Protein AF-0000000076116436 (afdb_homodimer)

pLDDT: mean 71.28, std 18.27, range [22.5, 93.31]

Sequence (596 aa):
MCYVFMMETVHTPKPPEKYCSAVLQMCIPNMYLINLLDVEEVDKVIKEFEDPSTAELLNNNKVKVSDCQGREAKMTIWGHPGNDVSGMISRSEKVAGTCEQLLGDEVYHYHGKLVTKEPFTGGAHLWHQDYGYWYINEFLEPNMITAFIALDKCEKRNGCLQIIESSHKCGRLDHKLEGQLTVTDPTRLDKIMDRFSMKYCLLNPGLPRDCLEKTPSMSVLRYISNHIGDSSLQLGIELGLDISEVQHIQHQFKDKLLDQTREILRRWKQNQSQPTVENLVKALFRIGKASCLKGVQFMCYVFMMETVHTPKPPEKYCSAVLQMCIPNMYLINLLDVEEVDKVIKEFEDPSTAELLNNNKVKVSDCQGREAKMTIWGHPGNDVSGMISRSEKVAGTCEQLLGDEVYHYHGKLVTKEPFTGGAHLWHQDYGYWYINEFLEPNMITAFIALDKCEKRNGCLQIIESSHKCGRLDHKLEGQLTVTDPTRLDKIMDRFSMKYCLLNPGLPRDCLEKTPSMSVLRYISNHIGDSSLQLGIELGLDISEVQHIQHQFKDKLLDQTREILRRWKQNQSQPTVENLVKALFRIGKASCLKGVQF

Solvent-accessible surface area (backbone atoms only — not comparable to full-atom values): 31487 Å² total; per-residue (Å²): 68,53,24,44,34,32,39,35,38,49,85,27,68,83,58,78,85,72,75,39,46,30,18,38,38,27,52,47,63,64,62,37,83,24,66,39,48,34,39,67,56,40,47,51,46,48,51,49,54,63,32,66,71,47,36,50,53,45,59,72,55,44,40,80,43,61,45,86,75,86,22,45,22,39,34,28,73,45,58,67,71,51,92,49,64,69,17,47,48,56,65,25,54,33,42,38,40,29,50,10,54,73,70,64,12,26,59,39,74,49,38,40,36,46,36,44,58,50,81,88,50,31,29,62,83,64,66,55,57,74,56,58,57,39,41,75,74,66,46,55,52,71,60,48,27,36,29,58,46,44,69,35,76,27,35,79,88,70,65,33,56,71,46,52,52,51,52,52,52,36,44,65,64,63,60,42,74,55,89,92,34,62,30,45,39,63,72,60,47,51,55,47,57,73,75,29,54,74,42,74,49,71,37,60,42,24,46,61,56,59,51,42,67,26,59,64,49,71,67,50,51,50,49,32,33,73,48,50,60,96,43,42,64,62,45,30,49,60,66,66,47,55,65,70,57,48,50,48,41,46,61,73,34,60,95,34,55,53,59,28,28,43,50,44,52,50,47,40,56,69,68,42,92,71,40,16,34,44,52,52,52,50,28,28,46,73,72,70,38,49,71,29,50,67,82,60,78,126,67,56,25,46,33,34,40,33,31,47,85,18,67,82,52,78,85,74,74,41,46,28,18,38,37,26,53,46,62,65,61,38,83,25,67,38,46,34,41,68,55,40,47,50,45,48,49,50,56,63,31,68,73,46,35,49,53,46,60,72,54,43,40,80,43,60,45,85,76,86,24,46,22,38,36,28,73,44,58,67,72,52,91,47,63,70,16,46,48,56,65,25,54,32,42,37,42,28,49,12,48,72,70,55,7,32,56,42,74,52,40,40,39,45,37,44,55,48,80,88,51,32,30,62,82,64,66,54,56,75,57,60,57,39,41,73,72,67,47,54,53,71,63,48,28,38,27,54,46,43,70,30,75,27,37,80,86,70,66,33,56,71,46,52,52,51,52,51,53,36,45,63,64,62,61,42,76,56,88,92,35,62,30,44,40,65,71,60,47,51,54,46,57,72,73,27,55,75,44,74,49,71,36,59,42,23,45,61,56,58,50,42,66,26,59,64,49,72,66,48,51,50,48,32,33,73,50,50,60,95,43,43,64,62,44,30,49,59,66,66,47,54,65,67,57,48,51,49,41,45,64,74,34,60,95,32,56,54,58,28,27,43,49,45,52,49,47,39,56,70,69,41,92,68,42,17,35,45,51,50,52,49,28,29,46,75,70,69,39,49,70,29,51,68,83,61,76,126

Nearest PDB structures (foldseek):
  2of5-assembly1_C  TM=8.626E-01  e=9.922E-04  Homo sapiens
  2yvi-assembly1_A  TM=8.906E-01  e=1.398E-03  Homo sapiens
  2of5-assembly1_E  TM=8.724E-01  e=1.970E-03  Homo sapiens
  1wxp-assembly1_A  TM=7.737E-01  e=4.459E-04  Homo sapiens
  2of5-assembly1_F  TM=8.141E-01  e=4.384E-03  Homo sapiens

Organism: Mytilus edulis (NCBI:txid6550)

Structure (mmCIF, N/CA/C/O backbone):
data_AF-0000000076116436-model_v1
#
loop_
_entity.id
_entity.type
_entity.pdbx_description
1 polymer 'Death domain-containing protein'
#
loop_
_atom_site.group_PDB
_atom_site.id
_atom_site.type_symbol
_atom_site.label_atom_id
_atom_site.label_alt_id
_atom_site.label_comp_id
_atom_site.label_asym_id
_atom_site.label_entity_id
_atom_site.label_seq_id
_atom_site.pdbx_PDB_ins_code
_atom_site.Cartn_x
_atom_site.Cartn_y
_atom_site.Cartn_z
_atom_site.occupancy
_atom_site.B_iso_or_equiv
_atom_site.auth_seq_id
_atom_site.auth_comp_id
_atom_site.auth_asym_id
_atom_site.auth_atom_id
_atom_site.pdbx_PDB_model_num
ATOM 1 N N . MET A 1 1 ? -7.664 25.469 14.656 1 24.3 1 MET A N 1
ATOM 2 C CA . MET A 1 1 ? -8.031 25.375 13.25 1 24.3 1 MET A CA 1
ATOM 3 C C . MET A 1 1 ? -7.125 24.406 12.508 1 24.3 1 MET A C 1
ATOM 5 O O . MET A 1 1 ? -5.898 24.469 12.633 1 24.3 1 MET A O 1
ATOM 9 N N . CYS A 1 2 ? -7.438 23.141 12.391 1 28.84 2 CYS A N 1
ATOM 10 C CA . CYS A 1 2 ? -6.609 22.094 11.805 1 28.84 2 CYS A CA 1
ATOM 11 C C . CYS A 1 2 ? -6.832 22.016 10.297 1 28.84 2 CYS A C 1
ATOM 13 O O . CYS A 1 2 ? -7.973 22.031 9.836 1 28.84 2 CYS A O 1
ATOM 15 N N . TYR A 1 3 ? -5.812 22.656 9.484 1 27.7 3 TYR A N 1
ATOM 16 C CA . TYR A 1 3 ? -5.926 22.516 8.039 1 27.7 3 TYR A CA 1
ATOM 17 C C . TYR A 1 3 ? -5.441 21.156 7.582 1 27.7 3 TYR A C 1
ATOM 19 O O . TYR A 1 3 ? -4.414 20.656 8.055 1 27.7 3 TYR A O 1
ATOM 27 N N . VAL A 1 4 ? -6.363 20.391 7.23 1 29.94 4 VAL A N 1
ATOM 28 C CA . VAL A 1 4 ? -5.953 19.125 6.617 1 29.94 4 VAL A CA 1
ATOM 29 C C . VAL A 1 4 ? -5.898 19.281 5.102 1 29.94 4 VAL A C 1
ATOM 31 O O . VAL A 1 4 ? -6.879 19.703 4.477 1 29.94 4 VAL A O 1
ATOM 34 N N . PHE A 1 5 ? -4.629 19.641 4.574 1 28.22 5 PHE A N 1
ATOM 35 C CA . PHE A 1 5 ? -4.504 19.594 3.121 1 28.22 5 PHE A CA 1
ATOM 36 C C . PHE A 1 5 ? -4.32 18.156 2.635 1 28.22 5 PHE A C 1
ATOM 38 O O . PHE A 1 5 ? -3.486 17.422 3.16 1 28.22 5 PHE A O 1
ATOM 45 N N . MET A 1 6 ? -5.328 17.656 2.104 1 29.86 6 MET A N 1
ATOM 46 C CA . MET A 1 6 ? -5.219 16.312 1.534 1 29.86 6 MET A CA 1
ATOM 47 C C . MET A 1 6 ? -4.809 16.375 0.066 1 29.86 6 MET A C 1
ATOM 49 O O . MET A 1 6 ? -5.426 17.094 -0.721 1 29.86 6 MET A O 1
ATOM 53 N N . MET A 1 7 ? -3.434 16.266 -0.232 1 26.86 7 MET A N 1
ATOM 54 C CA . MET A 1 7 ? -3.008 16.266 -1.628 1 26.86 7 MET A CA 1
ATOM 55 C C . MET A 1 7 ? -3.109 14.875 -2.236 1 26.86 7 MET A C 1
ATOM 57 O O . MET A 1 7 ? -2.812 13.875 -1.571 1 26.86 7 MET A O 1
ATOM 61 N N . GLU A 1 8 ? -3.922 14.742 -3.264 1 26.98 8 GLU A N 1
ATOM 62 C CA . GLU A 1 8 ? -4.09 13.5 -4.012 1 26.98 8 GLU A CA 1
ATOM 63 C C . GLU A 1 8 ? -3.033 13.375 -5.109 1 26.98 8 GLU A C 1
ATOM 65 O O . GLU A 1 8 ? -2.791 14.32 -5.859 1 26.98 8 GLU A O 1
ATOM 70 N N . THR A 1 9 ? -1.915 12.719 -4.875 1 27.05 9 THR A N 1
ATOM 71 C CA . THR A 1 9 ? -0.926 12.719 -5.949 1 27.05 9 THR A CA 1
ATOM 72 C C . THR A 1 9 ? -1.264 11.656 -6.996 1 27.05 9 THR A C 1
ATOM 74 O O . THR A 1 9 ? -1.729 10.57 -6.656 1 27.05 9 THR A O 1
ATOM 77 N N . VAL A 1 10 ? -1.794 12.18 -8.086 1 23.36 10 VAL A N 1
ATOM 78 C CA . VAL A 1 10 ? -1.727 11.359 -9.297 1 23.36 10 VAL A CA 1
ATOM 79 C C . VAL A 1 10 ? -0.272 11.016 -9.609 1 23.36 10 VAL A C 1
ATOM 81 O O . VAL A 1 10 ? 0.643 11.742 -9.211 1 23.36 10 VAL A O 1
ATOM 84 N N . HIS A 1 11 ? -0.113 9.906 -10.242 1 24.45 11 HIS A N 1
ATOM 85 C CA . HIS A 1 11 ? 1.103 9.156 -10.539 1 24.45 11 HIS A CA 1
ATOM 86 C C . HIS A 1 11 ? 2.131 10.039 -11.25 1 24.45 11 HIS A C 1
ATOM 88 O O . HIS A 1 11 ? 2.096 10.18 -12.477 1 24.45 11 HIS A O 1
ATOM 94 N N . THR A 1 12 ? 2.301 11.352 -10.828 1 22.53 12 THR A N 1
ATOM 95 C CA . THR A 1 12 ? 3.326 11.914 -11.703 1 22.53 12 THR A CA 1
ATOM 96 C C . THR A 1 12 ? 4.68 11.266 -11.43 1 22.53 12 THR A C 1
ATOM 98 O O . THR A 1 12 ? 4.902 10.703 -10.359 1 22.53 12 THR A O 1
ATOM 101 N N . PRO A 1 13 ? 5.629 11.57 -12.367 1 23.62 13 PRO A N 1
ATOM 102 C CA . PRO A 1 13 ? 7.012 11.133 -12.57 1 23.62 13 PRO A CA 1
ATOM 103 C C . PRO A 1 13 ? 7.879 11.32 -11.328 1 23.62 13 PRO A C 1
ATOM 105 O O . PRO A 1 13 ? 7.484 12.031 -10.398 1 23.62 13 PRO A O 1
ATOM 108 N N . LYS A 1 14 ? 9.18 11.219 -11.492 1 25.34 14 LYS A N 1
ATOM 109 C CA . LYS A 1 14 ? 10.398 11.078 -10.695 1 25.34 14 LYS A CA 1
ATOM 110 C C . LYS A 1 14 ? 10.555 12.25 -9.727 1 25.34 14 LYS A C 1
ATOM 112 O O . LYS A 1 14 ? 10.562 13.414 -10.148 1 25.34 14 LYS A O 1
ATOM 117 N N . PRO A 1 15 ? 10.172 12.055 -8.414 1 25.31 15 PRO A N 1
ATOM 118 C CA . PRO A 1 15 ? 10.25 13.195 -7.492 1 25.31 15 PRO A CA 1
ATOM 119 C C . PRO A 1 15 ? 11.656 13.766 -7.383 1 25.31 15 PRO A C 1
ATOM 121 O O . PRO A 1 15 ? 12.633 13.016 -7.391 1 25.31 15 PRO A O 1
ATOM 124 N N . PRO A 1 16 ? 11.852 15.039 -7.734 1 23.61 16 PRO A N 1
ATOM 125 C CA . PRO A 1 16 ? 13.102 15.773 -7.512 1 23.61 16 PRO A CA 1
ATOM 126 C C . PRO A 1 16 ? 13.547 15.758 -6.051 1 23.61 16 PRO A C 1
ATOM 128 O O . PRO A 1 16 ? 12.734 15.492 -5.16 1 23.61 16 PRO A O 1
ATOM 131 N N . GLU A 1 17 ? 14.836 16.156 -5.645 1 22.69 17 GLU A N 1
ATOM 132 C CA . GLU A 1 17 ? 15.852 16.172 -4.598 1 22.69 17 GLU A CA 1
ATOM 133 C C . GLU A 1 17 ? 15.352 16.891 -3.352 1 22.69 17 GLU A C 1
ATOM 135 O O . GLU A 1 17 ? 15.883 16.703 -2.26 1 22.69 17 GLU A O 1
ATOM 140 N N . LYS A 1 18 ? 14.688 18.047 -3.42 1 24.16 18 LYS A N 1
ATOM 141 C CA . LYS A 1 18 ? 14.742 19 -2.316 1 24.16 18 LYS A CA 1
ATOM 142 C C . LYS A 1 18 ? 13.688 18.688 -1.264 1 24.16 18 LYS A C 1
ATOM 144 O O . LYS A 1 18 ? 12.484 18.734 -1.55 1 24.16 18 LYS A O 1
ATOM 149 N N . TYR A 1 19 ? 13.867 17.844 -0.251 1 26.39 19 TYR A N 1
ATOM 150 C CA . TYR A 1 19 ? 12.961 17.172 0.674 1 26.39 19 TYR A CA 1
ATOM 151 C C . TYR A 1 19 ? 12.609 18.078 1.845 1 26.39 19 TYR A C 1
ATOM 153 O O . TYR A 1 19 ? 13.492 18.594 2.529 1 26.39 19 TYR A O 1
ATOM 161 N N . CYS A 1 20 ? 11.734 19.125 1.683 1 22.81 20 CYS A N 1
ATOM 162 C CA . CYS A 1 20 ? 11.297 20 2.76 1 22.81 20 CYS A CA 1
ATOM 163 C C . CYS A 1 20 ? 10.469 19.234 3.787 1 22.81 20 CYS A C 1
ATOM 165 O O . CYS A 1 20 ? 9.867 18.203 3.463 1 22.81 20 CYS A O 1
ATOM 167 N N . SER A 1 21 ? 10.406 19.766 5.188 1 24.97 21 SER A N 1
ATOM 168 C CA . SER A 1 21 ? 9.93 19.203 6.449 1 24.97 21 SER A CA 1
ATOM 169 C C . SER A 1 21 ? 8.406 19.234 6.527 1 24.97 21 SER A C 1
ATOM 171 O O . SER A 1 21 ? 7.812 18.609 7.41 1 24.97 21 SER A O 1
ATOM 173 N N . ALA A 1 22 ? 7.523 19.156 5.691 1 25.7 22 ALA A N 1
ATOM 174 C CA . ALA A 1 22 ? 6.094 19.203 5.969 1 25.7 22 ALA A CA 1
ATOM 175 C C . ALA A 1 22 ? 5.605 17.906 6.598 1 25.7 22 ALA A C 1
ATOM 177 O O . ALA A 1 22 ? 6.184 16.844 6.367 1 25.7 22 ALA A O 1
ATOM 178 N N . VAL A 1 23 ? 4.969 18.188 7.848 1 26.7 23 VAL A N 1
ATOM 179 C CA . VAL A 1 23 ? 4.367 17.031 8.492 1 26.7 23 VAL A CA 1
ATOM 180 C C . VAL A 1 23 ? 3.334 16.391 7.566 1 26.7 23 VAL A C 1
ATOM 182 O O . VAL A 1 23 ? 2.418 17.078 7.09 1 26.7 23 VAL A O 1
ATOM 185 N N . LEU A 1 24 ? 3.693 15.727 6.641 1 28.56 24 LEU A N 1
ATOM 186 C CA . LEU A 1 24 ? 2.76 15.016 5.773 1 28.56 24 LEU A CA 1
ATOM 187 C C . LEU A 1 24 ? 2.127 13.836 6.508 1 28.56 24 LEU A C 1
ATOM 189 O O . LEU A 1 24 ? 2.83 13.016 7.098 1 28.56 24 LEU A O 1
ATOM 193 N N . GLN A 1 25 ? 1.061 14.172 7.152 1 29.72 25 GLN A N 1
ATOM 194 C CA . GLN A 1 25 ? 0.31 13.055 7.707 1 29.72 25 GLN A CA 1
ATOM 195 C C . GLN A 1 25 ? 0.068 11.977 6.652 1 29.72 25 GLN A C 1
ATOM 197 O O . GLN A 1 25 ? -0.73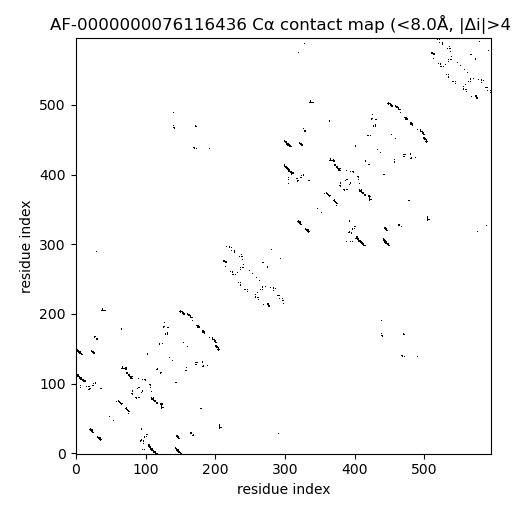4 12.164 5.738 1 29.72 25 GLN A O 1
ATOM 202 N N . MET A 1 26 ? 1.065 11.688 6.012 1 30.81 26 MET A N 1
ATOM 203 C CA . MET A 1 26 ? 0.902 10.766 4.895 1 30.81 26 MET A CA 1
ATOM 204 C C . MET A 1 26 ? 0.418 9.406 5.383 1 30.81 26 MET A C 1
ATOM 206 O O . MET A 1 26 ? 0.751 8.984 6.492 1 30.81 26 MET A O 1
ATOM 210 N N . CYS A 1 27 ? -0.723 9.016 5.031 1 31.36 27 CYS A N 1
ATOM 211 C CA . CYS A 1 27 ? -1.201 7.641 5.051 1 31.36 27 CYS A CA 1
ATOM 212 C C . CYS A 1 27 ? -0.06 6.664 4.793 1 31.36 27 CYS A C 1
ATOM 214 O O . CYS A 1 27 ? -0.294 5.516 4.41 1 31.36 27 CYS A O 1
ATOM 216 N N . ILE A 1 28 ? 1.079 7.211 4.621 1 31.98 28 ILE A N 1
ATOM 217 C CA . ILE A 1 28 ? 2.156 6.238 4.465 1 31.98 28 ILE A CA 1
ATOM 218 C C . ILE A 1 28 ? 2.439 5.566 5.805 1 31.98 28 ILE A C 1
ATOM 220 O O . ILE A 1 28 ? 2.131 6.121 6.863 1 31.98 28 ILE A O 1
ATOM 224 N N . PRO A 1 29 ? 2.883 4.461 5.93 1 35 29 PRO A N 1
ATOM 225 C CA . PRO A 1 29 ? 3.047 3.672 7.152 1 35 29 PRO A CA 1
ATOM 226 C C . PRO A 1 29 ? 3.314 4.539 8.383 1 35 29 PRO A C 1
ATOM 228 O O . PRO A 1 29 ? 2.891 4.195 9.492 1 35 29 PRO A O 1
ATOM 231 N N . ASN A 1 30 ? 4.266 5.551 8.367 1 33.06 30 ASN A N 1
ATOM 232 C CA . ASN A 1 30 ? 4.59 6.367 9.531 1 33.06 30 ASN A CA 1
ATOM 233 C C . ASN A 1 30 ? 4.105 7.805 9.359 1 33.06 30 ASN A C 1
ATOM 235 O O . ASN A 1 30 ? 4.398 8.445 8.352 1 33.06 30 ASN A O 1
ATOM 239 N N . MET A 1 31 ? 2.854 8.047 9.883 1 41.16 31 MET A N 1
ATOM 240 C CA . MET A 1 31 ? 2.359 9.406 10.078 1 41.16 31 MET A CA 1
ATOM 241 C C . MET A 1 31 ? 3.484 10.336 10.531 1 41.16 31 MET A C 1
ATOM 243 O O . MET A 1 31 ? 4.141 10.07 11.539 1 41.16 31 MET A O 1
ATOM 247 N N . TYR A 1 32 ? 4.383 10.727 9.539 1 40.22 32 TYR A N 1
ATOM 248 C CA . TYR A 1 32 ? 5.422 11.664 9.945 1 40.22 32 TYR A CA 1
ATOM 249 C C . TYR A 1 32 ? 4.84 13.055 10.172 1 40.22 32 TYR A C 1
ATOM 251 O O . TYR A 1 32 ? 3.977 13.508 9.406 1 40.22 32 TYR A O 1
ATOM 259 N N . LEU A 1 33 ? 4.578 13.266 11.492 1 44 33 LEU A N 1
ATOM 260 C CA . LEU A 1 33 ? 4.418 14.672 11.867 1 44 33 LEU A CA 1
ATOM 261 C C . LEU A 1 33 ? 5.617 15.492 11.406 1 44 33 LEU A C 1
ATOM 263 O O . LEU A 1 33 ? 6.727 15.32 11.922 1 44 33 LEU A O 1
ATOM 267 N N . ILE A 1 34 ? 5.68 15.859 9.961 1 48.03 34 ILE A N 1
ATOM 268 C CA . ILE A 1 34 ? 6.797 16.703 9.555 1 48.03 34 ILE A CA 1
ATOM 269 C C . ILE A 1 34 ? 6.395 18.172 9.648 1 48.03 34 ILE A C 1
ATOM 271 O O . ILE A 1 34 ? 5.27 18.547 9.297 1 48.03 34 ILE A O 1
ATOM 275 N N . ASN A 1 35 ? 7.035 18.844 10.547 1 53.5 35 ASN A N 1
ATOM 276 C CA . ASN A 1 35 ? 6.953 20.297 10.523 1 53.5 35 ASN A CA 1
ATOM 277 C C . ASN A 1 35 ? 7.43 20.875 9.195 1 53.5 35 ASN A C 1
ATOM 279 O O . ASN A 1 35 ? 8.625 21.078 8.992 1 53.5 35 ASN A O 1
ATOM 283 N N . LEU A 1 36 ? 6.414 21.109 8.25 1 62.5 36 LEU A N 1
ATOM 284 C CA . LEU A 1 36 ? 6.785 21.531 6.902 1 62.5 36 LEU A CA 1
ATOM 285 C C . LEU A 1 36 ? 6.91 23.062 6.84 1 62.5 36 LEU A C 1
ATOM 287 O O . LEU A 1 36 ? 7.668 23.594 6.023 1 62.5 36 LEU A O 1
ATOM 291 N N . LEU A 1 37 ? 6.152 23.75 7.77 1 69.38 37 LEU A N 1
ATOM 292 C CA . LEU A 1 37 ? 6.148 25.203 7.742 1 69.38 37 LEU A CA 1
ATOM 293 C C . LEU A 1 37 ? 6.766 25.766 9.016 1 69.38 37 LEU A C 1
ATOM 295 O O . LEU A 1 37 ? 6.562 25.234 10.109 1 69.38 37 LEU A O 1
ATOM 299 N N . ASP A 1 38 ? 7.512 26.797 8.812 1 65.25 38 ASP A N 1
ATOM 300 C CA . ASP A 1 38 ? 8.055 27.453 9.992 1 65.25 38 ASP A CA 1
ATOM 301 C C . ASP A 1 38 ? 7.035 28.422 10.594 1 65.25 38 ASP A C 1
ATOM 303 O O . ASP A 1 38 ? 5.938 28.594 10.062 1 65.25 38 ASP A O 1
ATOM 307 N N . VAL A 1 39 ? 7.527 29 11.695 1 68.25 39 VAL A N 1
ATOM 308 C CA . VAL A 1 39 ? 6.625 29.859 12.469 1 68.25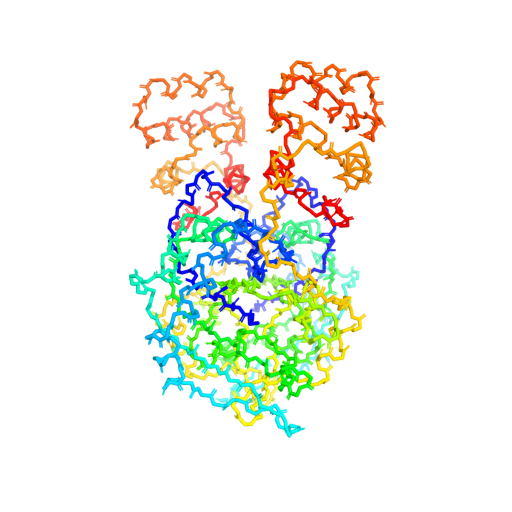 39 VAL A CA 1
ATOM 309 C C . VAL A 1 39 ? 6.199 31.062 11.625 1 68.25 39 VAL A C 1
ATOM 311 O O . VAL A 1 39 ? 5.035 31.453 11.648 1 68.25 39 VAL A O 1
ATOM 314 N N . GLU A 1 40 ? 7.117 31.562 10.898 1 73.44 40 GLU A N 1
ATOM 315 C CA . GLU A 1 40 ? 6.805 32.75 10.094 1 73.44 40 GLU A CA 1
ATOM 316 C C . GLU A 1 40 ? 5.797 32.406 9 1 73.44 40 GLU A C 1
ATOM 318 O O . GLU A 1 40 ? 4.883 33.188 8.734 1 73.44 40 GLU A O 1
ATOM 323 N N . GLU A 1 41 ? 6.02 31.312 8.414 1 73.75 41 GLU A N 1
ATOM 324 C CA . GLU A 1 41 ? 5.121 30.875 7.352 1 73.75 41 GLU A CA 1
ATOM 325 C C . GLU A 1 41 ? 3.721 30.609 7.891 1 73.75 41 GLU A C 1
ATOM 327 O O . GLU A 1 41 ? 2.727 31 7.273 1 73.75 41 GLU A O 1
ATOM 332 N N . VAL A 1 42 ? 3.693 29.984 9.023 1 76.38 42 VAL A N 1
ATOM 333 C CA . VAL A 1 42 ? 2.396 29.703 9.625 1 76.38 42 VAL A CA 1
ATOM 334 C C . VAL A 1 42 ? 1.708 31 10.023 1 76.38 42 VAL A C 1
ATOM 336 O O . VAL A 1 42 ? 0.497 31.156 9.844 1 76.38 42 VAL A O 1
ATOM 339 N N . ASP A 1 43 ? 2.523 31.891 10.523 1 75.62 43 ASP A N 1
ATOM 340 C CA . ASP A 1 43 ? 1.978 33.188 10.906 1 75.62 43 ASP A CA 1
ATOM 341 C C . ASP A 1 43 ? 1.349 33.906 9.703 1 75.62 43 ASP A C 1
ATOM 343 O O . ASP A 1 43 ? 0.319 34.562 9.844 1 75.62 43 ASP A O 1
ATOM 347 N N . LYS A 1 44 ? 1.98 33.75 8.617 1 79.56 44 LYS A N 1
ATOM 348 C CA . LYS A 1 44 ? 1.433 34.344 7.406 1 79.56 44 LYS A CA 1
ATOM 349 C C . LYS A 1 44 ? 0.085 33.719 7.043 1 79.56 44 LYS A C 1
ATOM 351 O O . LYS A 1 44 ? -0.827 34.406 6.598 1 79.56 44 LYS A O 1
ATOM 356 N N . VAL A 1 45 ? -0.006 32.469 7.219 1 78.5 45 VAL A N 1
ATOM 357 C CA . VAL A 1 45 ? -1.257 31.766 6.938 1 78.5 45 VAL A CA 1
ATOM 358 C C . VAL A 1 45 ? -2.34 32.25 7.906 1 78.5 45 VAL A C 1
ATOM 360 O O . VAL A 1 45 ? -3.461 32.531 7.488 1 78.5 45 VAL A O 1
ATOM 363 N N . ILE A 1 46 ? -1.899 32.344 9.125 1 77.56 46 ILE A N 1
ATOM 364 C CA . ILE A 1 46 ? -2.846 32.75 10.156 1 77.56 46 ILE A CA 1
ATOM 365 C C . ILE A 1 46 ? -3.338 34.188 9.859 1 77.56 46 ILE A C 1
ATOM 367 O O . ILE A 1 46 ? -4.539 34.438 9.93 1 77.56 46 ILE A O 1
ATOM 371 N N . LYS A 1 47 ? -2.469 35 9.508 1 79.94 47 LYS A N 1
ATOM 372 C CA . LYS A 1 47 ? -2.811 36.406 9.203 1 79.94 47 LYS A CA 1
ATOM 373 C C . LYS A 1 47 ? -3.777 36.469 8.023 1 79.94 47 LYS A C 1
ATOM 375 O O . LYS A 1 47 ? -4.711 37.281 8.039 1 79.94 47 LYS A O 1
ATOM 380 N N . GLU A 1 48 ? -3.529 35.656 7.039 1 80.06 48 GLU A N 1
ATOM 381 C CA . GLU A 1 48 ? -4.402 35.656 5.871 1 80.06 48 GLU A CA 1
ATOM 382 C C . GLU A 1 48 ? -5.816 35.219 6.242 1 80.06 48 GLU A C 1
ATOM 384 O O . GLU A 1 48 ? -6.797 35.812 5.781 1 80.06 48 GLU A O 1
ATOM 389 N N . PHE A 1 49 ? -5.902 34.281 7.039 1 76.56 49 PHE A N 1
ATOM 390 C CA . PHE A 1 49 ? -7.219 33.75 7.387 1 76.56 49 PHE A CA 1
ATOM 391 C C . PHE A 1 49 ? -7.934 34.656 8.367 1 76.56 49 PHE A C 1
ATOM 393 O O . PHE A 1 49 ? -9.156 34.625 8.477 1 76.56 49 PHE A O 1
ATOM 400 N N . GLU A 1 50 ? -7.105 35.469 9.031 1 77.44 50 GLU A N 1
ATOM 401 C CA . GLU A 1 50 ? -7.691 36.438 9.969 1 77.44 50 GLU A CA 1
ATOM 402 C C . GLU A 1 50 ? -8.039 37.75 9.281 1 77.44 50 GLU A C 1
ATOM 404 O O . GLU A 1 50 ? -8.734 38.594 9.859 1 77.44 50 GLU A O 1
ATOM 409 N N . ASP A 1 51 ? -7.484 37.875 8.078 1 79.44 51 ASP A N 1
ATOM 410 C CA . ASP A 1 51 ? -7.863 39.062 7.312 1 79.44 51 ASP A CA 1
ATOM 411 C C . ASP A 1 51 ? -9.383 39.156 7.164 1 79.44 51 ASP A C 1
ATOM 413 O O . ASP A 1 51 ? -10.039 38.156 6.836 1 79.44 51 ASP A O 1
ATOM 417 N N . PRO A 1 52 ? -9.953 40.312 7.406 1 79.38 52 PRO A N 1
ATOM 418 C CA . PRO A 1 52 ? -11.406 40.469 7.414 1 79.38 52 PRO A CA 1
ATOM 419 C C . PRO A 1 52 ? -12.055 40.031 6.098 1 79.38 52 PRO A C 1
ATOM 421 O O . PRO A 1 52 ? -13.117 39.438 6.102 1 79.38 52 PRO A O 1
ATOM 424 N N . SER A 1 53 ? -11.484 40.406 4.977 1 79.5 53 SER A N 1
ATOM 425 C CA . SER A 1 53 ? -12.055 40.031 3.689 1 79.5 53 SER A CA 1
ATOM 426 C C . SER A 1 53 ? -12.047 38.5 3.504 1 79.5 53 SER A C 1
ATOM 428 O O . SER A 1 53 ? -13.031 37.938 3.045 1 79.5 53 SER A O 1
ATOM 430 N N . THR A 1 54 ? -10.977 37.875 3.893 1 75.5 54 THR A N 1
ATOM 431 C CA . THR A 1 54 ? -10.859 36.438 3.787 1 75.5 54 THR A CA 1
ATOM 432 C C . THR A 1 54 ? -11.773 35.75 4.789 1 75.5 54 THR A C 1
ATOM 434 O O . THR A 1 54 ? -12.438 34.75 4.457 1 75.5 54 THR A O 1
ATOM 437 N N . ALA A 1 55 ? -11.734 36.312 5.926 1 70.75 55 ALA A N 1
ATOM 438 C CA . ALA A 1 55 ? -12.57 35.719 6.977 1 70.75 55 ALA A CA 1
ATOM 439 C C . ALA A 1 55 ? -14.047 35.75 6.578 1 70.75 55 ALA A C 1
ATOM 441 O O . ALA A 1 55 ? -14.773 34.781 6.828 1 70.75 55 ALA A O 1
ATOM 442 N N . GLU A 1 56 ? -14.43 36.781 5.961 1 76.81 56 GLU A N 1
ATOM 443 C CA . GLU A 1 56 ? -15.805 36.906 5.492 1 76.81 56 GLU A CA 1
ATOM 444 C C . GLU A 1 56 ? -16.109 35.875 4.41 1 76.81 56 GLU A C 1
ATOM 446 O O . GLU A 1 56 ? -17.172 35.25 4.418 1 76.81 56 GLU A O 1
ATOM 451 N N . LEU A 1 57 ? -15.211 35.719 3.502 1 73.38 57 LEU A N 1
ATOM 452 C CA . LEU A 1 57 ? -15.375 34.75 2.436 1 73.38 57 LEU A CA 1
ATOM 453 C C . LEU A 1 57 ? -15.477 33.344 3.004 1 73.38 57 LEU A C 1
ATOM 455 O O . LEU A 1 57 ? -16.312 32.531 2.562 1 73.38 57 LEU A O 1
ATOM 459 N N . LEU A 1 58 ? -14.656 33.062 3.934 1 71.5 58 LEU A N 1
ATOM 460 C CA . LEU A 1 58 ? -14.641 31.734 4.559 1 71.5 58 LEU A CA 1
ATOM 461 C C . LEU A 1 58 ? -15.938 31.484 5.332 1 71.5 58 LEU A C 1
ATOM 463 O O . LEU A 1 58 ? -16.484 30.391 5.289 1 71.5 58 LEU A O 1
ATOM 467 N N . ASN A 1 59 ? -16.359 32.562 5.957 1 70.75 59 ASN A N 1
ATOM 468 C CA . ASN A 1 59 ? -17.578 32.438 6.742 1 70.75 59 ASN A CA 1
ATOM 469 C C . ASN A 1 59 ? -18.812 32.25 5.852 1 70.75 59 ASN A C 1
ATOM 471 O O . ASN A 1 59 ? -19.734 31.531 6.215 1 70.75 59 ASN A O 1
ATOM 475 N N . ASN A 1 60 ? -18.734 32.844 4.691 1 76.31 60 ASN A N 1
ATOM 476 C CA . ASN A 1 60 ? -19.844 32.719 3.756 1 76.31 60 ASN A CA 1
ATOM 477 C C . ASN A 1 60 ? -19.891 31.344 3.121 1 76.31 60 ASN A C 1
ATOM 479 O O . ASN A 1 60 ? -20.953 30.906 2.668 1 76.31 60 ASN A O 1
ATOM 483 N N . ASN A 1 61 ? -18.812 30.688 3.072 1 74.19 61 ASN A N 1
ATOM 484 C CA . ASN A 1 61 ? -18.734 29.391 2.428 1 74.19 61 ASN A CA 1
ATOM 485 C C . ASN A 1 61 ? -18.609 28.266 3.453 1 74.19 61 ASN A C 1
ATOM 487 O O . ASN A 1 61 ? -18.297 27.125 3.1 1 74.19 61 ASN A O 1
ATOM 491 N N . LYS A 1 62 ? -18.906 28.672 4.617 1 77.31 62 LYS A N 1
ATOM 492 C CA . LYS A 1 62 ? -18.75 27.703 5.699 1 77.31 62 LYS A CA 1
ATOM 493 C C . LYS A 1 62 ? -19.953 26.75 5.746 1 77.31 62 LYS A C 1
ATOM 495 O O . LYS A 1 62 ? -21.094 27.172 5.559 1 77.31 62 LYS A O 1
ATOM 500 N N . VAL A 1 63 ? -19.609 25.516 5.828 1 77.31 63 VAL A N 1
ATOM 501 C CA . VAL A 1 63 ? -20.625 24.484 6.047 1 77.31 63 VAL A CA 1
ATOM 502 C C . VAL A 1 63 ? -20.531 23.969 7.48 1 77.31 63 VAL A C 1
ATOM 504 O O . VAL A 1 63 ? -19.438 23.797 8.016 1 77.31 63 VAL A O 1
ATOM 507 N N . LYS A 1 64 ? -21.734 23.906 8.133 1 74.5 64 LYS A N 1
ATOM 508 C CA . LYS A 1 64 ? -21.781 23.328 9.477 1 74.5 64 LYS A CA 1
ATOM 509 C C . LYS A 1 64 ? -21.797 21.812 9.422 1 74.5 64 LYS A C 1
ATOM 511 O O . LYS A 1 64 ? -22.578 21.219 8.664 1 74.5 64 LYS A O 1
ATOM 516 N N . VAL A 1 65 ? -20.812 21.25 10.078 1 73.12 65 VAL A N 1
ATOM 517 C CA . VAL A 1 65 ? -20.766 19.797 10.156 1 73.12 65 VAL A CA 1
ATOM 518 C C . VAL A 1 65 ? -21.062 19.344 11.578 1 73.12 65 VAL A C 1
ATOM 520 O O . VAL A 1 65 ? -20.297 19.641 12.508 1 73.12 65 VAL A O 1
ATOM 523 N N . SER A 1 66 ? -22.188 18.719 11.695 1 71.5 66 SER A N 1
ATOM 524 C CA . SER A 1 66 ? -22.594 18.219 13.008 1 71.5 66 SER A CA 1
ATOM 525 C C . SER A 1 66 ? -21.875 16.938 13.367 1 71.5 66 SER A C 1
ATOM 527 O O . SER A 1 66 ? -21.625 16.078 12.5 1 71.5 66 SER A O 1
ATOM 529 N N . ASP A 1 67 ? -21.469 16.828 14.625 1 66.25 67 ASP A N 1
ATOM 530 C CA . ASP A 1 67 ? -20.875 15.57 15.07 1 66.25 67 ASP A CA 1
ATOM 531 C C . ASP A 1 67 ? -21.938 14.578 15.531 1 66.25 67 ASP A C 1
ATOM 533 O O . ASP A 1 67 ? -21.625 13.57 16.172 1 66.25 67 ASP A O 1
ATOM 537 N N . CYS A 1 68 ? -23.188 14.875 15.281 1 63.06 68 CYS A N 1
ATOM 538 C CA . CYS A 1 68 ? -24.344 14.07 15.633 1 63.06 68 CYS A CA 1
ATOM 539 C C . CYS A 1 68 ? -24.453 13.898 17.141 1 63.06 68 CYS A C 1
ATOM 541 O O . CYS A 1 68 ? -25.109 12.977 17.625 1 63.06 68 CYS A O 1
ATOM 543 N N . GLN A 1 69 ? -23.719 14.641 17.922 1 66.44 69 GLN A N 1
ATOM 544 C CA . GLN A 1 69 ? -23.797 14.617 19.375 1 66.44 69 GLN A CA 1
ATOM 545 C C . GLN A 1 69 ? -24.031 16.016 19.922 1 66.44 69 GLN A C 1
ATOM 547 O O . GLN A 1 69 ? -23.625 16.328 21.047 1 66.44 69 GLN A O 1
ATOM 552 N N . GLY A 1 70 ? -24.547 16.875 19.078 1 65.38 70 GLY A N 1
ATOM 553 C CA . GLY A 1 70 ? -24.969 18.172 19.547 1 65.38 70 GLY A CA 1
ATOM 554 C C . GLY A 1 70 ? -23.922 19.266 19.328 1 65.38 70 GLY A C 1
ATOM 555 O O . GLY A 1 70 ? -24.125 20.406 19.734 1 65.38 70 GLY A O 1
ATOM 556 N N . ARG A 1 71 ? -22.844 18.875 18.859 1 70.06 71 ARG A N 1
ATOM 557 C CA . ARG A 1 71 ? -21.812 19.875 18.594 1 70.06 71 ARG A CA 1
ATOM 558 C C . ARG A 1 71 ? -21.578 20.031 17.109 1 70.06 71 ARG A C 1
ATOM 560 O O . ARG A 1 71 ? -21.953 19.156 16.312 1 70.06 71 ARG A O 1
ATOM 567 N N . GLU A 1 72 ? -21 21.266 16.766 1 72.56 72 GLU A N 1
ATOM 568 C CA . GLU A 1 72 ? -20.828 21.562 15.344 1 72.56 72 GLU A CA 1
ATOM 569 C C . GLU A 1 72 ? -19.438 22.141 15.07 1 72.56 72 GLU A C 1
ATOM 571 O O . GLU A 1 72 ? -18.906 22.875 15.898 1 72.56 72 GLU A O 1
ATOM 576 N N . ALA A 1 73 ? -18.891 21.672 14.055 1 72.75 73 ALA A N 1
ATOM 577 C CA . ALA A 1 73 ? -17.703 22.297 13.5 1 72.75 73 ALA A CA 1
ATOM 578 C C . ALA A 1 73 ? -18 23.016 12.195 1 72.75 73 ALA A C 1
ATOM 580 O O . ALA A 1 73 ? -19.016 22.734 11.539 1 72.75 73 ALA A O 1
ATOM 581 N N . LYS A 1 74 ? -17.344 24.062 12.047 1 74.5 74 LYS A N 1
ATOM 582 C CA . LYS A 1 74 ? -17.469 24.766 10.781 1 74.5 74 LYS A CA 1
ATOM 583 C C . LYS A 1 74 ? -16.312 24.438 9.836 1 74.5 74 LYS A C 1
ATOM 585 O O . LYS A 1 74 ? -15.164 24.328 10.273 1 74.5 74 LYS A O 1
ATOM 590 N N . MET A 1 75 ? -16.734 24.172 8.609 1 80.56 75 MET A N 1
ATOM 591 C CA . MET A 1 75 ? -15.727 23.75 7.645 1 80.56 75 MET A CA 1
ATOM 592 C C . MET A 1 75 ? -15.891 24.484 6.32 1 80.56 75 MET A C 1
ATOM 594 O O . MET A 1 75 ? -17.016 24.688 5.855 1 80.56 75 MET A O 1
ATOM 598 N N . THR A 1 76 ? -14.875 25.016 5.832 1 80.75 76 THR A N 1
ATOM 599 C CA . THR A 1 76 ? -14.812 25.547 4.473 1 80.75 76 THR A CA 1
ATOM 600 C C . THR A 1 76 ? -13.914 24.688 3.596 1 80.75 76 THR A C 1
ATOM 602 O O . THR A 1 76 ? -12.789 24.359 3.984 1 80.75 76 THR A O 1
ATOM 605 N N . ILE A 1 77 ? -14.469 24.25 2.439 1 83.19 77 ILE A N 1
ATOM 606 C CA . ILE A 1 77 ? -13.719 23.391 1.532 1 83.19 77 ILE A CA 1
ATOM 607 C C . ILE A 1 77 ? -13.539 24.094 0.187 1 83.19 77 ILE A C 1
ATOM 609 O O . ILE A 1 77 ? -14.453 24.75 -0.309 1 83.19 77 ILE A O 1
ATOM 613 N N . TRP A 1 78 ? -12.344 24.031 -0.328 1 80.75 78 TRP A N 1
ATOM 614 C CA . TRP A 1 78 ? -12.109 24.562 -1.664 1 80.75 78 TRP A CA 1
ATOM 615 C C . TRP A 1 78 ? -11.312 23.578 -2.512 1 80.75 78 TRP A C 1
ATOM 617 O O . TRP A 1 78 ? -10.445 22.875 -2 1 80.75 78 TRP A O 1
ATOM 627 N N . GLY A 1 79 ? -11.602 23.516 -3.822 1 81.31 79 GLY A N 1
ATOM 628 C CA . GLY A 1 79 ? -11.055 22.5 -4.699 1 81.31 79 GLY A CA 1
ATOM 629 C C . GLY A 1 79 ? -9.805 22.953 -5.43 1 81.31 79 GLY A C 1
ATOM 630 O O . GLY A 1 79 ? -9.039 22.125 -5.934 1 81.31 79 GLY A O 1
ATOM 631 N N . HIS A 1 80 ? -9.586 24.188 -5.578 1 82.56 80 HIS A N 1
ATOM 632 C CA . HIS A 1 80 ? -8.453 24.672 -6.352 1 82.56 80 HIS A CA 1
ATOM 633 C C . HIS A 1 80 ? -7.496 25.484 -5.477 1 82.56 80 HIS A C 1
ATOM 635 O O . HIS A 1 80 ? -7.926 26.328 -4.695 1 82.56 80 HIS A O 1
ATOM 641 N N . PRO A 1 81 ? -6.199 25.062 -5.574 1 80.12 81 PRO A N 1
ATOM 642 C CA . PRO A 1 81 ? -5.234 25.906 -4.852 1 80.12 81 PRO A CA 1
ATOM 643 C C . PRO A 1 81 ? -5.059 27.281 -5.484 1 80.12 81 PRO A C 1
ATOM 645 O O . PRO A 1 81 ? -4.277 27.438 -6.426 1 80.12 81 PRO A O 1
ATOM 648 N N . GLY A 1 82 ? -5.746 28.188 -5.055 1 77.88 82 GLY A N 1
ATOM 649 C CA . GLY A 1 82 ? -5.762 29.531 -5.613 1 77.88 82 GLY A CA 1
ATOM 650 C C . GLY A 1 82 ? -4.465 30.297 -5.391 1 77.88 82 GLY A C 1
ATOM 651 O O . GLY A 1 82 ? -3.422 29.688 -5.148 1 77.88 82 GLY A O 1
ATOM 652 N N . ASN A 1 83 ? -4.527 31.641 -5.605 1 79.62 83 ASN A N 1
ATOM 653 C CA . ASN A 1 83 ? -3.344 32.5 -5.527 1 79.62 83 ASN A CA 1
ATOM 654 C C . ASN A 1 83 ? -3.158 33.062 -4.129 1 79.62 83 ASN A C 1
ATOM 656 O O . ASN A 1 83 ? -2.23 33.844 -3.893 1 79.62 83 ASN A O 1
ATOM 660 N N . ASP A 1 84 ? -3.916 32.688 -3.223 1 77.69 84 ASP A N 1
ATOM 661 C CA . ASP A 1 84 ? -3.77 33.156 -1.842 1 77.69 84 ASP A CA 1
ATOM 662 C C . ASP A 1 84 ? -2.738 32.312 -1.094 1 77.69 84 ASP A C 1
ATOM 664 O O . ASP A 1 84 ? -2.09 31.438 -1.685 1 77.69 84 ASP A O 1
ATOM 668 N N . VAL A 1 85 ? -2.51 32.594 0.151 1 77.81 85 VAL A N 1
ATOM 669 C CA . VAL A 1 85 ? -1.46 31.984 0.95 1 77.81 85 VAL A CA 1
ATOM 670 C C . VAL A 1 85 ? -1.704 30.469 1.044 1 77.81 85 VAL A C 1
ATOM 672 O O . VAL A 1 85 ? -0.761 29.688 1 1 77.81 85 VAL A O 1
ATOM 675 N N . SER A 1 86 ? -2.996 30.094 1.174 1 76.56 86 SER A N 1
ATOM 676 C CA . SER A 1 86 ? -3.311 28.672 1.265 1 76.56 86 SER A CA 1
ATOM 677 C C . SER A 1 86 ? -2.922 27.938 -0.015 1 76.56 86 SER A C 1
ATOM 679 O O . SER A 1 86 ? -2.385 26.828 0.038 1 76.56 86 SER A O 1
ATOM 681 N N . GLY A 1 87 ? -3.244 28.562 -1.092 1 82.38 87 GLY A N 1
ATOM 682 C CA . GLY A 1 87 ? -2.857 27.984 -2.367 1 82.38 87 GLY A CA 1
ATOM 683 C C . GLY A 1 87 ? -1.355 27.922 -2.57 1 82.38 87 GLY A C 1
ATOM 684 O O . GLY A 1 87 ? -0.826 26.938 -3.074 1 82.38 87 GLY A O 1
ATOM 685 N N . MET A 1 88 ? -0.732 28.984 -2.156 1 82.19 88 MET A N 1
ATOM 686 C CA . MET A 1 88 ? 0.72 29.047 -2.293 1 82.19 88 MET A CA 1
ATOM 687 C C . MET A 1 88 ? 1.389 27.953 -1.452 1 82.19 88 MET A C 1
ATOM 689 O O . MET A 1 88 ? 2.33 27.312 -1.906 1 82.19 88 MET A O 1
ATOM 693 N N . ILE A 1 89 ? 0.928 27.766 -0.323 1 79.19 89 ILE A N 1
ATOM 694 C CA . ILE A 1 89 ? 1.486 26.75 0.559 1 79.19 89 ILE A CA 1
ATOM 695 C C . ILE A 1 89 ? 1.243 25.359 -0.035 1 79.19 89 ILE A C 1
ATOM 697 O O . ILE A 1 89 ? 2.148 24.531 -0.064 1 79.19 89 ILE A O 1
ATOM 701 N N . SER A 1 90 ? 0.064 25.141 -0.545 1 82.44 90 SER A N 1
ATOM 702 C CA . SER A 1 90 ? -0.284 23.859 -1.127 1 82.44 90 SER A CA 1
ATOM 703 C C . SER A 1 90 ? 0.613 23.516 -2.314 1 82.44 90 SER A C 1
ATOM 705 O O . SER A 1 90 ? 0.977 22.359 -2.521 1 82.44 90 SER A O 1
ATOM 707 N N . ARG A 1 91 ? 0.989 24.547 -2.975 1 82.94 91 ARG A N 1
ATOM 708 C CA . ARG A 1 91 ? 1.774 24.344 -4.188 1 82.94 91 ARG A CA 1
ATOM 709 C C . ARG A 1 91 ? 3.268 24.438 -3.895 1 82.94 91 ARG A C 1
ATOM 711 O O . ARG A 1 91 ? 4.094 24.219 -4.781 1 82.94 91 ARG A O 1
ATOM 718 N N . SER A 1 92 ? 3.568 24.781 -2.742 1 78.12 92 SER A N 1
ATOM 719 C CA . SER A 1 92 ? 4.969 25 -2.396 1 78.12 92 SER A CA 1
ATOM 720 C C . SER A 1 92 ? 5.77 23.703 -2.488 1 78.12 92 SER A C 1
ATOM 722 O O . SER A 1 92 ? 5.215 22.625 -2.328 1 78.12 92 SER A O 1
ATOM 724 N N . GLU A 1 93 ? 6.973 23.875 -2.715 1 75.88 93 GLU A N 1
ATOM 725 C CA . GLU A 1 93 ? 7.875 22.719 -2.746 1 75.88 93 GLU A CA 1
ATOM 726 C C . GLU A 1 93 ? 7.875 21.984 -1.411 1 75.88 93 GLU A C 1
ATOM 728 O O . GLU A 1 93 ? 7.98 20.75 -1.374 1 75.88 93 GLU A O 1
ATOM 733 N N . LYS A 1 94 ? 7.754 22.734 -0.361 1 70.25 94 LYS A N 1
ATOM 734 C CA . LYS A 1 94 ? 7.75 22.141 0.972 1 70.25 94 LYS A CA 1
ATOM 735 C C . LYS A 1 94 ? 6.582 21.172 1.141 1 70.25 94 LYS A C 1
ATOM 737 O O . LYS A 1 94 ? 6.746 20.078 1.689 1 70.25 94 LYS A O 1
ATOM 742 N N . VAL A 1 95 ? 5.504 21.594 0.6 1 76.38 95 VAL A N 1
ATOM 743 C CA . VAL A 1 95 ? 4.32 20.766 0.799 1 76.38 95 VAL A CA 1
ATOM 744 C C . VAL A 1 95 ? 4.152 19.812 -0.382 1 76.38 95 VAL A C 1
ATOM 746 O O . VAL A 1 95 ? 4.234 18.594 -0.219 1 76.38 95 VAL A O 1
ATOM 749 N N . ALA A 1 96 ? 4.035 20.328 -1.571 1 78 96 ALA A N 1
ATOM 750 C CA . ALA A 1 96 ? 3.811 19.5 -2.756 1 78 96 ALA A CA 1
ATOM 751 C C . ALA A 1 96 ? 5.016 18.609 -3.039 1 78 96 ALA A C 1
ATOM 753 O O . ALA A 1 96 ? 4.859 17.453 -3.402 1 78 96 ALA A O 1
ATOM 754 N N . GLY A 1 97 ? 6.133 19.203 -2.934 1 71.62 97 GLY A N 1
ATOM 755 C CA . GLY A 1 97 ? 7.336 18.422 -3.158 1 71.62 97 GLY A CA 1
ATOM 756 C C . GLY A 1 97 ? 7.48 17.25 -2.189 1 71.62 97 GLY A C 1
ATOM 757 O O . GLY A 1 97 ? 7.84 16.141 -2.592 1 71.62 97 GLY A O 1
ATOM 758 N N . THR A 1 98 ? 7.176 17.5 -0.931 1 69.12 98 THR A N 1
ATOM 759 C CA . THR A 1 98 ? 7.23 16.438 0.077 1 69.12 98 THR A CA 1
ATOM 760 C C . THR A 1 98 ? 6.195 15.359 -0.218 1 69.12 98 THR A C 1
ATOM 762 O O . THR A 1 98 ? 6.488 14.164 -0.109 1 69.12 98 THR A O 1
ATOM 765 N N . CYS A 1 99 ? 5.051 15.766 -0.615 1 73.56 99 CYS A N 1
ATOM 766 C CA . CYS A 1 99 ? 3.998 14.812 -0.952 1 73.56 99 CYS A CA 1
ATOM 767 C C . CYS A 1 99 ? 4.406 13.953 -2.139 1 73.56 99 CYS A C 1
ATOM 769 O O . CYS A 1 99 ? 4.141 12.75 -2.154 1 73.56 99 CYS A O 1
ATOM 771 N N . GLU A 1 100 ? 5.035 14.57 -3.066 1 71.75 100 GLU A N 1
ATOM 772 C CA . GLU A 1 100 ? 5.512 13.828 -4.23 1 71.75 100 GLU A CA 1
ATOM 773 C C . GLU A 1 100 ? 6.523 12.758 -3.828 1 71.75 100 GLU A C 1
ATOM 775 O O . GLU A 1 100 ? 6.48 11.633 -4.328 1 71.75 100 GLU A O 1
ATOM 780 N N . GLN A 1 101 ? 7.328 13.133 -2.984 1 64.44 101 GLN A N 1
ATOM 781 C CA . GLN A 1 101 ? 8.352 12.203 -2.518 1 64.44 101 GLN A CA 1
ATOM 782 C C . GLN A 1 101 ? 7.723 11.039 -1.748 1 64.44 101 GLN A C 1
ATOM 784 O O . GLN A 1 101 ? 8.117 9.883 -1.929 1 64.44 101 GLN A O 1
ATOM 789 N N . LEU A 1 102 ? 6.812 11.352 -0.969 1 66 102 LEU A N 1
ATOM 790 C CA . LEU A 1 102 ? 6.199 10.344 -0.114 1 66 102 LEU A CA 1
ATOM 791 C C . LEU A 1 102 ? 5.324 9.398 -0.931 1 66 102 LEU A C 1
ATOM 793 O O . LEU A 1 102 ? 5.301 8.195 -0.678 1 66 102 LEU A O 1
ATOM 797 N N . LEU A 1 103 ? 4.707 9.922 -1.861 1 67.19 103 LEU A N 1
ATOM 798 C CA . LEU A 1 103 ? 3.787 9.117 -2.656 1 67.19 103 LEU A CA 1
ATOM 799 C C . LEU A 1 103 ? 4.516 8.453 -3.824 1 67.19 103 LEU A C 1
ATOM 801 O O . LEU A 1 103 ? 4.012 7.492 -4.406 1 67.19 103 LEU A O 1
ATOM 805 N N . GLY A 1 104 ? 5.664 9.016 -4.113 1 60.81 104 GLY A N 1
ATOM 806 C CA . GLY A 1 104 ? 6.48 8.43 -5.164 1 60.81 104 GLY A CA 1
ATOM 807 C C . GLY A 1 104 ? 5.969 8.734 -6.559 1 60.81 104 GLY A C 1
ATOM 808 O O . GLY A 1 104 ? 6.199 7.965 -7.496 1 60.81 104 GLY A O 1
ATOM 809 N N . ASP A 1 105 ? 5.109 9.75 -6.766 1 65.44 105 ASP A N 1
ATOM 810 C CA . ASP A 1 105 ? 4.516 10.148 -8.039 1 65.44 105 ASP A CA 1
ATOM 811 C C . ASP A 1 105 ? 4.152 11.633 -8.031 1 65.44 105 ASP A C 1
ATOM 813 O O . ASP A 1 105 ? 4.242 12.297 -6.992 1 65.44 105 ASP A O 1
ATOM 817 N N . GLU A 1 106 ? 3.871 12.133 -9.227 1 76.69 106 GLU A N 1
ATOM 818 C CA . GLU A 1 106 ? 3.348 13.492 -9.281 1 76.69 106 GLU A CA 1
ATOM 819 C C . GLU A 1 106 ? 2.062 13.625 -8.469 1 76.69 106 GLU A C 1
ATOM 821 O O . GLU A 1 106 ? 1.249 12.695 -8.43 1 76.69 106 GLU A O 1
ATOM 826 N N . VAL A 1 107 ? 1.963 14.812 -7.836 1 81.62 107 VAL A N 1
ATOM 827 C CA . VAL A 1 107 ? 0.807 14.953 -6.957 1 81.62 107 VAL A CA 1
ATOM 828 C C . VAL A 1 107 ? -0.1 16.078 -7.473 1 81.62 107 VAL A C 1
ATOM 830 O O . VAL A 1 107 ? 0.363 17 -8.141 1 81.62 107 VAL A O 1
ATOM 833 N N . TYR A 1 108 ? -1.388 15.945 -7.281 1 83.88 108 TYR A N 1
ATOM 834 C CA . TYR A 1 108 ? -2.393 16.969 -7.559 1 83.88 108 TYR A CA 1
ATOM 835 C C . TYR A 1 108 ? -3.143 17.344 -6.289 1 83.88 108 TYR A C 1
ATOM 837 O O . TYR A 1 108 ? -3.299 16.531 -5.379 1 83.88 108 TYR A O 1
ATOM 845 N N . HIS A 1 109 ? -3.504 18.656 -6.355 1 86.19 109 HIS A N 1
ATOM 846 C CA . HIS A 1 109 ? -4.324 19.125 -5.242 1 86.19 109 HIS A CA 1
ATOM 847 C C . HIS A 1 109 ? -5.777 18.703 -5.41 1 86.19 109 HIS A C 1
ATOM 849 O O . HIS A 1 109 ? -6.398 18.969 -6.438 1 86.19 109 HIS A O 1
ATOM 855 N N . TYR A 1 110 ? -6.25 18 -4.48 1 85.19 110 TYR A N 1
ATOM 856 C CA . TYR A 1 110 ? -7.652 17.594 -4.512 1 85.19 110 TYR A CA 1
ATOM 857 C C . TYR A 1 110 ? -8.531 18.656 -3.859 1 85.19 110 TYR A C 1
ATOM 859 O O . TYR A 1 110 ? -9.359 19.281 -4.527 1 85.19 110 TYR A O 1
ATOM 867 N N . HIS A 1 111 ? -8.219 18.859 -2.545 1 85.75 111 HIS A N 1
ATOM 868 C CA . HIS A 1 111 ? -8.961 19.953 -1.905 1 85.75 111 HIS A CA 1
ATOM 869 C C . HIS A 1 111 ? -8.25 20.438 -0.645 1 85.75 111 HIS A C 1
ATOM 871 O O . HIS A 1 111 ? -7.367 19.75 -0.125 1 85.75 111 HIS A O 1
ATOM 877 N N . GLY A 1 112 ? -8.594 21.656 -0.312 1 81.81 112 GLY A N 1
ATOM 878 C CA . GLY A 1 112 ? -8.242 22.203 0.984 1 81.81 112 GLY A CA 1
ATOM 879 C C . GLY A 1 112 ? -9.445 22.438 1.882 1 81.81 112 GLY A C 1
ATOM 880 O O . GLY A 1 112 ? -10.562 22.609 1.396 1 81.81 112 GLY A O 1
ATOM 881 N N . LYS A 1 113 ? -9.133 22.312 3.135 1 83.19 113 LYS A N 1
ATOM 882 C CA . LYS A 1 113 ? -10.219 22.578 4.074 1 83.19 113 LYS A CA 1
ATOM 883 C C . LYS A 1 113 ? -9.719 23.344 5.293 1 83.19 113 LYS A C 1
ATOM 885 O O . LYS A 1 113 ? -8.578 23.156 5.727 1 83.19 113 LYS A O 1
ATOM 890 N N . LEU A 1 114 ? -10.586 24.234 5.699 1 79.62 114 LEU A N 1
ATOM 891 C CA . LEU A 1 114 ? -10.398 24.922 6.977 1 79.62 114 LEU A CA 1
ATOM 892 C C . LEU A 1 114 ? -11.469 24.516 7.977 1 79.62 114 LEU A C 1
ATOM 894 O O . LEU A 1 114 ? -12.664 24.656 7.711 1 79.62 114 LEU A O 1
ATOM 898 N N . VAL A 1 115 ? -10.984 23.875 8.992 1 78.12 115 VAL A N 1
ATOM 899 C CA . VAL A 1 115 ? -11.906 23.469 10.039 1 78.12 115 VAL A CA 1
ATOM 900 C C . VAL A 1 115 ? -11.742 24.359 11.258 1 78.12 115 VAL A C 1
ATOM 902 O O . VAL A 1 115 ? -10.633 24.547 11.766 1 78.12 115 VAL A O 1
ATOM 905 N N . THR A 1 116 ? -12.789 24.969 11.625 1 73.38 116 THR A N 1
ATOM 906 C CA . THR A 1 116 ? -12.805 25.812 12.82 1 73.38 116 THR A CA 1
ATOM 907 C C . THR A 1 116 ? -13.75 25.234 13.875 1 73.38 116 THR A C 1
ATOM 909 O O . THR A 1 116 ? -14.898 24.906 13.57 1 73.38 116 THR A O 1
ATOM 912 N N . LYS A 1 117 ? -13.133 24.922 14.953 1 70 117 LYS A N 1
ATOM 913 C CA . LYS A 1 117 ? -13.922 24.406 16.062 1 70 117 LYS A CA 1
ATOM 914 C C . LYS A 1 117 ? -13.969 25.406 17.219 1 70 117 LYS A C 1
ATOM 916 O O . LYS A 1 117 ? -12.969 26.047 17.531 1 70 117 LYS A O 1
ATOM 921 N N . GLU A 1 118 ? -15.242 25.594 17.578 1 63.69 118 GLU A N 1
ATOM 922 C CA . GLU A 1 118 ? -15.352 26.422 18.766 1 63.69 118 GLU A CA 1
ATOM 923 C C . GLU A 1 118 ? -14.719 25.734 19.984 1 63.69 118 GLU A C 1
ATOM 925 O O . GLU A 1 118 ? -14.805 24.516 20.125 1 63.69 118 GLU A O 1
ATOM 930 N N . PRO A 1 119 ? -14.023 26.562 20.672 1 59.47 119 PRO A N 1
ATOM 931 C CA . PRO A 1 119 ? -13.406 25.969 21.875 1 59.47 119 PRO A CA 1
ATOM 932 C C . PRO A 1 119 ? -14.414 25.203 22.719 1 59.47 119 PRO A C 1
ATOM 934 O O . PRO A 1 119 ? -15.547 25.656 22.906 1 59.47 119 PRO A O 1
ATOM 937 N N . PHE A 1 120 ? -14.102 24.047 23.188 1 54.84 120 PHE A N 1
ATOM 938 C CA . PHE A 1 120 ? -14.82 23.234 24.156 1 54.84 120 PHE A CA 1
ATOM 939 C C . PHE A 1 120 ? -16.109 22.688 23.547 1 54.84 120 PHE A C 1
ATOM 941 O O . PHE A 1 120 ? -16.609 21.656 24 1 54.84 120 PHE A O 1
ATOM 948 N N . THR A 1 121 ? -16.625 23.438 22.641 1 48.31 121 THR A N 1
ATOM 949 C CA . THR A 1 121 ? -17.922 23.031 22.125 1 48.31 121 THR A CA 1
ATOM 950 C C . THR A 1 121 ? -17.812 22.5 20.703 1 48.31 121 THR A C 1
ATOM 952 O O . THR A 1 121 ? -18.797 22.047 20.125 1 48.31 121 THR A O 1
ATOM 955 N N . GLY A 1 122 ? -16.672 22.531 20.266 1 52.97 122 GLY A N 1
ATOM 956 C CA . GLY A 1 122 ? -16.547 22.141 18.859 1 52.97 122 GLY A CA 1
ATOM 957 C C . GLY A 1 122 ? -16.766 20.656 18.656 1 52.97 122 GLY A C 1
ATOM 958 O O . GLY A 1 122 ? -16.469 19.844 19.531 1 52.97 122 GLY A O 1
ATOM 959 N N . GLY A 1 123 ? -17.531 20.266 17.594 1 52.94 123 GLY A N 1
ATOM 960 C CA . GLY A 1 123 ? -17.906 18.906 17.219 1 52.94 123 GLY A CA 1
ATOM 961 C C . GLY A 1 123 ? -16.703 17.984 17.094 1 52.94 123 GLY A C 1
ATOM 962 O O . GLY A 1 123 ? -15.617 18.406 16.703 1 52.94 123 GLY A O 1
ATOM 963 N N . ALA A 1 124 ? -16.844 16.766 17.797 1 60.06 124 ALA A N 1
ATOM 964 C CA . ALA A 1 124 ? -15.812 15.758 17.688 1 60.06 124 ALA A CA 1
ATOM 965 C C . ALA A 1 124 ? -15.805 15.117 16.297 1 60.06 124 ALA A C 1
ATOM 967 O O . ALA A 1 124 ? -16.859 14.938 15.688 1 60.06 124 ALA A O 1
ATOM 968 N N . HIS A 1 125 ? -14.641 15.125 15.703 1 64.06 125 HIS A N 1
ATOM 969 C CA . HIS A 1 125 ? -14.531 14.266 14.531 1 64.06 125 HIS A CA 1
ATOM 970 C C . HIS A 1 125 ? -14.586 12.789 14.922 1 64.06 125 HIS A C 1
ATOM 972 O O . HIS A 1 125 ? -14.008 12.391 15.938 1 64.06 125 HIS A O 1
ATOM 978 N N . LEU A 1 126 ? -15.5 12.148 14.266 1 73.5 126 LEU A N 1
ATOM 979 C CA . LEU A 1 126 ? -15.648 10.719 14.5 1 73.5 126 LEU A CA 1
ATOM 980 C C . LEU A 1 126 ? -14.555 9.938 13.781 1 73.5 126 LEU A C 1
ATOM 982 O O . LEU A 1 126 ? -14.008 10.398 12.773 1 73.5 126 LEU A O 1
ATOM 986 N N . TRP A 1 127 ? -14.25 8.844 14.398 1 84.81 127 TRP A N 1
ATOM 987 C CA . TRP A 1 127 ? -13.18 8.023 13.828 1 84.81 127 TRP A CA 1
ATOM 988 C C . TRP A 1 127 ? -13.516 7.613 12.398 1 84.81 127 TRP A C 1
ATOM 990 O O . TRP A 1 127 ? -14.594 7.078 12.133 1 84.81 127 TRP A O 1
ATOM 1000 N N . HIS A 1 128 ? -12.641 7.957 11.5 1 86.75 128 HIS A N 1
ATOM 1001 C CA . HIS A 1 128 ? -12.836 7.609 10.094 1 86.75 128 HIS A CA 1
ATOM 1002 C C . HIS A 1 128 ? -11.5 7.516 9.359 1 86.75 128 HIS A C 1
ATOM 1004 O O . HIS A 1 128 ? -10.477 8 9.852 1 86.75 128 HIS A O 1
ATOM 1010 N N . GLN A 1 129 ? -11.562 6.801 8.234 1 86.44 129 GLN A N 1
ATOM 1011 C CA . GLN A 1 129 ? -10.531 6.938 7.207 1 86.44 129 GLN A CA 1
ATOM 1012 C C . GLN A 1 129 ? -10.875 8.055 6.23 1 86.44 129 GLN A C 1
ATOM 1014 O O . GLN A 1 129 ? -12.016 8.172 5.785 1 86.44 129 GLN A O 1
ATOM 1019 N N . ASP A 1 130 ? -9.898 8.945 5.961 1 83.5 130 ASP A N 1
ATOM 1020 C CA . ASP A 1 130 ? -10.164 9.945 4.93 1 83.5 130 ASP A CA 1
ATOM 1021 C C . ASP A 1 130 ? -10.547 9.281 3.609 1 83.5 130 ASP A C 1
ATOM 1023 O O . ASP A 1 130 ? -11.391 9.797 2.873 1 83.5 130 ASP A O 1
ATOM 1027 N N . TYR A 1 131 ? -9.945 8.109 3.354 1 86.38 131 TYR A N 1
ATOM 1028 C CA . TYR A 1 131 ? -10.234 7.395 2.117 1 86.38 131 TYR A CA 1
ATOM 1029 C C . TYR A 1 131 ? -11.688 6.93 2.084 1 86.38 131 TYR A C 1
ATOM 1031 O O . TYR A 1 131 ? -12.25 6.711 1.009 1 86.38 131 TYR A O 1
ATOM 1039 N N . GLY A 1 132 ? -12.258 6.762 3.223 1 85.06 132 GLY A N 1
ATOM 1040 C CA . GLY A 1 132 ? -13.68 6.449 3.256 1 85.06 132 GLY A CA 1
ATOM 1041 C C . GLY A 1 132 ? -14.523 7.453 2.504 1 85.06 132 GLY A C 1
ATOM 1042 O O . GLY A 1 132 ? -15.484 7.078 1.818 1 85.06 132 GLY A O 1
ATOM 1043 N N . TYR A 1 133 ? -14.164 8.758 2.605 1 84.75 133 TYR A N 1
ATOM 1044 C CA . TYR A 1 133 ? -14.844 9.805 1.845 1 84.75 133 TYR A CA 1
ATOM 1045 C C . TYR A 1 133 ? -14.43 9.766 0.378 1 84.75 133 TYR A C 1
ATOM 1047 O O . TYR A 1 133 ? -15.281 9.867 -0.513 1 84.75 133 TYR A O 1
ATOM 1055 N N . TRP A 1 134 ? -13.195 9.562 0.212 1 86.81 134 TRP A N 1
ATOM 1056 C CA . TRP A 1 134 ? -12.656 9.664 -1.141 1 86.81 134 TRP A CA 1
ATOM 1057 C C . TRP A 1 134 ? -13.117 8.492 -2.002 1 86.81 134 TRP A C 1
ATOM 1059 O O . TRP A 1 134 ? -13.32 8.648 -3.211 1 86.81 134 TRP A O 1
ATOM 1069 N N . TYR A 1 135 ? -13.242 7.352 -1.408 1 88.81 135 TYR A N 1
ATOM 1070 C CA . TYR A 1 135 ? -13.789 6.211 -2.139 1 88.81 135 TYR A CA 1
ATOM 1071 C C . TYR A 1 135 ? -15.18 6.52 -2.67 1 88.81 135 TYR A C 1
ATOM 1073 O O . TYR A 1 135 ? -15.5 6.199 -3.816 1 88.81 135 TYR A O 1
ATOM 1081 N N . ILE A 1 136 ? -15.953 7.188 -1.808 1 87.81 136 ILE A N 1
ATOM 1082 C CA . ILE A 1 136 ? -17.297 7.578 -2.215 1 87.81 136 ILE A CA 1
ATOM 1083 C C . ILE A 1 136 ? -17.219 8.547 -3.393 1 87.81 136 ILE A C 1
ATOM 1085 O O . ILE A 1 136 ? -18.031 8.484 -4.312 1 87.81 136 ILE A O 1
ATOM 1089 N N . ASN A 1 137 ? -16.219 9.383 -3.365 1 86.5 137 ASN A N 1
ATOM 1090 C CA . ASN A 1 137 ? -16.016 10.344 -4.445 1 86.5 137 ASN A CA 1
ATOM 1091 C C . ASN A 1 137 ? -15.32 9.703 -5.641 1 86.5 137 ASN A C 1
ATOM 1093 O O . ASN A 1 137 ? -14.742 10.398 -6.477 1 86.5 137 ASN A O 1
ATOM 1097 N N . GLU A 1 138 ? -15.195 8.336 -5.672 1 88.44 138 GLU A N 1
ATOM 1098 C CA . GLU A 1 138 ? -14.836 7.504 -6.82 1 88.44 138 GLU A CA 1
ATOM 1099 C C . GLU A 1 138 ? -13.328 7.41 -6.984 1 88.44 138 GLU A C 1
ATOM 1101 O O . GLU A 1 138 ? -12.836 7.09 -8.07 1 88.44 138 GLU A O 1
ATOM 1106 N N . PHE A 1 139 ? -12.656 7.77 -5.938 1 87.25 139 PHE A N 1
ATOM 1107 C CA . PHE A 1 139 ? -11.234 7.445 -5.949 1 87.25 139 PHE A CA 1
ATOM 1108 C C . PHE A 1 139 ? -11.016 5.953 -5.73 1 87.25 139 PHE A C 1
ATOM 1110 O O . PHE A 1 139 ? -11.453 5.398 -4.723 1 87.25 139 PHE A O 1
ATOM 1117 N N . LEU A 1 140 ? -10.281 5.383 -6.637 1 86.06 140 LEU A N 1
ATOM 1118 C CA . LEU A 1 140 ? -10.125 3.934 -6.582 1 86.06 140 LEU A CA 1
ATOM 1119 C C . LEU A 1 140 ? -8.859 3.551 -5.816 1 86.06 140 LEU A C 1
ATOM 1121 O O . LEU A 1 140 ? -8.82 2.502 -5.168 1 86.06 140 LEU A O 1
ATOM 1125 N N . GLU A 1 141 ? -7.816 4.367 -5.902 1 82.94 141 GLU A N 1
ATOM 1126 C CA . GLU A 1 141 ? -6.535 4.09 -5.266 1 82.94 141 GLU A CA 1
ATOM 1127 C C . GLU A 1 141 ? -6.32 4.98 -4.043 1 82.94 141 GLU A C 1
ATOM 1129 O O . GLU A 1 141 ? -6.48 6.199 -4.125 1 82.94 141 GLU A O 1
ATOM 1134 N N . PRO A 1 142 ? -6.004 4.348 -2.928 1 82.56 142 PRO A N 1
ATOM 1135 C CA . PRO A 1 142 ? -5.758 5.145 -1.725 1 82.56 142 PRO A CA 1
ATOM 1136 C C . PRO A 1 142 ? -4.348 5.727 -1.683 1 82.56 142 PRO A C 1
ATOM 1138 O O . PRO A 1 142 ? -3.705 5.727 -0.629 1 82.56 142 PRO A O 1
ATOM 1141 N N . ASN A 1 143 ? -3.838 6.102 -2.734 1 77.62 143 ASN A N 1
ATOM 1142 C CA . ASN A 1 143 ? -2.543 6.773 -2.799 1 77.62 143 ASN A CA 1
ATOM 1143 C C . ASN A 1 143 ? -2.682 8.281 -2.617 1 77.62 143 ASN A C 1
ATOM 1145 O O . ASN A 1 143 ? -2.439 9.047 -3.551 1 77.62 143 ASN A O 1
ATOM 1149 N N . MET A 1 144 ? -3.027 8.664 -1.451 1 81.56 144 MET A N 1
ATOM 1150 C CA . MET A 1 144 ? -3.373 10.039 -1.124 1 81.56 144 MET A CA 1
ATOM 1151 C C . MET A 1 144 ? -2.771 10.453 0.216 1 81.56 144 MET A C 1
ATOM 1153 O O . MET A 1 144 ? -2.494 9.602 1.062 1 81.56 144 MET A O 1
ATOM 1157 N N . ILE A 1 145 ? -2.543 11.758 0.355 1 78.12 145 ILE A N 1
ATOM 1158 C CA . ILE A 1 145 ? -1.965 12.297 1.582 1 78.12 145 ILE A CA 1
ATOM 1159 C C . ILE A 1 145 ? -2.773 13.5 2.045 1 78.12 145 ILE A C 1
ATOM 1161 O O . ILE A 1 145 ? -3.182 14.336 1.23 1 78.12 145 ILE A O 1
ATOM 1165 N N . THR A 1 146 ? -3.092 13.523 3.271 1 80.31 146 THR A N 1
ATOM 1166 C CA . THR A 1 146 ? -3.629 14.719 3.912 1 80.31 146 THR A CA 1
ATOM 1167 C C . THR A 1 146 ? -2.551 15.43 4.727 1 80.31 146 THR A C 1
ATOM 1169 O O . THR A 1 146 ? -1.886 14.805 5.559 1 80.31 146 THR A O 1
ATOM 1172 N N . ALA A 1 147 ? -2.34 16.656 4.379 1 77.62 147 ALA A N 1
ATOM 1173 C CA . ALA A 1 147 ? -1.441 17.484 5.172 1 77.62 147 ALA A CA 1
ATOM 1174 C C . ALA A 1 147 ? -2.225 18.359 6.145 1 77.62 147 ALA A C 1
ATOM 1176 O O . ALA A 1 147 ? -3.068 19.156 5.73 1 77.62 147 ALA A O 1
ATOM 1177 N N . PHE A 1 148 ? -1.925 18.172 7.434 1 77.81 148 PHE A N 1
ATOM 1178 C CA . PHE A 1 148 ? -2.578 18.953 8.484 1 77.81 148 PHE A CA 1
ATOM 1179 C C . PHE A 1 148 ? -1.651 20.031 9.008 1 77.81 148 PHE A C 1
ATOM 1181 O O . PHE A 1 148 ? -0.535 19.75 9.445 1 77.81 148 PHE A O 1
ATOM 1188 N N . ILE A 1 149 ? -2.133 21.25 8.883 1 76.06 149 ILE A N 1
ATOM 1189 C CA . ILE A 1 149 ? -1.384 22.391 9.406 1 76.06 149 ILE A CA 1
ATOM 1190 C C . ILE A 1 149 ? -2.123 23 10.594 1 76.06 149 ILE A C 1
ATOM 1192 O O . ILE A 1 149 ? -3.234 23.516 10.453 1 76.06 149 ILE A O 1
ATOM 1196 N N . ALA A 1 150 ? -1.418 22.906 11.75 1 75.31 150 ALA A N 1
ATOM 1197 C CA . ALA A 1 150 ? -2.025 23.5 12.938 1 75.31 150 ALA A CA 1
ATOM 1198 C C . ALA A 1 150 ? -1.862 25.016 12.938 1 75.31 150 ALA A C 1
ATOM 1200 O O . ALA A 1 150 ? -0.746 25.531 12.82 1 75.31 150 ALA A O 1
ATOM 1201 N N . LEU A 1 151 ? -2.98 25.703 13.008 1 75 151 LEU A N 1
ATOM 1202 C CA . LEU A 1 151 ? -2.938 27.156 13.078 1 75 151 LEU A CA 1
ATOM 1203 C C . LEU A 1 151 ? -3.021 27.641 14.523 1 75 151 LEU A C 1
ATOM 1205 O O . LEU A 1 151 ? -2.703 28.781 14.82 1 75 151 LEU A O 1
ATOM 1209 N N . ASP A 1 152 ? -3.525 26.766 15.367 1 71.88 152 ASP A N 1
ATOM 1210 C CA . ASP A 1 152 ? -3.537 26.953 16.812 1 71.88 152 ASP A CA 1
ATOM 1211 C C . ASP A 1 152 ? -2.846 25.797 17.531 1 71.88 152 ASP A C 1
ATOM 1213 O O . ASP A 1 152 ? -2.646 24.734 16.938 1 71.88 152 ASP A O 1
ATOM 1217 N N . LYS A 1 153 ? -2.484 26.125 18.766 1 70.81 153 LYS A N 1
ATOM 1218 C CA . LYS A 1 153 ? -1.921 25.047 19.562 1 70.81 153 LYS A CA 1
ATOM 1219 C C . LYS A 1 153 ? -2.91 23.891 19.703 1 70.81 153 LYS A C 1
ATOM 1221 O O . LYS A 1 153 ? -4.078 24.109 20.031 1 70.81 153 LYS A O 1
ATOM 1226 N N . CYS A 1 154 ? -2.457 22.75 19.297 1 73.75 154 CYS A N 1
ATOM 1227 C CA . CYS A 1 154 ? -3.283 21.547 19.391 1 73.75 154 CYS A CA 1
ATOM 1228 C C . CYS A 1 154 ? -2.918 20.734 20.641 1 73.75 154 CYS A C 1
ATOM 1230 O O . CYS A 1 154 ? -1.803 20.234 20.734 1 73.75 154 CYS A O 1
ATOM 1232 N N . GLU A 1 155 ? -3.828 20.688 21.5 1 67.81 155 GLU A N 1
ATOM 1233 C CA . GLU A 1 155 ? -3.668 19.984 22.766 1 67.81 155 GLU A CA 1
ATOM 1234 C C . GLU A 1 155 ? -4.844 19.047 23.031 1 67.81 155 GLU A C 1
ATOM 1236 O O . GLU A 1 155 ? -5.895 19.172 22.391 1 67.81 155 GLU A O 1
ATOM 1241 N N . LYS A 1 156 ? -4.645 18.141 23.984 1 71.81 156 LYS A N 1
ATOM 1242 C CA . LYS A 1 156 ? -5.723 17.203 24.312 1 71.81 156 LYS A CA 1
ATOM 1243 C C . LYS A 1 156 ? -6.973 17.953 24.766 1 71.81 156 LYS A C 1
ATOM 1245 O O . LYS A 1 156 ? -8.086 17.625 24.344 1 71.81 156 LYS A O 1
ATOM 1250 N N . ARG A 1 157 ? -6.832 18.969 25.531 1 69.31 157 ARG A N 1
ATOM 1251 C CA . ARG A 1 157 ? -7.934 19.688 26.156 1 69.31 157 ARG A CA 1
ATOM 1252 C C . ARG A 1 157 ? -8.75 20.453 25.125 1 69.31 157 ARG A C 1
ATOM 1254 O O . ARG A 1 157 ? -9.922 20.766 25.359 1 69.31 157 ARG A O 1
ATOM 1261 N N . ASN A 1 158 ? -8.148 20.75 23.953 1 69.81 158 ASN A N 1
ATOM 1262 C CA . ASN A 1 158 ? -8.914 21.5 22.969 1 69.81 158 ASN A CA 1
ATOM 1263 C C . ASN A 1 158 ? -9.305 20.641 21.781 1 69.81 158 ASN A C 1
ATOM 1265 O O . ASN A 1 158 ? -9.648 21.156 20.719 1 69.81 158 ASN A O 1
ATOM 1269 N N . GLY A 1 159 ? -9.188 19.344 21.938 1 70.06 159 GLY A N 1
ATOM 1270 C CA . GLY A 1 159 ? -9.719 18.453 20.906 1 70.06 159 GLY A CA 1
ATOM 1271 C C . GLY A 1 159 ? -8.773 18.25 19.75 1 70.06 159 GLY A C 1
ATOM 1272 O O . GLY A 1 159 ? -9.203 18.234 18.594 1 70.06 159 GLY A O 1
ATOM 1273 N N . CYS A 1 160 ? -7.555 18.078 20 1 73 160 CYS A N 1
ATOM 1274 C CA . CYS A 1 160 ? -6.566 17.859 18.938 1 73 160 CYS A CA 1
ATOM 1275 C C . CYS A 1 160 ? -6.879 16.594 18.156 1 73 160 CYS A C 1
ATOM 1277 O O . CYS A 1 160 ? -7.637 15.734 18.625 1 73 160 CYS A O 1
ATOM 1279 N N . LEU A 1 161 ? -6.355 16.547 17 1 76.06 161 LEU A N 1
ATOM 1280 C CA . LEU A 1 161 ? -6.508 15.383 16.141 1 76.06 161 LEU A CA 1
ATOM 1281 C C . LEU A 1 161 ? -5.961 14.133 16.812 1 76.06 161 LEU A C 1
ATOM 1283 O O . LEU A 1 161 ? -4.895 14.164 17.422 1 76.06 161 LEU A O 1
ATOM 1287 N N . GLN A 1 162 ? -6.754 13.148 16.766 1 76.94 162 GLN A N 1
ATOM 1288 C CA . GLN A 1 162 ? -6.324 11.828 17.203 1 76.94 162 GLN A CA 1
ATOM 1289 C C . GLN A 1 162 ? -6.113 10.898 16 1 76.94 162 GLN A C 1
ATOM 1291 O O . GLN A 1 162 ? -6.902 10.906 15.062 1 76.94 162 GLN A O 1
ATOM 1296 N N . ILE A 1 163 ? -4.984 10.148 16.078 1 78.75 163 ILE A N 1
ATOM 1297 C CA . ILE A 1 163 ? -4.688 9.219 14.984 1 78.75 163 ILE A CA 1
ATOM 1298 C C . ILE A 1 163 ? -4.363 7.844 15.562 1 78.75 163 ILE A C 1
ATOM 1300 O O . ILE A 1 163 ? -3.984 7.723 16.734 1 78.75 163 ILE A O 1
ATOM 1304 N N . ILE A 1 164 ? -4.656 6.855 14.867 1 79.75 164 ILE A N 1
ATOM 1305 C CA . ILE A 1 164 ? -4.207 5.508 15.203 1 79.75 164 ILE A CA 1
ATOM 1306 C C . ILE A 1 164 ? -2.965 5.16 14.391 1 79.75 164 ILE A C 1
ATOM 1308 O O . ILE A 1 164 ? -3.029 5.066 13.156 1 79.75 164 ILE A O 1
ATOM 1312 N N . GLU A 1 165 ? -1.934 4.918 15.07 1 72.38 165 GLU A N 1
ATOM 1313 C CA . GLU A 1 165 ? -0.65 4.676 14.422 1 72.38 165 GLU A CA 1
ATOM 1314 C C . GLU A 1 165 ? -0.705 3.439 13.531 1 72.38 165 GLU A C 1
ATOM 1316 O O . GLU A 1 165 ? -1.306 2.428 13.898 1 72.38 165 GLU A O 1
ATOM 1321 N N . SER A 1 166 ? -0.168 3.516 12.344 1 73.19 166 SER A N 1
ATOM 1322 C CA . SER A 1 166 ? 0.004 2.42 11.391 1 73.19 166 SER A CA 1
ATOM 1323 C C . SER A 1 166 ? -1.329 2.01 10.773 1 73.19 166 SER A C 1
ATOM 1325 O O . SER A 1 166 ? -1.395 1.044 10.016 1 73.19 166 SER A O 1
ATOM 1327 N N . SER A 1 167 ? -2.371 2.797 11.109 1 80.19 167 SER A N 1
ATOM 1328 C CA . SER A 1 167 ? -3.682 2.428 10.586 1 80.19 167 SER A CA 1
ATOM 1329 C C . SER A 1 167 ? -3.734 2.594 9.07 1 80.19 167 SER A C 1
ATOM 1331 O O . SER A 1 167 ? -4.625 2.055 8.414 1 80.19 167 SER A O 1
ATOM 1333 N N . HIS A 1 168 ? -2.797 3.33 8.484 1 75.69 168 HIS A N 1
ATOM 1334 C CA . HIS A 1 168 ? -2.74 3.494 7.035 1 75.69 168 HIS A CA 1
ATOM 1335 C C . HIS A 1 168 ? -2.455 2.168 6.34 1 75.69 168 HIS A C 1
ATOM 1337 O O . HIS A 1 168 ? -2.66 2.039 5.129 1 75.69 168 HIS A O 1
ATOM 1343 N N . LYS A 1 169 ? -2.01 1.199 7.078 1 76.12 169 LYS A N 1
ATOM 1344 C CA . LYS A 1 169 ? -1.72 -0.118 6.52 1 76.12 169 LYS A CA 1
ATOM 1345 C C . LYS A 1 169 ? -3.002 -0.916 6.297 1 76.12 169 LYS A C 1
ATOM 1347 O O . LYS A 1 169 ? -3.004 -1.907 5.566 1 76.12 169 LYS A O 1
ATOM 1352 N N . CYS A 1 170 ? -3.971 -0.494 6.992 1 84.12 170 CYS A N 1
ATOM 1353 C CA . CYS A 1 170 ? -5.25 -1.184 6.855 1 84.12 170 CYS A CA 1
ATOM 1354 C C . CYS A 1 170 ? -5.879 -0.902 5.496 1 84.12 170 CYS A C 1
ATOM 1356 O O . CYS A 1 170 ? -5.676 0.171 4.926 1 84.12 170 CYS A O 1
ATOM 1358 N N . GLY A 1 171 ? -6.52 -1.897 4.895 1 85.75 171 GLY A N 1
ATOM 1359 C CA . GLY A 1 171 ? -7.379 -1.606 3.76 1 85.75 171 GLY A CA 1
ATOM 1360 C C . GLY A 1 171 ? -8.555 -0.715 4.113 1 85.75 171 GLY A C 1
ATOM 1361 O O . GLY A 1 171 ? -8.719 -0.323 5.27 1 85.75 171 GLY A O 1
ATOM 1362 N N . ARG A 1 172 ? -9.312 -0.474 3.104 1 88.69 172 ARG A N 1
ATOM 1363 C CA . ARG A 1 172 ? -10.5 0.334 3.375 1 88.69 172 ARG A CA 1
ATOM 1364 C C . ARG A 1 172 ? -11.461 -0.402 4.301 1 88.69 172 ARG A C 1
ATOM 1366 O O . ARG A 1 172 ? -11.828 -1.55 4.035 1 88.69 172 ARG A O 1
ATOM 1373 N N . LEU A 1 173 ? -11.797 0.284 5.32 1 90.31 173 LEU A N 1
ATOM 1374 C CA . LEU A 1 173 ? -12.75 -0.262 6.277 1 90.31 173 LEU A CA 1
ATOM 1375 C C . LEU A 1 173 ? -14.18 0.111 5.895 1 90.31 173 LEU A C 1
ATOM 1377 O O . LEU A 1 173 ? -14.398 1.076 5.16 1 90.31 173 LEU A O 1
ATOM 1381 N N . ASP A 1 174 ? -15.062 -0.69 6.332 1 91.31 174 ASP A N 1
ATOM 1382 C CA . ASP A 1 174 ? -16.469 -0.32 6.156 1 91.31 174 ASP A CA 1
ATOM 1383 C C . ASP A 1 174 ? -16.781 0.977 6.895 1 91.31 174 ASP A C 1
ATOM 1385 O O . ASP A 1 174 ? -16.344 1.178 8.031 1 91.31 174 ASP A O 1
ATOM 1389 N N . HIS A 1 175 ? -17.422 1.854 6.203 1 89.81 175 HIS A N 1
ATOM 1390 C CA . HIS A 1 175 ? -17.891 3.123 6.758 1 89.81 175 HIS A CA 1
ATOM 1391 C C . HIS A 1 175 ? -19.406 3.256 6.652 1 89.81 175 HIS A C 1
ATOM 1393 O O . HIS A 1 175 ? -20.016 2.66 5.77 1 89.81 175 HIS A O 1
ATOM 1399 N N . LYS A 1 176 ? -19.891 3.885 7.57 1 84.81 176 LYS A N 1
ATOM 1400 C CA . LYS A 1 176 ? -21.297 4.293 7.504 1 84.81 176 LYS A CA 1
ATOM 1401 C C . LYS A 1 176 ? -21.422 5.812 7.469 1 84.81 176 LYS A C 1
ATOM 1403 O O . LYS A 1 176 ? -20.562 6.527 7.988 1 84.81 176 LYS A O 1
ATOM 1408 N N . LEU A 1 177 ? -22.422 6.227 6.773 1 80.56 177 LEU A N 1
ATOM 1409 C CA . LEU A 1 177 ? -22.688 7.66 6.754 1 80.56 177 LEU A CA 1
ATOM 1410 C C . LEU A 1 177 ? -23.578 8.062 7.934 1 80.56 177 LEU A C 1
ATOM 1412 O O . LEU A 1 177 ? -24.625 7.465 8.156 1 80.56 177 LEU A O 1
ATOM 1416 N N . GLU A 1 178 ? -23.141 8.812 8.75 1 77.31 178 GLU A N 1
ATOM 1417 C CA . GLU A 1 178 ? -23.891 9.453 9.828 1 77.31 178 GLU A CA 1
ATOM 1418 C C . GLU A 1 178 ? -24.016 10.953 9.594 1 77.31 178 GLU A C 1
ATOM 1420 O O . GLU A 1 178 ? -23.125 11.727 9.953 1 77.31 178 GLU A O 1
ATOM 1425 N N . GLY A 1 179 ? -25.172 11.352 9.062 1 74.62 179 GLY A N 1
ATOM 1426 C CA . GLY A 1 179 ? -25.266 12.719 8.586 1 74.62 179 GLY A CA 1
ATOM 1427 C C . GLY A 1 179 ? -24.328 13.016 7.426 1 74.62 179 GLY A C 1
ATOM 1428 O O . GLY A 1 179 ? -24.391 12.359 6.383 1 74.62 179 GLY A O 1
ATOM 1429 N N . GLN A 1 180 ? -23.406 13.953 7.613 1 73.56 180 GLN A N 1
ATOM 1430 C CA . GLN A 1 180 ? -22.438 14.312 6.578 1 73.56 180 GLN A CA 1
ATOM 1431 C C . GLN A 1 180 ? -21.078 13.695 6.859 1 73.56 180 GLN A C 1
ATOM 1433 O O . GLN A 1 180 ? -20.125 13.922 6.117 1 73.56 180 GLN A O 1
ATOM 1438 N N . LEU A 1 181 ? -21.172 12.789 7.887 1 76.25 181 LEU A N 1
ATOM 1439 C CA . LEU A 1 181 ? -19.891 12.242 8.297 1 76.25 181 LEU A CA 1
ATOM 1440 C C . LEU A 1 181 ? -19.797 10.758 7.973 1 76.25 181 LEU A C 1
ATOM 1442 O O . LEU A 1 181 ? -20.781 10.031 8.102 1 76.25 181 LEU A O 1
ATOM 1446 N N . THR A 1 182 ? -18.656 10.391 7.441 1 79.62 182 THR A N 1
ATOM 1447 C CA . THR A 1 182 ? -18.344 8.969 7.336 1 79.62 182 THR A CA 1
ATOM 1448 C C . THR A 1 182 ? -17.719 8.453 8.633 1 79.62 182 THR A C 1
ATOM 1450 O O . THR A 1 182 ? -16.781 9.062 9.156 1 79.62 182 THR A O 1
ATOM 1453 N N . VAL A 1 183 ? -18.375 7.426 9.156 1 83.19 183 VAL A N 1
ATOM 1454 C CA . VAL A 1 183 ? -17.875 6.855 10.406 1 83.19 183 VAL A CA 1
ATOM 1455 C C . VAL A 1 183 ? -17.469 5.402 10.18 1 83.19 183 VAL A C 1
ATOM 1457 O O . VAL A 1 183 ? -18.203 4.633 9.547 1 83.19 183 VAL A O 1
ATOM 1460 N N . THR A 1 184 ? -16.297 5.066 10.68 1 88.12 184 THR A N 1
ATOM 1461 C CA . THR A 1 184 ? -15.797 3.705 10.547 1 88.12 184 THR A CA 1
ATOM 1462 C C . THR A 1 184 ? -16.672 2.723 11.328 1 88.12 184 THR A C 1
ATOM 1464 O O . THR A 1 184 ? -17.109 3.025 12.438 1 88.12 184 THR A O 1
ATOM 1467 N N . ASP A 1 185 ? -16.891 1.56 10.758 1 90 185 ASP A N 1
ATOM 1468 C CA . ASP A 1 185 ? -17.578 0.482 11.461 1 90 185 ASP A CA 1
ATOM 1469 C C . ASP A 1 185 ? -16.969 0.246 12.844 1 90 185 ASP A C 1
ATOM 1471 O O . ASP A 1 185 ? -15.773 0.004 12.961 1 90 185 ASP A O 1
ATOM 1475 N N . PRO A 1 186 ? -17.812 0.339 13.891 1 87.31 186 PRO A N 1
ATOM 1476 C CA . PRO A 1 186 ? -17.281 0.268 15.258 1 87.31 186 PRO A CA 1
ATOM 1477 C C . PRO A 1 186 ? -16.609 -1.065 15.555 1 87.31 186 PRO A C 1
ATOM 1479 O O . PRO A 1 186 ? -15.633 -1.109 16.312 1 87.31 186 PRO A O 1
ATOM 1482 N N . THR A 1 187 ? -17.094 -2.139 15.008 1 90.56 187 THR A N 1
ATOM 1483 C CA . THR A 1 187 ? -16.5 -3.443 15.25 1 90.56 187 THR A CA 1
ATOM 1484 C C . THR A 1 187 ? -15.07 -3.494 14.695 1 90.56 187 THR A C 1
ATOM 1486 O O . THR A 1 187 ? -14.164 -4.023 15.344 1 90.56 187 THR A O 1
ATOM 1489 N N . ARG A 1 188 ? -14.914 -2.973 13.516 1 91.25 188 ARG A N 1
ATOM 1490 C CA . ARG A 1 188 ? -13.586 -2.943 12.914 1 91.25 188 ARG A CA 1
ATOM 1491 C C . ARG A 1 188 ? -12.68 -1.955 13.641 1 91.25 188 ARG A C 1
ATOM 1493 O O . ARG A 1 188 ? -11.484 -2.213 13.82 1 91.25 188 ARG A O 1
ATOM 1500 N N . LEU A 1 189 ? -13.289 -0.841 14.07 1 87.81 189 LEU A N 1
ATOM 1501 C CA . LEU A 1 189 ? -12.523 0.147 14.82 1 87.81 189 LEU A CA 1
ATOM 1502 C C . LEU A 1 189 ? -11.961 -0.46 16.109 1 87.81 189 LEU A C 1
ATOM 1504 O O . LEU A 1 189 ? -10.797 -0.243 16.453 1 87.81 189 LEU A O 1
ATOM 1508 N N . ASP A 1 190 ? -12.766 -1.233 16.75 1 88.69 190 ASP A N 1
ATOM 1509 C CA . ASP A 1 190 ? -12.328 -1.886 17.984 1 88.69 190 ASP A CA 1
ATOM 1510 C C . ASP A 1 190 ? -11.125 -2.793 17.719 1 88.69 190 ASP A C 1
ATOM 1512 O O . ASP A 1 190 ? -10.172 -2.801 18.5 1 88.69 190 ASP A O 1
ATOM 1516 N N . LYS A 1 191 ? -11.188 -3.529 16.672 1 90.5 191 LYS A N 1
ATOM 1517 C CA . LYS A 1 191 ? -10.086 -4.426 16.328 1 90.5 191 LYS A CA 1
ATOM 1518 C C . LYS A 1 191 ? -8.812 -3.641 16.016 1 90.5 191 LYS A C 1
ATOM 1520 O O . LYS A 1 191 ? -7.715 -4.059 16.391 1 90.5 191 LYS A O 1
ATOM 1525 N N . ILE A 1 192 ? -8.953 -2.545 15.344 1 87.38 192 ILE A N 1
ATOM 1526 C CA . ILE A 1 192 ? -7.812 -1.705 14.992 1 87.38 192 ILE A CA 1
ATOM 1527 C C . ILE A 1 192 ? -7.215 -1.094 16.266 1 87.38 192 ILE A C 1
ATOM 1529 O O . ILE A 1 192 ? -5.996 -1.077 16.438 1 87.38 192 ILE A O 1
ATOM 1533 N N . MET A 1 193 ? -8.07 -0.623 17.109 1 83.94 193 MET A N 1
ATOM 1534 C CA . MET A 1 193 ? -7.621 0.024 18.344 1 83.94 193 MET A CA 1
ATOM 1535 C C . MET A 1 193 ? -6.941 -0.98 19.266 1 83.94 193 MET A C 1
ATOM 1537 O O . MET A 1 193 ? -6.098 -0.607 20.078 1 83.94 193 MET A O 1
ATOM 1541 N N . ASP A 1 194 ? -7.34 -2.207 19.141 1 86.5 194 ASP A N 1
ATOM 1542 C CA . ASP A 1 194 ? -6.699 -3.271 19.906 1 86.5 194 ASP A CA 1
ATOM 1543 C C . ASP A 1 194 ? -5.289 -3.551 19.391 1 86.5 194 ASP A C 1
ATOM 1545 O O . ASP A 1 194 ? -4.414 -3.969 20.156 1 86.5 194 ASP A O 1
ATOM 1549 N N . ARG A 1 195 ? -5.113 -3.275 18.156 1 83.81 195 ARG A N 1
ATOM 1550 C CA . ARG A 1 195 ? -3.873 -3.691 17.516 1 83.81 195 ARG A CA 1
ATOM 1551 C C . ARG A 1 195 ? -2.887 -2.529 17.422 1 83.81 195 ARG A C 1
ATOM 1553 O O . ARG A 1 195 ? -1.672 -2.736 17.469 1 83.81 195 ARG A O 1
ATOM 1560 N N . PHE A 1 196 ? -3.457 -1.368 17.219 1 77.44 196 PHE A N 1
ATOM 1561 C CA . PHE A 1 196 ? -2.611 -0.2 17 1 77.44 196 PHE A CA 1
ATOM 1562 C C . PHE A 1 196 ? -2.812 0.83 18.109 1 77.44 196 PHE A C 1
ATOM 1564 O O . PHE A 1 196 ? -3.893 0.914 18.703 1 77.44 196 PHE A O 1
ATOM 1571 N N . SER A 1 197 ? -1.833 1.619 18.297 1 75.75 197 SER A N 1
ATOM 1572 C CA . SER A 1 197 ? -1.895 2.619 19.359 1 75.75 197 SER A CA 1
ATOM 1573 C C . SER A 1 197 ? -2.5 3.924 18.859 1 75.75 197 SER A C 1
ATOM 1575 O O . SER A 1 197 ? -2.207 4.359 17.75 1 75.75 197 SER A O 1
ATOM 1577 N N . MET A 1 198 ? -3.367 4.434 19.719 1 77 198 MET A N 1
ATOM 1578 C CA . MET A 1 198 ? -3.918 5.758 19.438 1 77 198 MET A CA 1
ATOM 1579 C C . MET A 1 198 ? -2.99 6.852 19.953 1 77 198 MET A C 1
ATOM 1581 O O . MET A 1 198 ? -2.436 6.734 21.047 1 77 198 MET A O 1
ATOM 1585 N N . LYS A 1 199 ? -2.82 7.914 19.172 1 71.75 199 LYS A N 1
ATOM 1586 C CA . LYS A 1 199 ? -1.956 9.023 19.547 1 71.75 199 LYS A CA 1
ATOM 1587 C C . LYS A 1 199 ? -2.67 10.359 19.375 1 71.75 199 LYS A C 1
ATOM 1589 O O . LYS A 1 199 ? -3.428 10.547 18.422 1 71.75 199 LYS A O 1
ATOM 1594 N N . TYR A 1 200 ? -2.389 11.242 20.297 1 71.75 200 TYR A N 1
ATOM 1595 C CA . TYR A 1 200 ? -2.812 12.633 20.156 1 71.75 200 TYR A CA 1
ATOM 1596 C C . TYR A 1 200 ? -1.815 13.422 19.328 1 71.75 200 TYR A C 1
ATOM 1598 O O . TYR A 1 200 ? -0.604 13.328 19.531 1 71.75 200 TYR A O 1
ATOM 1606 N N . CYS A 1 201 ? -2.324 14.031 18.344 1 72.12 201 CYS A N 1
ATOM 1607 C CA . CYS A 1 201 ? -1.46 14.898 17.547 1 72.12 201 CYS A CA 1
ATOM 1608 C C . CYS A 1 201 ? -1.279 16.25 18.219 1 72.12 201 CYS A C 1
ATOM 1610 O O . CYS A 1 201 ? -2.006 17.203 17.922 1 72.12 201 CYS A O 1
ATOM 1612 N N . LEU A 1 202 ? -0.327 16.281 19.172 1 69.5 202 LEU A N 1
ATOM 1613 C CA . LEU A 1 202 ? -0.003 17.531 19.859 1 69.5 202 LEU A CA 1
ATOM 1614 C C . LEU A 1 202 ? 0.902 18.406 19 1 69.5 202 LEU A C 1
ATOM 1616 O O . LEU A 1 202 ? 2.037 18.031 18.703 1 69.5 202 LEU A O 1
ATOM 1620 N N . LEU A 1 203 ? 0.273 19.453 18.469 1 67.75 203 LEU A N 1
ATOM 1621 C CA . LEU A 1 203 ? 0.992 20.297 17.516 1 67.75 203 LEU A CA 1
ATOM 1622 C C . LEU A 1 203 ? 1.023 21.75 17.984 1 67.75 203 LEU A C 1
ATOM 1624 O O . LEU A 1 203 ? 0.056 22.234 18.562 1 67.75 203 LEU A O 1
ATOM 1628 N N . ASN A 1 204 ? 2.207 22.297 17.797 1 62.22 204 ASN A N 1
ATOM 1629 C CA . ASN A 1 204 ? 2.342 23.75 17.922 1 62.22 204 ASN A CA 1
ATOM 1630 C C . ASN A 1 204 ? 2.438 24.422 16.547 1 62.22 204 ASN A C 1
ATOM 1632 O O . ASN A 1 204 ? 3.074 23.891 15.641 1 62.22 204 ASN A O 1
ATOM 1636 N N . PRO A 1 205 ? 1.494 25.375 16.453 1 58 205 PRO A N 1
ATOM 1637 C CA . PRO A 1 205 ? 1.65 26.078 15.164 1 58 205 PRO A CA 1
ATOM 1638 C C . PRO A 1 205 ? 3.098 26.469 14.883 1 58 205 PRO A C 1
ATOM 1640 O O . PRO A 1 205 ? 3.725 27.156 15.703 1 58 205 PRO A O 1
ATOM 1643 N N . GLY A 1 206 ? 3.607 26.016 13.766 1 47.62 206 GLY A N 1
ATOM 1644 C CA . GLY A 1 206 ? 4.965 26.344 13.359 1 47.62 206 GLY A CA 1
ATOM 1645 C C . GLY A 1 206 ? 6.016 25.875 14.352 1 47.62 206 GLY A C 1
ATOM 1646 O O . GLY A 1 206 ? 5.727 25.703 15.539 1 47.62 206 GLY A O 1
ATOM 1647 N N . LEU A 1 207 ? 6.688 24.797 14.172 1 47.69 207 LEU A N 1
ATOM 1648 C CA . LEU A 1 207 ? 7.832 24.547 15.039 1 47.69 207 LEU A CA 1
ATOM 1649 C C . LEU A 1 207 ? 8.953 25.531 14.766 1 47.69 207 LEU A C 1
ATOM 1651 O O . LEU A 1 207 ? 9.18 25.938 13.617 1 47.69 207 LEU A O 1
ATOM 1655 N N . PRO A 1 208 ? 9.367 26.047 15.875 1 41.34 208 PRO A N 1
ATOM 1656 C CA . PRO A 1 208 ? 10.438 27.016 15.641 1 41.34 208 PRO A CA 1
ATOM 1657 C C . PRO A 1 208 ? 11.531 26.484 14.727 1 41.34 208 PRO A C 1
ATOM 1659 O O . PRO A 1 208 ? 11.898 25.297 14.82 1 41.34 208 PRO A O 1
ATOM 1662 N N . ARG A 1 209 ? 11.617 27.047 13.438 1 42.06 209 ARG A N 1
ATOM 1663 C CA . ARG A 1 209 ? 12.789 26.828 12.602 1 42.06 209 ARG A CA 1
ATOM 1664 C C . ARG A 1 209 ? 14.008 26.484 13.445 1 42.06 209 ARG A C 1
ATOM 1666 O O . ARG A 1 209 ? 14.898 25.75 12.992 1 42.06 209 ARG A O 1
ATOM 1673 N N . ASP A 1 210 ? 13.867 26.875 14.547 1 48.5 210 ASP A N 1
ATOM 1674 C CA . ASP A 1 210 ? 15.062 26.828 15.391 1 48.5 210 ASP A CA 1
ATOM 1675 C C . ASP A 1 210 ? 15.43 25.391 15.75 1 48.5 210 ASP A C 1
ATOM 1677 O O . ASP A 1 210 ? 16.609 25.047 15.828 1 48.5 210 ASP A O 1
ATOM 1681 N N . CYS A 1 211 ? 14.383 24.562 15.609 1 51.47 211 CYS A N 1
ATOM 1682 C CA . CYS A 1 211 ? 14.758 23.219 16.031 1 51.47 211 CYS A CA 1
ATOM 1683 C C . CYS A 1 211 ? 15.484 22.469 14.922 1 51.47 211 CYS A C 1
ATOM 1685 O O . CYS A 1 211 ? 16.422 21.719 15.18 1 51.47 211 CYS A O 1
ATOM 1687 N N . LEU A 1 212 ? 15.023 22.641 13.742 1 58.62 212 LEU A N 1
ATOM 1688 C CA . LEU A 1 212 ? 15.633 21.938 12.625 1 58.62 212 LEU A CA 1
ATOM 1689 C C . LEU A 1 212 ? 17.031 22.469 12.344 1 58.62 212 LEU A C 1
ATOM 1691 O O . LEU A 1 212 ? 17.906 21.734 11.859 1 58.62 212 LEU A O 1
ATOM 1695 N N . GLU A 1 213 ? 17.109 23.719 12.672 1 61.47 213 GLU A N 1
ATOM 1696 C CA . GLU A 1 213 ? 18.406 24.328 12.414 1 61.47 213 GLU A CA 1
ATOM 1697 C C . GLU A 1 213 ? 19.375 24.094 13.57 1 61.47 213 GLU A C 1
ATOM 1699 O O . GLU A 1 213 ? 20.578 24.297 13.43 1 61.47 213 GLU A O 1
ATOM 1704 N N . LYS A 1 214 ? 18.812 23.469 14.609 1 68.62 214 LYS A N 1
ATOM 1705 C CA . LYS A 1 214 ? 19.672 23.234 15.766 1 68.62 214 LYS A CA 1
ATOM 1706 C C . LYS A 1 214 ? 20.453 21.922 15.617 1 68.62 214 LYS A C 1
ATOM 1708 O O . LYS A 1 214 ? 20.062 21.047 14.836 1 68.62 214 LYS A O 1
ATOM 1713 N N . THR A 1 215 ? 21.531 21.969 16.266 1 80.31 215 THR A N 1
ATOM 1714 C CA . THR A 1 215 ? 22.297 20.734 16.422 1 80.31 215 THR A CA 1
ATOM 1715 C C . THR A 1 215 ? 21.594 19.781 17.391 1 80.31 215 THR A C 1
ATOM 1717 O O . THR A 1 215 ? 21.188 20.203 18.484 1 80.31 215 THR A O 1
ATOM 1720 N N . PRO A 1 216 ? 21.344 18.609 16.891 1 80.75 216 PRO A N 1
ATOM 1721 C CA . PRO A 1 216 ? 20.703 17.656 17.812 1 80.75 216 PRO A CA 1
ATOM 1722 C C . PRO A 1 216 ? 21.484 17.453 19.109 1 80.75 216 PRO A C 1
ATOM 1724 O O . PRO A 1 216 ? 22.719 17.438 19.094 1 80.75 216 PRO A O 1
ATOM 1727 N N . SER A 1 217 ? 20.75 17.375 20.141 1 79.12 217 SER A N 1
ATOM 1728 C CA . SER A 1 217 ? 21.375 17.094 21.438 1 79.12 217 SER A CA 1
ATOM 1729 C C . SER A 1 217 ? 21.953 15.688 21.469 1 79.12 217 SER A C 1
ATOM 1731 O O . SER A 1 217 ? 21.641 14.852 20.641 1 79.12 217 SER A O 1
ATOM 1733 N N . MET A 1 218 ? 22.859 15.539 22.5 1 82.5 218 MET A N 1
ATOM 1734 C CA . MET A 1 218 ? 23.453 14.219 22.672 1 82.5 218 MET A CA 1
ATOM 1735 C C . MET A 1 218 ? 22.391 13.188 23.062 1 82.5 218 MET A C 1
ATOM 1737 O O . MET A 1 218 ? 22.516 12.016 22.703 1 82.5 218 MET A O 1
ATOM 1741 N N . SER A 1 219 ? 21.375 13.672 23.703 1 78.88 219 SER A N 1
ATOM 1742 C CA . SER A 1 219 ? 20.297 12.758 24.094 1 78.88 219 SER A CA 1
ATOM 1743 C C . SER A 1 219 ? 19.531 12.266 22.859 1 78.88 219 SER A C 1
ATOM 1745 O O . SER A 1 219 ? 19.156 11.094 22.781 1 78.88 219 SER A O 1
ATOM 1747 N N . VAL A 1 220 ? 19.344 13.109 21.953 1 78.38 220 VAL A N 1
ATOM 1748 C CA . VAL A 1 220 ? 18.672 12.75 20.703 1 78.38 220 VAL A CA 1
ATOM 1749 C C . VAL A 1 220 ? 19.531 11.742 19.938 1 78.38 220 VAL A C 1
ATOM 1751 O O . VAL A 1 220 ? 19.016 10.719 19.453 1 78.38 220 VAL A O 1
ATOM 1754 N N . LEU A 1 221 ? 20.828 12.031 19.875 1 86.56 221 LEU A N 1
ATOM 1755 C CA . LEU A 1 221 ? 21.734 11.141 19.141 1 86.56 221 LEU A CA 1
ATOM 1756 C C . LEU A 1 221 ? 21.797 9.766 19.797 1 86.56 221 LEU A C 1
ATOM 1758 O O . LEU A 1 221 ? 21.812 8.742 19.109 1 86.56 221 LEU A O 1
ATOM 1762 N N . ARG A 1 222 ? 21.75 9.773 21.062 1 84.12 222 ARG A N 1
ATOM 1763 C CA . ARG A 1 222 ? 21.75 8.516 21.797 1 84.12 222 ARG A CA 1
ATOM 1764 C C . ARG A 1 222 ? 20.484 7.719 21.531 1 84.12 222 ARG A C 1
ATOM 1766 O O . ARG A 1 222 ? 20.531 6.504 21.344 1 84.12 222 ARG A O 1
ATOM 1773 N N . TYR A 1 223 ? 19.438 8.398 21.547 1 81.19 223 TYR A N 1
ATOM 1774 C CA . TYR A 1 223 ? 18.156 7.738 21.266 1 81.19 223 TYR A CA 1
ATOM 1775 C C . TYR A 1 223 ? 18.172 7.094 19.891 1 81.19 223 TYR A C 1
ATOM 1777 O O . TYR A 1 223 ? 17.797 5.926 19.75 1 81.19 223 TYR A O 1
ATOM 1785 N N . ILE A 1 224 ? 18.625 7.809 18.969 1 82.75 224 ILE A N 1
ATOM 1786 C CA . ILE A 1 224 ? 18.672 7.324 17.594 1 82.75 224 ILE A CA 1
ATOM 1787 C C . ILE A 1 224 ? 19.594 6.113 17.5 1 82.75 224 ILE A C 1
ATOM 1789 O O . ILE A 1 224 ? 19.25 5.109 16.859 1 82.75 224 ILE A O 1
ATOM 1793 N N . SER A 1 225 ? 20.703 6.223 18.109 1 88.62 225 SER A N 1
ATOM 1794 C CA . SER A 1 225 ? 21.656 5.121 18.094 1 88.62 225 SER A CA 1
ATOM 1795 C C . SER A 1 225 ? 21.047 3.85 18.672 1 88.62 225 SER A C 1
ATOM 1797 O O . SER A 1 225 ? 21.312 2.75 18.172 1 88.62 225 SER A O 1
ATOM 1799 N N . ASN A 1 226 ? 20.188 4.031 19.578 1 83.94 226 ASN A N 1
ATOM 1800 C CA . ASN A 1 226 ? 19.578 2.895 20.266 1 83.94 226 ASN A CA 1
ATOM 1801 C C . ASN A 1 226 ? 18.469 2.26 19.422 1 83.94 226 ASN A C 1
ATOM 1803 O O . ASN A 1 226 ? 18.109 1.104 19.625 1 83.94 226 ASN A O 1
ATOM 1807 N N . HIS A 1 227 ? 18.062 2.988 18.406 1 77.62 227 HIS A N 1
ATOM 1808 C CA . HIS A 1 227 ? 16.828 2.521 17.766 1 77.62 227 HIS A CA 1
ATOM 1809 C C . HIS A 1 227 ? 17.047 2.287 16.281 1 77.62 227 HIS A C 1
ATOM 1811 O O . HIS A 1 227 ? 16.188 1.696 15.609 1 77.62 227 HIS A O 1
ATOM 1817 N N . ILE A 1 228 ? 18.156 2.748 15.758 1 82.19 228 ILE A N 1
ATOM 1818 C CA . ILE A 1 228 ? 18.344 2.748 14.312 1 82.19 228 ILE A CA 1
ATOM 1819 C C . ILE A 1 228 ? 18.672 1.336 13.828 1 82.19 228 ILE A C 1
ATOM 1821 O O . ILE A 1 228 ? 18.391 0.978 12.688 1 82.19 228 ILE A O 1
ATOM 1825 N N . GLY A 1 229 ? 19.281 0.516 14.641 1 76.5 229 GLY A N 1
ATOM 1826 C CA . GLY A 1 229 ? 19.672 -0.825 14.242 1 76.5 229 GLY A CA 1
ATOM 1827 C C . GLY A 1 229 ? 20.938 -0.846 13.406 1 76.5 229 GLY A C 1
ATOM 1828 O O . GLY A 1 229 ? 21.844 -0.051 13.633 1 76.5 229 GLY A O 1
ATOM 1829 N N . ASP A 1 230 ? 20.938 -1.938 12.461 1 74 230 ASP A N 1
ATOM 1830 C CA . ASP A 1 230 ? 22.156 -2.152 11.672 1 74 230 ASP A CA 1
ATOM 1831 C C . ASP A 1 230 ? 22.141 -1.3 10.406 1 74 230 ASP A C 1
ATOM 1833 O O . ASP A 1 230 ? 21.766 -1.776 9.336 1 74 230 ASP A O 1
ATOM 1837 N N . SER A 1 231 ? 22.547 -0.044 10.555 1 77 231 SER A N 1
ATOM 1838 C CA . SER A 1 231 ? 22.578 0.841 9.398 1 77 231 SER A CA 1
ATOM 1839 C C . SER A 1 231 ? 23.656 1.915 9.555 1 77 231 SER A C 1
ATOM 1841 O O . SER A 1 231 ? 23.547 2.994 8.961 1 77 231 SER A O 1
ATOM 1843 N N . SER A 1 232 ? 24.594 1.564 10.344 1 76.94 232 SER A N 1
ATOM 1844 C CA . SER A 1 232 ? 25.594 2.572 10.688 1 76.94 232 SER A CA 1
ATOM 1845 C C . SER A 1 232 ? 26.344 3.051 9.453 1 76.94 232 SER A C 1
ATOM 1847 O O . SER A 1 232 ? 26.562 4.25 9.273 1 76.94 232 SER A O 1
ATOM 1849 N N . LEU A 1 233 ? 26.641 2.133 8.656 1 77.56 233 LEU A N 1
ATOM 1850 C CA . LEU A 1 233 ? 27.406 2.486 7.465 1 77.56 233 LEU A CA 1
ATOM 1851 C C . LEU A 1 233 ? 26.609 3.428 6.566 1 77.56 233 LEU A C 1
ATOM 1853 O O . LEU A 1 233 ? 27.109 4.477 6.16 1 77.56 233 LEU A O 1
ATOM 1857 N N . GLN A 1 234 ? 25.484 3.035 6.25 1 80.25 234 GLN A N 1
ATOM 1858 C CA . GLN A 1 234 ? 24.641 3.834 5.375 1 80.25 234 GLN A CA 1
ATOM 1859 C C . GLN A 1 234 ? 24.375 5.219 5.969 1 80.25 234 GLN A C 1
ATOM 1861 O O . GLN A 1 234 ? 24.391 6.219 5.25 1 80.25 234 GLN A O 1
ATOM 1866 N N . LEU A 1 235 ? 24.219 5.195 7.242 1 88.31 235 LEU A N 1
ATOM 1867 C CA . LEU A 1 235 ? 23.969 6.465 7.914 1 88.31 235 LEU A CA 1
ATOM 1868 C C . LEU A 1 235 ? 25.172 7.387 7.801 1 88.31 235 LEU A C 1
ATOM 1870 O O . LEU A 1 235 ? 25.031 8.57 7.473 1 88.31 235 LEU A O 1
ATOM 1874 N N . GLY A 1 236 ? 26.344 6.902 8.008 1 89.31 236 GLY A N 1
ATOM 1875 C CA . GLY A 1 236 ? 27.547 7.711 7.922 1 89.31 236 GLY A CA 1
ATOM 1876 C C . GLY A 1 236 ? 27.75 8.328 6.551 1 89.31 236 GLY A C 1
ATOM 1877 O O . GLY A 1 236 ? 28.062 9.516 6.438 1 89.31 236 GLY A O 1
ATOM 1878 N N . ILE A 1 237 ? 27.453 7.539 5.652 1 80.56 237 ILE A N 1
ATOM 1879 C CA . ILE A 1 237 ? 27.625 8 4.281 1 80.56 237 ILE A CA 1
ATOM 1880 C C . ILE A 1 237 ? 26.594 9.086 3.965 1 80.56 237 ILE A C 1
ATOM 1882 O O . ILE A 1 237 ? 26.938 10.133 3.416 1 80.56 237 ILE A O 1
ATOM 1886 N N . GLU A 1 238 ? 25.453 8.836 4.336 1 81.69 238 GLU A N 1
ATOM 1887 C CA . GLU A 1 238 ? 24.375 9.789 4.047 1 81.69 238 GLU A CA 1
ATOM 1888 C C . GLU A 1 238 ? 24.594 11.102 4.789 1 81.69 238 GLU A C 1
ATOM 1890 O O . GLU A 1 238 ? 24.188 12.164 4.309 1 81.69 238 GLU A O 1
ATOM 1895 N N . LEU A 1 239 ? 25.266 11.008 5.871 1 89.31 239 LEU A N 1
ATOM 1896 C CA . LEU A 1 239 ? 25.516 12.195 6.68 1 89.31 239 LEU A CA 1
ATOM 1897 C C . LEU A 1 239 ? 26.734 12.953 6.18 1 89.31 239 LEU A C 1
ATOM 1899 O O . LEU A 1 239 ? 27.062 14.023 6.695 1 89.31 239 LEU A O 1
ATOM 1903 N N . GLY A 1 240 ? 27.422 12.367 5.234 1 85.19 240 GLY A N 1
ATOM 1904 C CA . GLY A 1 240 ? 28.5 13.086 4.582 1 85.19 240 GLY A CA 1
ATOM 1905 C C . GLY A 1 240 ? 29.875 12.742 5.145 1 85.19 240 GLY A C 1
ATOM 1906 O 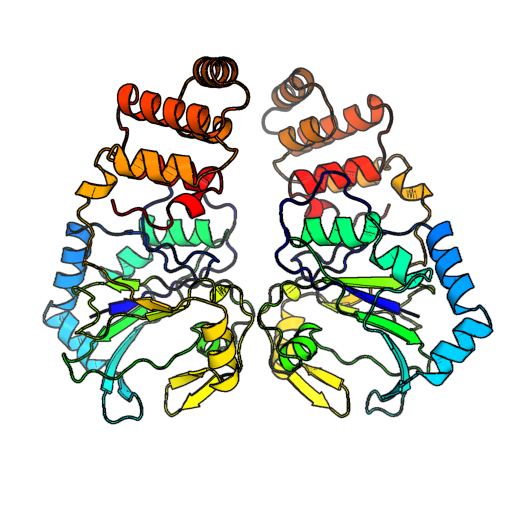O . GLY A 1 240 ? 30.859 13.422 4.859 1 85.19 240 GLY A O 1
ATOM 1907 N N . LEU A 1 241 ? 29.953 11.727 5.934 1 87.81 241 LEU A N 1
ATOM 1908 C CA . LEU A 1 241 ? 31.266 11.305 6.418 1 87.81 241 LEU A CA 1
ATOM 1909 C C . LEU A 1 241 ? 32.031 10.602 5.312 1 87.81 241 LEU A C 1
ATOM 1911 O O . LEU A 1 241 ? 31.453 10 4.418 1 87.81 241 LEU A O 1
ATOM 1915 N N . ASP A 1 242 ? 33.375 10.75 5.434 1 85.25 242 ASP A N 1
ATOM 1916 C CA . ASP A 1 242 ? 34.25 10.055 4.492 1 85.25 242 ASP A CA 1
ATOM 1917 C C . ASP A 1 242 ? 34.125 8.539 4.641 1 85.25 242 ASP A C 1
ATOM 1919 O O . ASP A 1 242 ? 34.094 8.023 5.762 1 85.25 242 ASP A O 1
ATOM 1923 N N . ILE A 1 243 ? 34.062 7.945 3.525 1 82.56 243 ILE A N 1
ATOM 1924 C CA . ILE A 1 243 ? 33.875 6.5 3.51 1 82.56 243 ILE A CA 1
ATOM 1925 C C . ILE A 1 243 ? 35 5.824 4.281 1 82.56 243 ILE A C 1
ATOM 1927 O O . ILE A 1 243 ? 34.75 4.848 5 1 82.56 243 ILE A O 1
ATOM 1931 N N . SER A 1 244 ? 36.094 6.258 4.07 1 84.06 244 SER A N 1
ATOM 1932 C CA . SER A 1 244 ? 37.25 5.695 4.773 1 84.06 244 SER A CA 1
ATOM 1933 C C . SER A 1 244 ? 37.094 5.828 6.285 1 84.06 244 SER A C 1
ATOM 1935 O O . SER A 1 244 ? 37.438 4.914 7.035 1 84.06 244 SER A O 1
ATOM 1937 N N . GLU A 1 245 ? 36.562 6.941 6.695 1 86.62 245 GLU A N 1
ATOM 1938 C CA . GLU A 1 245 ? 36.344 7.172 8.117 1 86.62 245 GLU A CA 1
ATOM 1939 C C . GLU A 1 245 ? 35.281 6.215 8.664 1 86.62 245 GLU A C 1
ATOM 1941 O O . GLU A 1 245 ? 35.438 5.66 9.75 1 86.62 245 GLU A O 1
ATOM 1946 N N . VAL A 1 246 ? 34.281 6.055 7.926 1 89.12 246 VAL A N 1
ATOM 1947 C CA . VAL A 1 246 ? 33.188 5.176 8.344 1 89.12 246 VAL A CA 1
ATOM 1948 C C . VAL A 1 246 ? 33.688 3.738 8.445 1 89.12 246 VAL A C 1
ATOM 1950 O O . VAL A 1 246 ? 33.375 3.023 9.398 1 89.12 246 VAL A O 1
ATOM 1953 N N . GLN A 1 247 ? 34.438 3.332 7.508 1 82.5 247 GLN A N 1
ATOM 1954 C CA . GLN A 1 247 ? 35.031 1.994 7.527 1 82.5 247 GLN A CA 1
ATOM 1955 C C . GLN A 1 247 ? 35.938 1.811 8.734 1 82.5 247 GLN A C 1
ATOM 1957 O O . GLN A 1 247 ? 35.969 0.741 9.344 1 82.5 247 GLN A O 1
ATOM 1962 N N . HIS A 1 248 ? 36.719 2.758 8.945 1 90.25 248 HIS A N 1
ATOM 1963 C CA . HIS A 1 248 ? 37.594 2.719 10.117 1 90.25 248 HIS A CA 1
ATOM 1964 C C . HIS A 1 248 ? 36.781 2.504 11.391 1 90.25 248 HIS A C 1
ATOM 1966 O O . HIS A 1 248 ? 37.156 1.701 12.25 1 90.25 248 HIS A O 1
ATOM 1972 N N . ILE A 1 249 ? 35.719 3.201 11.516 1 90.75 249 ILE A N 1
ATOM 1973 C CA . ILE A 1 249 ? 34.844 3.078 12.68 1 90.75 249 ILE A CA 1
ATOM 1974 C C . ILE A 1 249 ? 34.281 1.656 12.766 1 90.75 249 ILE A C 1
ATOM 1976 O O . ILE A 1 249 ? 34.25 1.062 13.844 1 90.75 249 ILE A O 1
ATOM 1980 N N . GLN A 1 250 ? 33.875 1.157 11.641 1 86.75 250 GLN A N 1
ATOM 1981 C CA . GLN A 1 250 ? 33.344 -0.201 11.594 1 86.75 250 GLN A CA 1
ATOM 1982 C C . GLN A 1 250 ? 34.406 -1.216 12.047 1 86.75 250 GLN A C 1
ATOM 1984 O O . GLN A 1 250 ? 34.094 -2.184 12.734 1 86.75 250 GLN A O 1
ATOM 1989 N N . HIS A 1 251 ? 35.594 -0.973 11.656 1 88 251 HIS A N 1
ATOM 1990 C CA . HIS A 1 251 ? 36.688 -1.848 12.07 1 88 251 HIS A CA 1
ATOM 1991 C C . HIS A 1 251 ? 36.969 -1.702 13.555 1 88 251 HIS A C 1
ATOM 1993 O O . HIS A 1 251 ? 37.188 -2.697 14.25 1 88 251 HIS A O 1
ATOM 1999 N N . GLN A 1 252 ? 37.031 -0.502 13.969 1 90 252 GLN A N 1
ATOM 2000 C CA . GLN A 1 252 ? 37.312 -0.197 15.367 1 90 252 GLN A CA 1
ATOM 2001 C C . GLN A 1 252 ? 36.281 -0.807 16.297 1 90 252 GLN A C 1
ATOM 2003 O O . GLN A 1 252 ? 36.594 -1.29 17.375 1 90 252 GLN A O 1
ATOM 2008 N N . PHE A 1 253 ? 35.062 -0.696 15.922 1 90.44 253 PHE A N 1
ATOM 2009 C CA . PHE A 1 253 ? 33.969 -1.225 16.734 1 90.44 253 PHE A CA 1
ATOM 2010 C C . PHE A 1 253 ? 33.344 -2.469 16.094 1 90.44 253 PHE A C 1
ATOM 2012 O O . PHE A 1 253 ? 32.125 -2.604 16 1 90.44 253 PHE A O 1
ATOM 2019 N N . LYS A 1 254 ? 34.156 -3.285 15.664 1 84.31 254 LYS A N 1
ATOM 2020 C CA . LYS A 1 254 ? 33.719 -4.5 14.977 1 84.31 254 LYS A CA 1
ATOM 2021 C C . LYS A 1 254 ? 32.719 -5.277 15.82 1 84.31 254 LYS A C 1
ATOM 2023 O O . LYS A 1 254 ? 32.938 -5.48 17.016 1 84.31 254 LYS A O 1
ATOM 2028 N N . ASP A 1 255 ? 31.5 -5.57 15.391 1 80.31 255 ASP A N 1
ATOM 2029 C CA . ASP A 1 255 ? 30.422 -6.352 15.992 1 80.31 255 ASP A CA 1
ATOM 2030 C C . ASP A 1 255 ? 29.672 -5.539 17.047 1 80.31 255 ASP A C 1
ATOM 2032 O O . ASP A 1 255 ? 28.906 -6.09 17.844 1 80.31 255 ASP A O 1
ATOM 2036 N N . LYS A 1 256 ? 29.969 -4.316 17.328 1 88.75 256 LYS A N 1
ATOM 2037 C CA . LYS A 1 256 ? 29.25 -3.418 18.234 1 88.75 256 LYS A CA 1
ATOM 2038 C C . LYS A 1 256 ? 28.484 -2.346 17.453 1 88.75 256 LYS A C 1
ATOM 2040 O O . LYS A 1 256 ? 28.938 -1.2 17.359 1 88.75 256 LYS A O 1
ATOM 2045 N N . LEU A 1 257 ? 27.422 -2.682 17 1 86.12 257 LEU A N 1
ATOM 2046 C CA . LEU A 1 257 ? 26.641 -1.841 16.094 1 86.12 257 LEU A CA 1
ATOM 2047 C C . LEU A 1 257 ? 26.266 -0.527 16.766 1 86.12 257 LEU A C 1
ATOM 2049 O O . LEU A 1 257 ? 26.312 0.534 16.141 1 86.12 257 LEU A O 1
ATOM 2053 N N . LEU A 1 258 ? 25.906 -0.718 18.047 1 88.88 258 LEU A N 1
ATOM 2054 C CA . LEU A 1 258 ? 25.531 0.476 18.797 1 88.88 258 LEU A CA 1
ATOM 2055 C C . LEU A 1 258 ? 26.688 1.46 18.875 1 88.88 258 LEU A C 1
ATOM 2057 O O . LEU A 1 258 ? 26.516 2.654 18.625 1 88.88 258 LEU A O 1
ATOM 2061 N N . ASP A 1 259 ? 27.812 0.95 19.172 1 91.94 259 ASP A N 1
ATOM 2062 C CA . ASP A 1 259 ? 28.984 1.799 19.312 1 91.94 259 ASP A CA 1
ATOM 2063 C C . ASP A 1 259 ? 29.391 2.4 17.969 1 91.94 259 ASP A C 1
ATOM 2065 O O . ASP A 1 259 ? 29.844 3.543 17.906 1 91.94 259 ASP A O 1
ATOM 2069 N N . GLN A 1 260 ? 29.203 1.628 16.953 1 92.25 260 GLN A N 1
ATOM 2070 C CA . GLN A 1 260 ? 29.469 2.152 15.617 1 92.25 260 GLN A CA 1
ATOM 2071 C C . GLN A 1 260 ? 28.594 3.369 15.32 1 92.25 260 GLN A C 1
ATOM 2073 O O . GLN A 1 260 ? 29.094 4.418 14.914 1 92.25 260 GLN A O 1
ATOM 2078 N N . THR A 1 261 ? 27.312 3.174 15.547 1 92.38 261 THR A N 1
ATOM 2079 C CA . THR A 1 261 ? 26.359 4.246 15.25 1 92.38 261 THR A CA 1
ATOM 2080 C C . THR A 1 261 ? 26.656 5.469 16.125 1 92.38 261 THR A C 1
ATOM 2082 O O . THR A 1 261 ? 26.625 6.602 15.641 1 92.38 261 THR A O 1
ATOM 2085 N N . ARG A 1 262 ? 26.922 5.234 17.344 1 92.69 262 ARG A N 1
ATOM 2086 C CA . ARG A 1 262 ? 27.219 6.336 18.266 1 92.69 262 ARG A CA 1
ATOM 2087 C C . ARG A 1 262 ? 28.453 7.117 17.797 1 92.69 262 ARG A C 1
ATOM 2089 O O . ARG A 1 262 ? 28.453 8.352 17.812 1 92.69 262 ARG A O 1
ATOM 2096 N N . GLU A 1 263 ? 29.422 6.379 17.438 1 92.88 263 GLU A N 1
ATOM 2097 C CA . GLU A 1 263 ? 30.641 7.031 16.984 1 92.88 263 GLU A CA 1
ATOM 2098 C C . GLU A 1 263 ? 30.406 7.797 15.68 1 92.88 263 GLU A C 1
ATOM 2100 O O . GLU A 1 263 ? 30.922 8.898 15.508 1 92.88 263 GLU A O 1
ATOM 2105 N N . ILE A 1 264 ? 29.688 7.273 14.844 1 92.88 264 ILE A N 1
ATOM 2106 C CA . ILE A 1 264 ? 29.359 7.922 13.578 1 92.88 264 ILE A CA 1
ATOM 2107 C C . ILE A 1 264 ? 28.625 9.234 13.844 1 92.88 264 ILE A C 1
ATOM 2109 O O . ILE A 1 264 ? 28.984 10.273 13.297 1 92.88 264 ILE A O 1
ATOM 2113 N N . LEU A 1 265 ? 27.656 9.172 14.68 1 93.31 265 LEU A N 1
ATOM 2114 C CA . LEU A 1 265 ? 26.875 10.359 14.977 1 93.31 265 LEU A CA 1
ATOM 2115 C C . LEU A 1 265 ? 27.703 11.398 15.719 1 93.31 265 LEU A C 1
ATOM 2117 O O . LEU A 1 265 ? 27.562 12.602 15.484 1 93.31 265 LEU A O 1
ATOM 2121 N N . ARG A 1 266 ? 28.547 10.914 16.562 1 91.62 266 ARG A N 1
ATOM 2122 C CA . ARG A 1 266 ? 29.453 11.812 17.266 1 91.62 266 ARG A CA 1
ATOM 2123 C C . ARG A 1 266 ? 30.375 12.531 16.297 1 91.62 266 ARG A C 1
ATOM 2125 O O . ARG A 1 266 ? 30.531 13.758 16.375 1 91.62 266 ARG A O 1
ATOM 2132 N N . ARG A 1 267 ? 30.922 11.852 15.422 1 91.81 267 ARG A N 1
ATOM 2133 C CA . ARG A 1 267 ? 31.828 12.438 14.445 1 91.81 267 ARG A CA 1
ATOM 2134 C C . ARG A 1 267 ? 31.094 13.406 13.531 1 91.81 267 ARG A C 1
ATOM 2136 O O . ARG A 1 267 ? 31.625 14.469 13.18 1 91.81 267 ARG A O 1
ATOM 2143 N N . TRP A 1 268 ? 29.969 13.008 13.172 1 92.88 268 TRP A N 1
ATOM 2144 C CA . TRP A 1 268 ? 29.141 13.875 12.336 1 92.88 268 TRP A CA 1
ATOM 2145 C C . TRP A 1 268 ? 28.859 15.203 13.047 1 92.88 268 TRP A C 1
ATOM 2147 O O . TRP A 1 268 ? 29.062 16.266 12.477 1 92.88 268 TRP A O 1
ATOM 2157 N N . LYS A 1 269 ? 28.422 15.078 14.211 1 92.19 269 LYS A N 1
ATOM 2158 C CA . LYS A 1 269 ? 28.109 16.266 14.984 1 92.19 269 LYS A CA 1
ATOM 2159 C C . LYS A 1 269 ? 29.344 17.156 15.156 1 92.19 269 LYS A C 1
ATOM 2161 O O . LYS A 1 269 ? 29.234 18.391 15.094 1 92.19 269 LYS A O 1
ATOM 2166 N N . GLN A 1 270 ? 30.453 16.547 15.25 1 88.19 270 GLN A N 1
ATOM 2167 C CA . GLN A 1 270 ? 31.688 17.266 15.555 1 88.19 270 GLN A CA 1
ATOM 2168 C C . GLN A 1 270 ? 32.312 17.828 14.281 1 88.19 270 GLN A C 1
ATOM 2170 O O . GLN A 1 270 ? 32.906 18.922 14.297 1 88.19 270 GLN A O 1
ATOM 2175 N N . ASN A 1 271 ? 32.125 17.141 13.195 1 82.88 271 ASN A N 1
ATOM 2176 C CA . ASN A 1 271 ? 33 17.469 12.055 1 82.88 271 ASN A CA 1
ATOM 2177 C C . ASN A 1 271 ? 32.188 18.141 10.938 1 82.88 271 ASN A C 1
ATOM 2179 O O . ASN A 1 271 ? 32.781 18.75 10.039 1 82.88 271 ASN A O 1
ATOM 2183 N N . GLN A 1 272 ? 30.922 18 10.977 1 81.62 272 GLN A N 1
ATOM 2184 C CA . GLN A 1 272 ? 30.141 18.547 9.867 1 81.62 272 GLN A CA 1
ATOM 2185 C C . GLN A 1 272 ? 29.844 20.031 10.078 1 81.62 272 GLN A C 1
ATOM 2187 O O . GLN A 1 272 ? 29.719 20.484 11.219 1 81.62 272 GLN A O 1
ATOM 2192 N N . SER A 1 273 ? 29.828 20.719 9.023 1 79.62 273 SER A N 1
ATOM 2193 C CA . SER A 1 273 ? 29.609 22.156 9.07 1 79.62 273 SER A CA 1
ATOM 2194 C C . SER A 1 273 ? 28.203 22.484 9.547 1 79.62 273 SER A C 1
ATOM 2196 O O . SER A 1 273 ? 28 23.453 10.273 1 79.62 273 SER A O 1
ATOM 2198 N N . GLN A 1 274 ? 27.25 21.672 9.266 1 81.25 274 GLN A N 1
ATOM 2199 C CA . GLN A 1 274 ? 25.859 21.922 9.625 1 81.25 274 GLN A CA 1
ATOM 2200 C C . GLN A 1 274 ? 25.188 20.656 10.141 1 81.25 274 GLN A C 1
ATOM 2202 O O . GLN A 1 274 ? 24.344 20.078 9.469 1 81.25 274 GLN A O 1
ATOM 2207 N N . PRO A 1 275 ? 25.656 20.266 11.328 1 87.19 275 PRO A N 1
ATOM 2208 C CA . PRO A 1 275 ? 25.016 19.078 11.93 1 87.19 275 PRO A CA 1
ATOM 2209 C C . PRO A 1 275 ? 23.656 19.406 12.547 1 87.19 275 PRO A C 1
ATOM 2211 O O . PRO A 1 275 ? 23.531 19.469 13.766 1 87.19 275 PRO A O 1
ATOM 2214 N N . THR A 1 276 ? 22.672 19.547 11.695 1 77.25 276 THR A N 1
ATOM 2215 C CA . THR A 1 276 ? 21.344 19.984 12.133 1 77.25 276 THR A CA 1
ATOM 2216 C C . THR A 1 276 ? 20.391 18.812 12.25 1 77.25 276 THR A C 1
ATOM 2218 O O . THR A 1 276 ? 20.641 17.75 11.688 1 77.25 276 THR A O 1
ATOM 2221 N N . VAL A 1 277 ? 19.438 19.094 13 1 72.56 277 VAL A N 1
ATOM 2222 C CA . VAL A 1 277 ? 18.359 18.125 13.109 1 72.56 277 VAL A CA 1
ATOM 2223 C C . VAL A 1 277 ? 17.781 17.828 11.727 1 72.56 277 VAL A C 1
ATOM 2225 O O . VAL A 1 277 ? 17.5 16.672 11.398 1 72.56 277 VAL A O 1
ATOM 2228 N N . GLU A 1 278 ? 17.797 18.828 11.008 1 67.56 278 GLU A N 1
ATOM 2229 C CA . GLU A 1 278 ? 17.266 18.656 9.648 1 67.56 278 GLU A CA 1
ATOM 2230 C C . GLU A 1 278 ? 18.094 17.641 8.867 1 67.56 278 GLU A C 1
ATOM 2232 O O . GLU A 1 278 ? 17.531 16.719 8.258 1 67.56 278 GLU A O 1
ATOM 2237 N N . ASN A 1 279 ? 19.391 17.844 8.93 1 74 279 ASN A N 1
ATOM 2238 C CA . ASN A 1 279 ? 20.281 16.953 8.172 1 74 279 ASN A CA 1
ATOM 2239 C C . ASN A 1 279 ? 20.219 15.523 8.703 1 74 279 ASN A C 1
ATOM 2241 O O . ASN A 1 279 ? 20.297 14.57 7.926 1 74 279 ASN A O 1
ATOM 2245 N N . LEU A 1 280 ? 20.078 15.453 9.945 1 80.69 280 LEU A N 1
ATOM 2246 C CA . LEU A 1 280 ? 19.969 14.133 10.562 1 80.69 280 LEU A CA 1
ATOM 2247 C C . LEU A 1 280 ? 18.688 13.438 10.117 1 80.69 280 LEU A C 1
ATOM 2249 O O . LEU A 1 280 ? 18.719 12.273 9.711 1 80.69 280 LEU A O 1
ATOM 2253 N N . VAL A 1 281 ? 17.656 14.148 10.148 1 71.12 281 VAL A N 1
ATOM 2254 C CA . VAL A 1 281 ? 16.344 13.594 9.805 1 71.12 281 VAL A CA 1
ATOM 2255 C C . VAL A 1 281 ? 16.312 13.203 8.328 1 71.12 281 VAL A C 1
ATOM 2257 O O . VAL A 1 281 ? 15.875 12.102 7.984 1 71.12 281 VAL A O 1
ATOM 2260 N N . LYS A 1 282 ? 16.875 13.984 7.582 1 66.56 282 LYS A N 1
ATOM 2261 C CA . LYS A 1 282 ? 16.953 13.68 6.156 1 66.56 282 LYS A CA 1
ATOM 2262 C C . LYS A 1 282 ? 17.734 12.391 5.914 1 66.56 282 LYS A C 1
ATOM 2264 O O . LYS A 1 282 ? 17.312 11.547 5.117 1 66.56 282 LYS A O 1
ATOM 2269 N N . ALA A 1 283 ? 18.859 12.359 6.535 1 75.62 283 ALA A N 1
ATOM 2270 C CA . ALA A 1 283 ? 19.703 11.18 6.379 1 75.62 283 ALA A CA 1
ATOM 2271 C C . ALA A 1 283 ? 18.953 9.914 6.801 1 75.62 283 ALA A C 1
ATOM 2273 O O . ALA A 1 283 ? 19 8.898 6.105 1 75.62 283 ALA A O 1
ATOM 2274 N N . LEU A 1 284 ? 18.25 9.977 7.809 1 74.75 284 LEU A N 1
ATOM 2275 C CA . LEU A 1 284 ? 17.531 8.82 8.336 1 74.75 284 LEU A CA 1
ATOM 2276 C C . LEU A 1 284 ? 16.406 8.414 7.406 1 74.75 284 LEU A C 1
ATOM 2278 O O . LEU A 1 284 ? 16.156 7.219 7.203 1 74.75 284 LEU A O 1
ATOM 2282 N N . PHE A 1 285 ? 15.852 9.32 6.793 1 61.88 285 PHE A N 1
ATOM 2283 C CA . PHE A 1 285 ? 14.789 9.031 5.836 1 61.88 285 PHE A CA 1
ATOM 2284 C C . PHE A 1 285 ? 15.352 8.344 4.594 1 61.88 285 PHE A C 1
ATOM 2286 O O . PHE A 1 285 ? 14.773 7.375 4.102 1 61.88 285 PHE A O 1
ATOM 2293 N N . ARG A 1 286 ? 16.438 8.867 4.254 1 61.91 286 ARG A N 1
ATOM 2294 C CA . ARG A 1 286 ? 17.047 8.359 3.025 1 61.91 286 ARG A CA 1
ATOM 2295 C C . ARG A 1 286 ? 17.453 6.898 3.176 1 61.91 286 ARG A C 1
ATOM 2297 O O . ARG A 1 286 ? 17.375 6.125 2.221 1 61.91 286 ARG A O 1
ATOM 2304 N N . ILE A 1 287 ? 17.797 6.582 4.363 1 69.75 287 ILE A N 1
ATOM 2305 C CA . ILE A 1 287 ? 18.266 5.211 4.547 1 69.75 287 ILE A CA 1
ATOM 2306 C C . ILE A 1 287 ? 17.109 4.344 5.062 1 69.75 287 ILE A C 1
ATOM 2308 O O . ILE A 1 287 ? 17.328 3.207 5.492 1 69.75 287 ILE A O 1
ATOM 2312 N N . GLY A 1 288 ? 15.93 4.934 5.07 1 59.31 288 GLY A N 1
ATOM 2313 C CA . GLY A 1 288 ? 14.742 4.176 5.445 1 59.31 288 GLY A CA 1
ATOM 2314 C C . GLY A 1 288 ? 14.648 3.906 6.934 1 59.31 288 GLY A C 1
ATOM 2315 O O . GLY A 1 288 ? 14.078 2.9 7.355 1 59.31 288 GLY A O 1
ATOM 2316 N N . LYS A 1 289 ? 15.336 4.645 7.754 1 66.94 289 LYS A N 1
ATOM 2317 C CA . LYS A 1 289 ? 15.359 4.43 9.195 1 66.94 289 LYS A CA 1
ATOM 2318 C C . LYS A 1 289 ? 14.656 5.562 9.93 1 66.94 289 LYS A C 1
ATOM 2320 O O . LYS A 1 289 ? 14.992 5.875 11.078 1 66.94 289 LYS A O 1
ATOM 2325 N N . ALA A 1 290 ? 13.727 6.094 9.297 1 60.59 290 ALA A N 1
ATOM 2326 C CA . ALA A 1 290 ? 13.023 7.219 9.906 1 60.59 290 ALA A CA 1
ATOM 2327 C C . ALA A 1 290 ? 12.227 6.773 11.125 1 60.59 290 ALA A C 1
ATOM 2329 O O . ALA A 1 290 ? 11.906 7.59 11.992 1 60.59 290 ALA A O 1
ATOM 2330 N N . SER A 1 291 ? 12.016 5.492 11.18 1 60 291 SER A N 1
ATOM 2331 C CA . SER A 1 291 ? 11.234 4.973 12.297 1 60 291 SER A CA 1
ATOM 2332 C C . SER A 1 291 ? 11.961 5.18 13.625 1 60 291 SER A C 1
ATOM 2334 O O . SER A 1 291 ? 11.328 5.242 14.68 1 60 291 SER A O 1
ATOM 2336 N N . CYS A 1 292 ? 13.289 5.344 13.578 1 68.38 292 CYS A N 1
ATOM 2337 C CA . CYS A 1 292 ? 14.055 5.516 14.805 1 68.38 292 CYS A CA 1
ATOM 2338 C C . CYS A 1 292 ? 13.836 6.902 15.391 1 68.38 292 CYS A C 1
ATOM 2340 O O . CYS A 1 292 ? 14.305 7.199 16.5 1 68.38 292 CYS A O 1
ATOM 2342 N N . LEU A 1 293 ? 13.164 7.691 14.719 1 62.91 293 LEU A N 1
ATOM 2343 C CA . LEU A 1 293 ? 12.867 9.031 15.211 1 62.91 293 LEU A CA 1
ATOM 2344 C C . LEU A 1 293 ? 11.641 9.016 16.109 1 62.91 293 LEU A C 1
ATOM 2346 O O . LEU A 1 293 ? 11.328 10.016 16.766 1 62.91 293 LEU A O 1
ATOM 2350 N N . LYS A 1 294 ? 11.172 7.754 16.141 1 55.59 294 LYS A N 1
ATOM 2351 C CA . LYS A 1 294 ? 9.984 7.613 16.969 1 55.59 294 LYS A CA 1
ATOM 2352 C C . LYS A 1 294 ? 10.305 7.887 18.438 1 55.59 294 LYS A C 1
ATOM 2354 O O . LYS A 1 294 ? 11.195 7.262 19 1 55.59 294 LYS A O 1
ATOM 2359 N N . GLY A 1 295 ? 9.891 9.031 18.922 1 49.66 295 GLY A N 1
ATOM 2360 C CA . GLY A 1 295 ? 10.102 9.328 20.328 1 49.66 295 GLY A CA 1
ATOM 2361 C C . GLY A 1 295 ? 11.109 10.438 20.562 1 49.66 295 GLY A C 1
ATOM 2362 O O . GLY A 1 295 ? 11.398 10.789 21.703 1 49.66 295 GLY A O 1
ATOM 2363 N N . VAL A 1 296 ? 11.672 10.812 19.484 1 57.31 296 VAL A N 1
ATOM 2364 C CA . VAL A 1 296 ? 12.656 11.883 19.625 1 57.31 296 VAL A CA 1
ATOM 2365 C C . VAL A 1 296 ? 11.953 13.227 19.797 1 57.31 296 VAL A C 1
ATOM 2367 O O . VAL A 1 296 ? 10.984 13.516 19.094 1 57.31 296 VAL A O 1
ATOM 2370 N N . GLN A 1 297 ? 12.125 13.805 20.875 1 52.12 297 GLN A N 1
ATOM 2371 C CA . GLN A 1 297 ? 11.727 15.195 21.062 1 52.12 297 GLN A CA 1
ATOM 2372 C C . GLN A 1 297 ? 12.867 16.156 20.734 1 52.12 297 GLN A C 1
ATOM 2374 O O . GLN A 1 297 ? 13.914 16.125 21.391 1 52.12 297 GLN A O 1
ATOM 2379 N N . PHE A 1 298 ? 12.734 16.812 19.609 1 52.34 298 PHE A N 1
ATOM 2380 C CA . PHE A 1 298 ? 13.797 17.75 19.266 1 52.34 298 PHE A CA 1
ATOM 2381 C C . PHE A 1 298 ? 13.648 19.062 20.031 1 52.34 298 PHE A C 1
ATOM 2383 O O . PHE A 1 298 ? 12.539 19.453 20.391 1 52.34 298 PHE A O 1
ATOM 2390 N N . MET B 1 1 ? -7.395 -27.172 -13.938 1 23.25 1 MET B N 1
ATOM 2391 C CA . MET B 1 1 ? -7.445 -27.109 -12.477 1 23.25 1 MET B CA 1
ATOM 2392 C C . MET B 1 1 ? -6.539 -26.016 -11.938 1 23.25 1 MET B C 1
ATOM 2394 O O . MET B 1 1 ? -5.359 -25.938 -12.297 1 23.25 1 MET B O 1
ATOM 2398 N N . CYS B 1 2 ? -6.984 -24.781 -11.859 1 27.06 2 CYS B N 1
ATOM 2399 C CA . CYS B 1 2 ? -6.176 -23.641 -11.461 1 27.06 2 CYS B CA 1
ATOM 2400 C C . CYS B 1 2 ? -6.051 -23.562 -9.945 1 27.06 2 CYS B C 1
ATOM 2402 O O . CYS B 1 2 ? -7.047 -23.656 -9.234 1 27.06 2 CYS B O 1
ATOM 2404 N N . TYR B 1 3 ? -4.832 -24.141 -9.414 1 26.94 3 TYR B N 1
ATOM 2405 C CA . TYR B 1 3 ? -4.617 -24.031 -7.977 1 26.94 3 TYR B CA 1
ATOM 2406 C C . TYR B 1 3 ? -4.168 -22.625 -7.594 1 26.94 3 TYR B C 1
ATOM 2408 O O . TYR B 1 3 ? -3.33 -22.031 -8.273 1 26.94 3 TYR B O 1
ATOM 2416 N N . VAL B 1 4 ? -5.07 -21.953 -7.043 1 28.83 4 VAL B N 1
ATOM 2417 C CA . VAL B 1 4 ? -4.656 -20.641 -6.523 1 28.83 4 VAL B CA 1
ATOM 2418 C C . VAL B 1 4 ? -4.254 -20.781 -5.059 1 28.83 4 VAL B C 1
ATOM 2420 O O . VAL B 1 4 ? -5.031 -21.281 -4.238 1 28.83 4 VAL B O 1
ATOM 2423 N N . PHE B 1 5 ? -2.873 -21.016 -4.852 1 27.3 5 PHE B N 1
ATOM 2424 C CA . PHE B 1 5 ? -2.434 -20.938 -3.463 1 27.3 5 PHE B CA 1
ATOM 2425 C C . PHE B 1 5 ? -2.301 -19.484 -3.025 1 27.3 5 PHE B C 1
ATOM 2427 O O . PHE B 1 5 ? -1.683 -18.672 -3.721 1 27.3 5 PHE B O 1
ATOM 2434 N N . MET B 1 6 ? -3.213 -19.031 -2.309 1 28.95 6 MET B N 1
ATOM 2435 C CA . MET B 1 6 ? -3.127 -17.672 -1.795 1 28.95 6 MET B CA 1
ATOM 2436 C C . MET B 1 6 ? -2.436 -17.641 -0.437 1 28.95 6 MET B C 1
ATOM 2438 O O . MET B 1 6 ? -2.818 -18.375 0.475 1 28.95 6 MET B O 1
ATOM 2442 N N . MET B 1 7 ? -1.022 -17.453 -0.438 1 26.12 7 MET B N 1
ATOM 2443 C CA . MET B 1 7 ? -0.335 -17.344 0.846 1 26.12 7 MET B CA 1
ATOM 2444 C C . MET B 1 7 ? -0.398 -15.906 1.377 1 26.12 7 MET B C 1
ATOM 2446 O O . MET B 1 7 ? -0.224 -14.953 0.62 1 26.12 7 MET B O 1
ATOM 2450 N N . GLU B 1 8 ? -1.028 -15.719 2.469 1 27.05 8 GLU B N 1
ATOM 2451 C CA . GLU B 1 8 ? -1.123 -14.406 3.109 1 27.05 8 GLU B CA 1
ATOM 2452 C C . GLU B 1 8 ? 0.015 -14.195 4.105 1 27.05 8 GLU B C 1
ATOM 2454 O O . GLU B 1 8 ? 0.264 -15.047 4.961 1 27.05 8 GLU B O 1
ATOM 2459 N N . THR B 1 9 ? 1.231 -13.664 3.709 1 26.27 9 THR B N 1
ATOM 2460 C CA . THR B 1 9 ? 2.289 -13.586 4.711 1 26.27 9 THR B CA 1
ATOM 2461 C C . THR B 1 9 ? 2.174 -12.289 5.508 1 26.27 9 THR B C 1
ATOM 2463 O O . THR B 1 9 ? 1.714 -11.266 4.988 1 26.27 9 THR B O 1
ATOM 2466 N N . VAL B 1 10 ? 1.988 -12.477 6.754 1 23.47 10 VAL B N 1
ATOM 2467 C CA . VAL B 1 10 ? 2.125 -11.43 7.758 1 23.47 10 VAL B CA 1
ATOM 2468 C C . VAL B 1 10 ? 3.553 -10.883 7.75 1 23.47 10 VAL B C 1
ATOM 2470 O O . VAL B 1 10 ? 4.48 -11.578 7.32 1 23.47 10 VAL B O 1
ATOM 2473 N N . HIS B 1 11 ? 3.668 -9.781 8.375 1 24.66 11 HIS B N 1
ATOM 2474 C CA . HIS B 1 11 ? 4.758 -8.812 8.383 1 24.66 11 HIS B CA 1
ATOM 2475 C C . HIS B 1 11 ? 6.055 -9.445 8.867 1 24.66 11 HIS B C 1
ATOM 2477 O O . HIS B 1 11 ? 6.188 -9.773 10.055 1 24.66 11 HIS B O 1
ATOM 2483 N N . THR B 1 12 ? 6.531 -10.664 8.336 1 22.5 12 THR B N 1
ATOM 2484 C CA . THR B 1 12 ? 7.812 -10.969 8.961 1 22.5 12 THR B CA 1
ATOM 2485 C C . THR B 1 12 ? 8.891 -9.992 8.484 1 22.5 12 THR B C 1
ATOM 2487 O O . THR B 1 12 ? 8.75 -9.367 7.434 1 22.5 12 THR B O 1
ATOM 2490 N N . PRO B 1 13 ? 10.023 -10.055 9.211 1 23.38 13 PRO B N 1
ATOM 2491 C CA . PRO B 1 13 ? 11.312 -9.367 9.141 1 23.38 13 PRO B CA 1
ATOM 2492 C C . PRO B 1 13 ? 11.93 -9.414 7.742 1 23.38 13 PRO B C 1
ATOM 2494 O O . PRO B 1 13 ? 11.5 -10.203 6.898 1 23.38 13 PRO B O 1
ATOM 2497 N N . LYS B 1 14 ? 13.148 -9.023 7.637 1 25.34 14 LYS B N 1
ATOM 2498 C CA . LYS B 1 14 ? 14.102 -8.719 6.57 1 25.34 14 LYS B CA 1
ATOM 2499 C C . LYS B 1 14 ? 14.258 -9.906 5.621 1 25.34 14 LYS B C 1
ATOM 2501 O O . LYS B 1 14 ? 14.57 -11.016 6.051 1 25.34 14 LYS B O 1
ATOM 2506 N N . PRO B 1 15 ? 13.531 -9.844 4.426 1 25.16 15 PRO B N 1
ATOM 2507 C CA . PRO B 1 15 ? 13.617 -11 3.529 1 25.16 15 PRO B CA 1
ATOM 2508 C C . PRO B 1 15 ? 15.055 -11.32 3.123 1 25.16 15 PRO B C 1
ATOM 2510 O O . PRO B 1 15 ? 15.852 -10.406 2.867 1 25.16 15 PRO B O 1
ATOM 2513 N N . PRO B 1 16 ? 15.594 -12.492 3.502 1 23.58 16 PRO B N 1
ATOM 2514 C CA . PRO B 1 16 ? 16.859 -13.031 2.986 1 23.58 16 PRO B CA 1
ATOM 2515 C C . PRO B 1 16 ? 16.891 -13.094 1.461 1 23.58 16 PRO B C 1
ATOM 2517 O O . PRO B 1 16 ? 15.836 -13.055 0.815 1 23.58 16 PRO B O 1
ATOM 2520 N N . GLU B 1 17 ? 18.062 -13.406 0.746 1 22.73 17 GLU B N 1
ATOM 2521 C CA . GLU B 1 17 ? 18.781 -13.391 -0.525 1 22.73 17 GLU B CA 1
ATOM 2522 C C . GLU B 1 17 ? 18.078 -14.242 -1.571 1 22.73 17 GLU B C 1
ATOM 2524 O O . GLU B 1 17 ? 18.203 -14 -2.773 1 22.73 17 GLU B O 1
ATOM 2529 N N . LYS B 1 18 ? 17.672 -15.484 -1.316 1 23.89 18 LYS B N 1
ATOM 2530 C CA . LYS B 1 18 ? 17.609 -16.5 -2.369 1 23.89 18 LYS B CA 1
ATOM 2531 C C . LYS B 1 18 ? 16.281 -16.453 -3.098 1 23.89 18 LYS B C 1
ATOM 2533 O O . LYS B 1 18 ? 15.234 -16.781 -2.525 1 23.89 18 LYS B O 1
ATOM 2538 N N . TYR B 1 19 ? 16 -15.57 -4.047 1 26.55 19 TYR B N 1
ATOM 2539 C CA . TYR B 1 19 ? 14.719 -15.148 -4.605 1 26.55 19 TYR B CA 1
ATOM 2540 C C . TYR B 1 19 ? 14.266 -16.094 -5.707 1 26.55 19 TYR B C 1
ATOM 2542 O O . TYR B 1 19 ? 15.016 -16.375 -6.648 1 26.55 19 TYR B O 1
ATOM 2550 N N . CYS B 1 20 ? 13.719 -17.312 -5.383 1 22.55 20 CYS B N 1
ATOM 2551 C CA . CYS B 1 20 ? 13.188 -18.281 -6.336 1 22.55 20 CYS B CA 1
ATOM 2552 C C . CYS B 1 20 ? 12.008 -17.703 -7.105 1 22.55 20 CYS B C 1
ATOM 2554 O O . CYS B 1 20 ? 11.328 -16.797 -6.617 1 22.55 20 CYS B O 1
ATOM 2556 N N . SER B 1 21 ? 11.688 -18.25 -8.438 1 25.14 21 SER B N 1
ATOM 2557 C CA . SER B 1 21 ? 10.836 -17.828 -9.547 1 25.14 21 SER B CA 1
ATOM 2558 C C . SER B 1 21 ? 9.367 -18.109 -9.25 1 25.14 21 SER B C 1
ATOM 2560 O O . SER B 1 21 ? 8.492 -17.781 -10.047 1 25.14 21 SER B O 1
ATOM 2562 N N . ALA B 1 22 ? 8.766 -18.281 -8.172 1 25.7 22 ALA B N 1
ATOM 2563 C CA . ALA B 1 22 ? 7.34 -18.578 -8.102 1 25.7 22 ALA B CA 1
ATOM 2564 C C . ALA B 1 22 ? 6.504 -17.391 -8.531 1 25.7 22 ALA B C 1
ATOM 2566 O O . ALA B 1 22 ? 6.938 -16.234 -8.398 1 25.7 22 ALA B O 1
ATOM 2567 N N . VAL B 1 23 ? 5.668 -17.781 -9.602 1 26.98 23 VAL B N 1
ATOM 2568 C CA . VAL B 1 23 ? 4.754 -16.734 -10.047 1 26.98 23 VAL B CA 1
ATOM 2569 C C . VAL B 1 23 ? 3.891 -16.266 -8.875 1 26.98 23 VAL B C 1
ATOM 2571 O O . VAL B 1 23 ? 3.232 -17.078 -8.219 1 26.98 23 VAL B O 1
ATOM 2574 N N . LEU B 1 24 ? 4.375 -15.578 -8.016 1 28.94 24 LEU B N 1
ATOM 2575 C CA . LEU B 1 24 ? 3.559 -15.008 -6.945 1 28.94 24 LEU B CA 1
ATOM 2576 C C . LEU B 1 24 ? 2.594 -13.961 -7.496 1 28.94 24 LEU B C 1
ATOM 2578 O O . LEU B 1 24 ? 3.008 -13.031 -8.195 1 28.94 24 LEU B O 1
ATOM 2582 N N . GLN B 1 25 ? 1.475 -14.492 -7.922 1 30.08 25 GLN B N 1
ATOM 2583 C CA . GLN B 1 25 ? 0.444 -13.523 -8.273 1 30.08 25 GLN B CA 1
ATOM 2584 C C . GLN B 1 25 ? 0.281 -12.469 -7.18 1 30.08 25 GLN B C 1
ATOM 2586 O O . GLN B 1 25 ? -0.276 -12.75 -6.117 1 30.08 25 GLN B O 1
ATOM 2591 N N . MET B 1 26 ? 1.348 -12.031 -6.758 1 30.8 26 MET B N 1
ATOM 2592 C CA . MET B 1 26 ? 1.306 -11.094 -5.641 1 30.8 26 MET B CA 1
ATOM 2593 C C . MET B 1 26 ? 0.517 -9.844 -6.008 1 30.8 26 MET B C 1
ATOM 2595 O O . MET B 1 26 ? 0.55 -9.398 -7.156 1 30.8 26 MET B O 1
ATOM 2599 N N . CYS B 1 27 ? -0.614 -9.672 -5.48 1 31.27 27 CYS B N 1
ATOM 2600 C CA . CYS B 1 27 ? -1.312 -8.398 -5.426 1 31.27 27 CYS B CA 1
ATOM 2601 C C . CYS B 1 27 ? -0.326 -7.238 -5.336 1 31.27 27 CYS B C 1
ATOM 2603 O O . CYS B 1 27 ? -0.655 -6.176 -4.805 1 31.27 27 CYS B O 1
ATOM 2605 N N . ILE B 1 28 ? 0.896 -7.547 -5.41 1 31.92 28 ILE B N 1
ATOM 2606 C CA . ILE B 1 28 ? 1.781 -6.387 -5.461 1 31.92 28 ILE B CA 1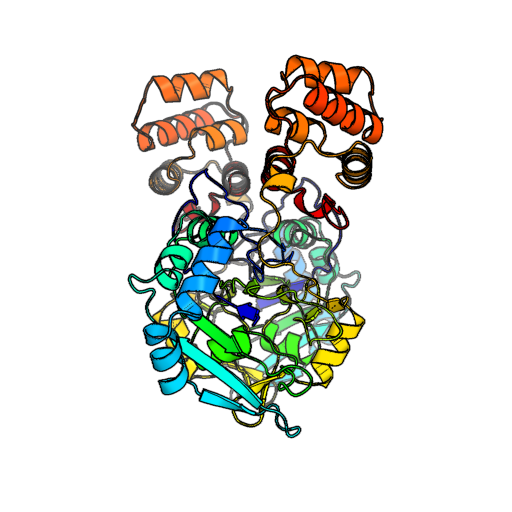
ATOM 2607 C C . ILE B 1 28 ? 1.585 -5.645 -6.781 1 31.92 28 ILE B C 1
ATOM 2609 O O . ILE B 1 28 ? 1.111 -6.223 -7.762 1 31.92 28 ILE B O 1
ATOM 2613 N N . PRO B 1 29 ? 1.828 -4.488 -6.938 1 34.69 29 PRO B N 1
ATOM 2614 C CA . PRO B 1 29 ? 1.546 -3.691 -8.133 1 34.69 29 PRO B CA 1
ATOM 2615 C C . PRO B 1 29 ? 1.628 -4.508 -9.422 1 34.69 29 PRO B C 1
ATOM 2617 O O . PRO B 1 29 ? 0.87 -4.262 -10.359 1 34.69 29 PRO B O 1
ATOM 2620 N N . ASN B 1 30 ? 2.717 -5.332 -9.695 1 32.78 30 ASN B N 1
ATOM 2621 C CA . ASN B 1 30 ? 2.857 -6.109 -10.922 1 32.78 30 ASN B CA 1
ATOM 2622 C C . ASN B 1 30 ? 2.674 -7.602 -10.664 1 32.78 30 ASN B C 1
ATOM 2624 O O . ASN B 1 30 ? 3.322 -8.164 -9.781 1 32.78 30 ASN B O 1
ATOM 2628 N N . MET B 1 31 ? 1.392 -8.047 -10.805 1 40.69 31 MET B N 1
ATOM 2629 C CA . MET B 1 31 ? 1.097 -9.477 -10.906 1 40.69 31 MET B CA 1
ATOM 2630 C C . MET B 1 31 ? 2.203 -10.211 -11.656 1 40.69 31 MET B C 1
ATOM 2632 O O . MET B 1 31 ? 2.521 -9.867 -12.797 1 40.69 31 MET B O 1
ATOM 2636 N N . TYR B 1 32 ? 3.387 -10.383 -10.961 1 39.88 32 TYR B N 1
ATOM 2637 C CA . TYR B 1 32 ? 4.422 -11.133 -11.656 1 39.88 32 TYR B CA 1
ATOM 2638 C C . TYR B 1 32 ? 4.055 -12.617 -11.742 1 39.88 32 TYR B C 1
ATOM 2640 O O . TYR B 1 32 ? 3.514 -13.18 -10.789 1 39.88 32 TYR B O 1
ATOM 2648 N N . LEU B 1 33 ? 3.496 -12.922 -12.953 1 43.75 33 LEU B N 1
ATOM 2649 C CA . LEU B 1 33 ? 3.48 -14.336 -13.289 1 43.75 33 LEU B CA 1
ATOM 2650 C C . LEU B 1 33 ? 4.871 -14.945 -13.156 1 43.75 33 LEU B C 1
ATOM 2652 O O . LEU B 1 33 ? 5.789 -14.578 -13.891 1 43.75 33 LEU B O 1
ATOM 2656 N N . ILE B 1 34 ? 5.332 -15.305 -11.766 1 48.19 34 ILE B N 1
ATOM 2657 C CA . ILE B 1 34 ? 6.637 -15.953 -11.648 1 48.19 34 ILE B CA 1
ATOM 2658 C C . ILE B 1 34 ? 6.465 -17.469 -11.68 1 48.19 34 ILE B C 1
ATOM 2660 O O . ILE B 1 34 ? 5.512 -18 -11.117 1 48.19 34 ILE B O 1
ATOM 2664 N N . ASN B 1 35 ? 6.977 -18.062 -12.727 1 53.59 35 ASN B N 1
ATOM 2665 C CA . ASN B 1 35 ? 7.125 -19.516 -12.719 1 53.59 35 ASN B CA 1
ATOM 2666 C C . ASN B 1 35 ? 7.984 -19.984 -11.547 1 53.59 35 ASN B C 1
ATOM 2668 O O . ASN B 1 35 ? 9.211 -20.062 -11.664 1 53.59 35 ASN B O 1
ATOM 2672 N N . LEU B 1 36 ? 7.281 -20.312 -10.383 1 62.47 36 LEU B N 1
ATOM 2673 C CA . LEU B 1 36 ? 8.023 -20.656 -9.172 1 62.47 36 LEU B CA 1
ATOM 2674 C C . LEU B 1 36 ? 8.391 -22.141 -9.172 1 62.47 36 LEU B C 1
ATOM 2676 O O . LEU B 1 36 ? 9.391 -22.531 -8.578 1 62.47 36 LEU B O 1
ATOM 2680 N N . LEU B 1 37 ? 7.512 -22.953 -9.883 1 69.31 37 LEU B N 1
ATOM 2681 C CA . LEU B 1 37 ? 7.73 -24.391 -9.891 1 69.31 37 LEU B CA 1
ATOM 2682 C C . LEU B 1 37 ? 8.094 -24.891 -11.289 1 69.31 37 LEU B C 1
ATOM 2684 O O . LEU B 1 37 ? 7.539 -24.406 -12.281 1 69.31 37 LEU B O 1
ATOM 2688 N N . ASP B 1 38 ? 9.008 -25.781 -11.305 1 64.94 38 ASP B N 1
ATOM 2689 C CA . ASP B 1 38 ? 9.328 -26.359 -12.602 1 64.94 38 ASP B CA 1
ATOM 2690 C C . ASP B 1 38 ? 8.352 -27.484 -12.945 1 64.94 38 ASP B C 1
ATOM 2692 O O . ASP B 1 38 ? 7.457 -27.812 -12.156 1 64.94 38 ASP B O 1
ATOM 2696 N N . VAL B 1 39 ? 8.633 -28.016 -14.141 1 68.62 39 VAL B N 1
ATOM 2697 C CA . VAL B 1 39 ? 7.707 -29 -14.688 1 68.62 39 VAL B CA 1
ATOM 2698 C C . VAL B 1 39 ? 7.691 -30.234 -13.789 1 68.62 39 VAL B C 1
ATOM 2700 O O . VAL B 1 39 ? 6.629 -30.812 -13.531 1 68.62 39 VAL B O 1
ATOM 2703 N N . GLU B 1 40 ? 8.836 -30.578 -13.328 1 73.69 40 GLU B N 1
ATOM 2704 C CA . GLU B 1 40 ? 8.914 -31.781 -12.5 1 73.69 40 GLU B CA 1
ATOM 2705 C C . GLU B 1 40 ? 8.172 -31.578 -11.18 1 73.69 40 GLU B C 1
ATOM 2707 O O . GLU B 1 40 ? 7.48 -32.5 -10.711 1 73.69 40 GLU B O 1
ATOM 2712 N N . GLU B 1 41 ? 8.367 -30.469 -10.641 1 73.75 41 GLU B N 1
ATOM 2713 C CA . GLU B 1 41 ? 7.707 -30.156 -9.375 1 73.75 41 GLU B CA 1
ATOM 2714 C C . GLU B 1 41 ? 6.191 -30.094 -9.539 1 73.75 41 GLU B C 1
ATOM 2716 O O . GLU B 1 41 ? 5.453 -30.625 -8.703 1 73.75 41 GLU B O 1
ATOM 2721 N N . VAL B 1 42 ? 5.793 -29.5 -10.609 1 76.62 42 VAL B N 1
ATOM 2722 C CA . VAL B 1 42 ? 4.359 -29.422 -10.867 1 76.62 42 VAL B CA 1
ATOM 2723 C C . VAL B 1 42 ? 3.797 -30.812 -11.109 1 76.62 42 VAL B C 1
ATOM 2725 O O . VAL B 1 42 ? 2.701 -31.141 -10.641 1 76.62 42 VAL B O 1
ATOM 2728 N N . ASP B 1 43 ? 4.582 -31.578 -11.812 1 76.12 43 ASP B N 1
ATOM 2729 C CA . ASP B 1 43 ? 4.156 -32.969 -12.07 1 76.12 43 ASP B CA 1
ATOM 2730 C C . ASP B 1 43 ? 3.961 -33.719 -10.773 1 76.12 43 ASP B C 1
ATOM 2732 O O . ASP B 1 43 ? 3.039 -34.531 -10.656 1 76.12 43 ASP B O 1
ATOM 2736 N N . LYS B 1 44 ? 4.812 -33.469 -9.867 1 80.06 44 LYS B N 1
ATOM 2737 C CA . LYS B 1 44 ? 4.684 -34.125 -8.57 1 80.06 44 LYS B CA 1
ATOM 2738 C C . LYS B 1 44 ? 3.393 -33.719 -7.875 1 80.06 44 LYS B C 1
ATOM 2740 O O . LYS B 1 44 ? 2.734 -34.531 -7.23 1 80.06 44 LYS B O 1
ATOM 2745 N N . VAL B 1 45 ? 3.074 -32.469 -7.988 1 78.81 45 VAL B N 1
ATOM 2746 C CA . VAL B 1 45 ? 1.845 -31.969 -7.387 1 78.81 45 VAL B CA 1
ATOM 2747 C C . VAL B 1 45 ? 0.635 -32.625 -8.062 1 78.81 45 VAL B C 1
ATOM 2749 O O . VAL B 1 45 ? -0.289 -33.062 -7.391 1 78.81 45 VAL B O 1
ATOM 2752 N N . ILE B 1 46 ? 0.768 -32.656 -9.359 1 78.25 46 ILE B N 1
ATOM 2753 C CA . ILE B 1 46 ? -0.332 -33.219 -10.133 1 78.25 46 ILE B CA 1
ATOM 2754 C C . ILE B 1 46 ? -0.519 -34.688 -9.75 1 78.25 46 ILE B C 1
ATOM 2756 O O . ILE B 1 46 ? -1.645 -35.156 -9.523 1 78.25 46 ILE B O 1
ATOM 2760 N N . LYS B 1 47 ? 0.525 -35.406 -9.648 1 80.62 47 LYS B N 1
ATOM 2761 C CA . LYS B 1 47 ? 0.478 -36.812 -9.297 1 80.62 47 LYS B CA 1
ATOM 2762 C C . LYS B 1 47 ? -0.142 -37 -7.914 1 80.62 47 LYS B C 1
ATOM 2764 O O . LYS B 1 47 ? -0.919 -37.938 -7.711 1 80.62 47 LYS B O 1
ATOM 2769 N N . GLU B 1 48 ? 0.217 -36.156 -6.996 1 80.56 48 GLU B N 1
ATOM 2770 C CA . GLU B 1 48 ? -0.332 -36.25 -5.648 1 80.56 48 GLU B CA 1
ATOM 2771 C C . GLU B 1 48 ? -1.844 -36.031 -5.648 1 80.56 48 GLU B C 1
ATOM 2773 O O . GLU B 1 48 ? -2.576 -36.781 -4.973 1 80.56 48 GLU B O 1
ATOM 2778 N N . PHE B 1 49 ? -2.268 -35.125 -6.387 1 76.94 49 PHE B N 1
ATOM 2779 C CA . PHE B 1 49 ? -3.689 -34.812 -6.387 1 76.94 49 PHE B CA 1
ATOM 2780 C C . PHE B 1 49 ? -4.477 -35.844 -7.176 1 76.94 49 PHE B C 1
ATOM 2782 O O . PHE B 1 49 ? -5.684 -36 -6.973 1 76.94 49 PHE B O 1
ATOM 2789 N N . GLU B 1 50 ? -3.729 -36.531 -8.055 1 78 50 GLU B N 1
ATOM 2790 C CA . GLU B 1 50 ? -4.379 -37.594 -8.844 1 78 50 GLU B CA 1
ATOM 2791 C C . GLU B 1 50 ? -4.34 -38.938 -8.117 1 78 50 GLU B C 1
ATOM 2793 O O . GLU B 1 50 ? -5.016 -39.875 -8.523 1 78 50 GLU B O 1
ATOM 2798 N N . ASP B 1 51 ? -3.484 -38.938 -7.082 1 80.06 51 ASP B N 1
ATOM 2799 C CA . ASP B 1 51 ? -3.475 -40.156 -6.277 1 80.06 51 ASP B CA 1
ATOM 2800 C C . ASP B 1 51 ? -4.875 -40.5 -5.758 1 80.06 51 ASP B C 1
ATOM 2802 O O . ASP B 1 51 ? -5.574 -39.625 -5.25 1 80.06 51 ASP B O 1
ATOM 2806 N N . PRO B 1 52 ? -5.305 -41.719 -5.883 1 79.94 52 PRO B N 1
ATOM 2807 C CA . PRO B 1 52 ? -6.676 -42.125 -5.531 1 79.94 52 PRO B CA 1
ATOM 2808 C C . PRO B 1 52 ? -7.027 -41.781 -4.086 1 79.94 52 PRO B C 1
ATOM 2810 O O . PRO B 1 52 ? -8.141 -41.312 -3.811 1 79.94 52 PRO B O 1
ATOM 2813 N N . SER B 1 53 ? -6.145 -42.031 -3.143 1 80 53 SER B N 1
ATOM 2814 C CA . SER B 1 53 ? -6.426 -41.719 -1.745 1 80 53 SER B CA 1
ATOM 2815 C C . SER B 1 53 ? -6.605 -40.219 -1.535 1 80 53 SER B C 1
ATOM 2817 O O . SER B 1 53 ? -7.523 -39.781 -0.833 1 80 53 SER B O 1
ATOM 2819 N N . THR B 1 54 ? -5.781 -39.438 -2.168 1 76.12 54 THR B N 1
ATOM 2820 C CA . THR B 1 54 ? -5.859 -38 -2.062 1 76.12 54 THR B CA 1
ATOM 2821 C C . THR B 1 54 ? -7.09 -37.469 -2.791 1 76.12 54 THR B C 1
ATOM 2823 O O . THR B 1 54 ? -7.793 -36.594 -2.281 1 76.12 54 THR B O 1
ATOM 2826 N N . ALA B 1 55 ? -7.254 -38.031 -3.916 1 71.5 55 ALA B N 1
ATOM 2827 C CA . ALA B 1 55 ? -8.406 -37.594 -4.715 1 71.5 55 ALA B CA 1
ATOM 2828 C C . ALA B 1 55 ? -9.711 -37.844 -3.961 1 71.5 55 ALA B C 1
ATOM 2830 O O . ALA B 1 55 ? -10.617 -37 -3.998 1 71.5 55 ALA B O 1
ATOM 2831 N N . GLU B 1 56 ? -9.766 -38.938 -3.281 1 77.12 56 GLU B N 1
ATOM 2832 C CA . GLU B 1 56 ? -10.953 -39.219 -2.488 1 77.12 56 GLU B CA 1
ATOM 2833 C C . GLU B 1 56 ? -11.117 -38.25 -1.345 1 77.12 56 GLU B C 1
ATOM 2835 O O . GLU B 1 56 ? -12.234 -37.781 -1.072 1 77.12 56 GLU B O 1
ATOM 2840 N N . LEU B 1 57 ? -10.07 -37.938 -0.684 1 73.81 57 LEU B N 1
ATOM 2841 C CA . LEU B 1 57 ? -10.109 -36.969 0.411 1 73.81 57 LEU B CA 1
ATOM 2842 C C . LEU B 1 57 ? -10.562 -35.594 -0.084 1 73.81 57 LEU B C 1
ATOM 2844 O O . LEU B 1 57 ? -11.367 -34.938 0.57 1 73.81 57 LEU B O 1
ATOM 2848 N N . LEU B 1 58 ? -10.031 -35.219 -1.184 1 72 58 LEU B N 1
ATOM 2849 C CA . LEU B 1 58 ? -10.383 -33.906 -1.763 1 72 58 LEU B CA 1
ATOM 2850 C C . LEU B 1 58 ? -11.844 -33.875 -2.184 1 72 58 LEU B C 1
ATOM 2852 O O . LEU B 1 58 ? -12.531 -32.875 -1.982 1 72 58 LEU B O 1
ATOM 2856 N N . ASN B 1 59 ? -12.25 -35 -2.707 1 71.31 59 ASN B N 1
ATOM 2857 C CA . ASN B 1 59 ? -13.641 -35.094 -3.158 1 71.31 59 ASN B CA 1
ATOM 2858 C C . ASN B 1 59 ? -14.609 -35.062 -1.984 1 71.31 59 ASN B C 1
ATOM 2860 O O . ASN B 1 59 ? -15.703 -34.5 -2.09 1 71.31 59 ASN B O 1
ATOM 2864 N N . ASN B 1 60 ? -14.164 -35.625 -0.897 1 76.75 60 ASN B N 1
ATOM 2865 C CA . ASN B 1 60 ? -15.016 -35.656 0.29 1 76.75 60 ASN B CA 1
ATOM 2866 C C . ASN B 1 60 ? -15.117 -34.312 0.947 1 76.75 60 ASN B C 1
ATOM 2868 O O . ASN B 1 60 ? -16.078 -34.031 1.662 1 76.75 60 ASN B O 1
ATOM 2872 N N . ASN B 1 61 ? -14.156 -33.5 0.731 1 74.81 61 ASN B N 1
ATOM 2873 C CA . ASN B 1 61 ? -14.125 -32.188 1.363 1 74.81 61 ASN B CA 1
ATOM 2874 C C . ASN B 1 61 ? -14.43 -31.078 0.362 1 74.81 61 ASN B C 1
ATOM 2876 O O . ASN B 1 61 ? -14.195 -29.891 0.644 1 74.81 61 ASN B O 1
ATOM 2880 N N . LYS B 1 62 ? -14.93 -31.531 -0.697 1 77.44 62 LYS B N 1
ATOM 2881 C CA . LYS B 1 62 ? -15.203 -30.578 -1.762 1 77.44 62 LYS B CA 1
ATOM 2882 C C . LYS B 1 62 ? -16.5 -29.812 -1.494 1 77.44 62 LYS B C 1
ATOM 2884 O O . LYS B 1 62 ? -17.484 -30.391 -1.035 1 77.44 62 LYS B O 1
ATOM 2889 N N . VAL B 1 63 ? -16.375 -28.547 -1.624 1 77.44 63 VAL B N 1
ATOM 2890 C CA . VAL B 1 63 ? -17.562 -27.688 -1.563 1 77.44 63 VAL B CA 1
ATOM 2891 C C . VAL B 1 63 ? -17.906 -27.188 -2.963 1 77.44 63 VAL B C 1
ATOM 2893 O O . VAL B 1 63 ? -17.016 -26.859 -3.754 1 77.44 63 VAL B O 1
ATOM 2896 N N . LYS B 1 64 ? -19.219 -27.312 -3.287 1 74.69 64 LYS B N 1
ATOM 2897 C CA . LYS B 1 64 ? -19.688 -26.781 -4.566 1 74.69 64 LYS B CA 1
ATOM 2898 C C . LYS B 1 64 ? -19.922 -25.266 -4.484 1 74.69 64 LYS B C 1
ATOM 2900 O O . LYS B 1 64 ? -20.562 -24.797 -3.541 1 74.69 64 LYS B O 1
ATOM 2905 N N . VAL B 1 65 ? -19.234 -24.609 -5.359 1 73.31 65 VAL B N 1
ATOM 2906 C CA . VAL B 1 65 ? -19.422 -23.156 -5.418 1 73.31 65 VAL B CA 1
ATOM 2907 C C . VAL B 1 65 ? -20.141 -22.781 -6.715 1 73.31 65 VAL B C 1
ATOM 2909 O O . VAL B 1 65 ? -19.609 -22.984 -7.805 1 73.31 65 VAL B O 1
ATOM 2912 N N . SER B 1 66 ? -21.344 -22.328 -6.543 1 71.69 66 SER B N 1
ATOM 2913 C CA . SER B 1 66 ? -22.141 -21.938 -7.695 1 71.69 66 SER B CA 1
ATOM 2914 C C . SER B 1 66 ? -21.734 -20.562 -8.203 1 71.69 66 SER B C 1
ATOM 2916 O O . SER B 1 66 ? -21.422 -19.672 -7.41 1 71.69 66 SER B O 1
ATOM 2918 N N . ASP B 1 67 ? -21.688 -20.406 -9.523 1 66.44 67 ASP B N 1
ATOM 2919 C CA . ASP B 1 67 ? -21.406 -19.094 -10.086 1 66.44 67 ASP B CA 1
ATOM 2920 C C . ASP B 1 67 ? -22.703 -18.281 -10.242 1 66.44 67 ASP B C 1
ATOM 2922 O O . ASP B 1 67 ? -22.719 -17.25 -10.914 1 66.44 67 ASP B O 1
ATOM 2926 N N . CYS B 1 68 ? -23.781 -18.766 -9.695 1 63.12 68 CYS B N 1
ATOM 2927 C CA . CYS B 1 68 ? -25.094 -18.156 -9.727 1 63.12 68 CYS B CA 1
ATOM 2928 C C . CYS B 1 68 ? -25.609 -18.031 -11.156 1 63.12 68 CYS B C 1
ATOM 2930 O O . CYS B 1 68 ? -26.5 -17.234 -11.438 1 63.12 68 CYS B O 1
ATOM 2932 N N . GLN B 1 69 ? -25 -18.672 -12.109 1 66.56 69 GLN B N 1
ATOM 2933 C CA . GLN B 1 69 ? -25.438 -18.688 -13.5 1 66.56 69 GLN B CA 1
ATOM 2934 C C . GLN B 1 69 ? -25.578 -20.109 -14.008 1 66.56 69 GLN B C 1
ATOM 2936 O O . GLN B 1 69 ? -25.438 -20.375 -15.203 1 66.56 69 GLN B O 1
ATOM 2941 N N . GLY B 1 70 ? -25.719 -21.016 -13.062 1 65.69 70 GLY B N 1
ATOM 2942 C CA . GLY B 1 70 ? -26.047 -22.375 -13.438 1 65.69 70 GLY B CA 1
ATOM 2943 C C . GLY B 1 70 ? -24.844 -23.281 -13.516 1 65.69 70 GLY B C 1
ATOM 2944 O O . GLY B 1 70 ? -24.953 -24.453 -13.883 1 65.69 70 GLY B O 1
ATOM 2945 N N . ARG B 1 71 ? -23.75 -22.734 -13.32 1 70.56 71 ARG B N 1
ATOM 2946 C CA . ARG B 1 71 ? -22.547 -23.562 -13.336 1 70.56 71 ARG B CA 1
ATOM 2947 C C . ARG B 1 71 ? -21.906 -23.641 -11.953 1 70.56 71 ARG B C 1
ATOM 2949 O O . ARG B 1 71 ? -22.219 -22.828 -11.078 1 70.56 71 ARG B O 1
ATOM 2956 N N . GLU B 1 72 ? -21.094 -24.766 -11.781 1 72.75 72 GLU B N 1
ATOM 2957 C CA . GLU B 1 72 ? -20.516 -25 -10.453 1 72.75 72 GLU B CA 1
ATOM 2958 C C . GLU B 1 72 ? -19.047 -25.359 -10.547 1 72.75 72 GLU B C 1
ATOM 2960 O O . GLU B 1 72 ? -18.609 -26.016 -11.492 1 72.75 72 GLU B O 1
ATOM 2965 N N . ALA B 1 73 ? -18.344 -24.797 -9.695 1 73.06 73 ALA B N 1
ATOM 2966 C CA . ALA B 1 73 ? -16.969 -25.219 -9.477 1 73.06 73 ALA B CA 1
ATOM 2967 C C . ALA B 1 73 ? -16.828 -25.953 -8.141 1 73.06 73 ALA B C 1
ATOM 2969 O O . ALA B 1 73 ? -17.672 -25.812 -7.258 1 73.06 73 ALA B O 1
ATOM 2970 N N . LYS B 1 74 ? -16 -26.875 -8.188 1 74.88 74 LYS B N 1
ATOM 2971 C CA . LYS B 1 74 ? -15.695 -27.578 -6.945 1 74.88 74 LYS B CA 1
ATOM 2972 C C . LYS B 1 74 ? -14.406 -27.047 -6.316 1 74.88 74 LYS B C 1
ATOM 2974 O O . LYS B 1 74 ? -13.43 -26.797 -7.023 1 74.88 74 LYS B O 1
ATOM 2979 N N . MET B 1 75 ? -14.547 -26.844 -5.02 1 80.75 75 MET B N 1
ATOM 2980 C CA . MET B 1 75 ? -13.398 -26.25 -4.332 1 80.75 75 MET B CA 1
ATOM 2981 C C . MET B 1 75 ? -13.125 -26.984 -3.02 1 80.75 75 MET B C 1
ATOM 2983 O O . MET B 1 75 ? -14.055 -27.344 -2.295 1 80.75 75 MET B O 1
ATOM 2987 N N . THR B 1 76 ? -11.945 -27.328 -2.809 1 80.75 76 THR B N 1
ATOM 2988 C CA . THR B 1 76 ? -11.469 -27.828 -1.518 1 80.75 76 THR B CA 1
ATOM 2989 C C . THR B 1 76 ? -10.516 -26.812 -0.874 1 80.75 76 THR B C 1
ATOM 2991 O O . THR B 1 76 ? -9.586 -26.328 -1.52 1 80.75 76 THR B O 1
ATOM 2994 N N . ILE B 1 77 ? -10.828 -26.469 0.392 1 82.88 77 ILE B N 1
ATOM 2995 C CA . ILE B 1 77 ? -10.016 -25.484 1.102 1 82.88 77 ILE B CA 1
ATOM 2996 C C . ILE B 1 77 ? -9.398 -26.125 2.344 1 82.88 77 ILE B C 1
ATOM 2998 O O . ILE B 1 77 ? -10.055 -26.891 3.039 1 82.88 77 ILE B O 1
ATOM 3002 N N . TRP B 1 78 ? -8.141 -25.875 2.555 1 80.56 78 TRP B N 1
ATOM 3003 C CA . TRP B 1 78 ? -7.5 -26.344 3.777 1 80.56 78 TRP B CA 1
ATOM 3004 C C . TRP B 1 78 ? -6.672 -25.234 4.422 1 80.56 78 TRP B C 1
ATOM 3006 O O . TRP B 1 78 ? -6.074 -24.406 3.725 1 80.56 78 TRP B O 1
ATOM 3016 N N . GLY B 1 79 ? -6.645 -25.188 5.773 1 80.94 79 GLY B N 1
ATOM 3017 C CA . GLY B 1 79 ? -6.047 -24.078 6.508 1 80.94 79 GLY B CA 1
ATOM 3018 C C . GLY B 1 79 ? -4.602 -24.328 6.887 1 80.94 79 GLY B C 1
ATOM 3019 O O . GLY B 1 79 ? -3.863 -23.391 7.199 1 80.94 79 GLY B O 1
ATOM 3020 N N . HIS B 1 80 ? -4.16 -25.516 6.949 1 82.44 80 HIS B N 1
ATOM 3021 C CA . HIS B 1 80 ? -2.811 -25.828 7.41 1 82.44 80 HIS B CA 1
ATOM 3022 C C . HIS B 1 80 ? -1.988 -26.484 6.309 1 82.44 80 HIS B C 1
ATOM 3024 O O . HIS B 1 80 ? -2.463 -27.406 5.641 1 82.44 80 HIS B O 1
ATOM 3030 N N . PRO B 1 81 ? -0.798 -25.875 6.074 1 80.25 81 PRO B N 1
ATOM 3031 C CA . PRO B 1 81 ? 0.076 -26.562 5.121 1 80.25 81 PRO B CA 1
ATOM 3032 C C . PRO B 1 81 ? 0.618 -27.891 5.66 1 80.25 81 PRO B C 1
ATOM 3034 O O . PRO B 1 81 ? 1.633 -27.906 6.363 1 80.25 81 PRO B O 1
ATOM 3037 N N . GLY B 1 82 ? -0.014 -28.906 5.398 1 78.25 82 GLY B N 1
ATOM 3038 C CA . GLY B 1 82 ? 0.315 -30.219 5.922 1 78.25 82 GLY B CA 1
ATOM 3039 C C . GLY B 1 82 ? 1.609 -30.781 5.363 1 78.25 82 GLY B C 1
ATOM 3040 O O . GLY B 1 82 ? 2.457 -30.031 4.879 1 78.25 82 GLY B O 1
ATOM 3041 N N . ASN B 1 83 ? 1.819 -32.125 5.562 1 79.69 83 ASN B N 1
ATOM 3042 C CA . ASN B 1 83 ? 3.059 -32.781 5.176 1 79.69 83 ASN B CA 1
ATOM 3043 C C . ASN B 1 83 ? 2.975 -33.344 3.764 1 79.69 83 ASN B C 1
ATOM 3045 O O . ASN B 1 83 ? 3.926 -33.969 3.277 1 79.69 83 ASN B O 1
ATOM 3049 N N . ASP B 1 84 ? 1.962 -33.125 3.082 1 77.94 84 ASP B N 1
ATOM 3050 C CA . ASP B 1 84 ? 1.824 -33.562 1.699 1 77.94 84 ASP B CA 1
ATOM 3051 C C . ASP B 1 84 ? 2.496 -32.594 0.737 1 77.94 84 ASP B C 1
ATOM 3053 O O . ASP B 1 84 ? 3.127 -31.625 1.167 1 77.94 84 ASP B O 1
ATOM 3057 N N . VAL B 1 85 ? 2.451 -32.875 -0.538 1 77.81 85 VAL B N 1
ATOM 3058 C CA . VAL B 1 85 ? 3.164 -32.094 -1.558 1 77.81 85 VAL B CA 1
ATOM 3059 C C . VAL B 1 85 ? 2.676 -30.656 -1.559 1 77.81 85 VAL B C 1
ATOM 3061 O O . VAL B 1 85 ? 3.467 -29.719 -1.737 1 77.81 85 VAL B O 1
ATOM 3064 N N . SER B 1 86 ? 1.345 -30.484 -1.353 1 76.69 86 SER B N 1
ATOM 3065 C CA . SER B 1 86 ? 0.803 -29.125 -1.334 1 76.69 86 SER B CA 1
ATOM 3066 C C . SER B 1 86 ? 1.38 -28.312 -0.178 1 76.69 86 SER B C 1
ATOM 3068 O O . SER B 1 86 ? 1.712 -27.141 -0.342 1 76.69 86 SER B O 1
ATOM 3070 N N . GLY B 1 87 ? 1.448 -28.969 0.938 1 82.44 87 GLY B N 1
ATOM 3071 C CA . GLY B 1 87 ? 2.047 -28.312 2.09 1 82.44 87 GLY B CA 1
ATOM 3072 C C . GLY B 1 87 ? 3.527 -28.031 1.911 1 82.44 87 GLY B C 1
ATOM 3073 O O . GLY B 1 87 ? 4.008 -26.953 2.287 1 82.44 87 GLY B O 1
ATOM 3074 N N . MET B 1 88 ? 4.18 -28.984 1.346 1 82.19 88 MET B N 1
ATOM 3075 C CA . MET B 1 88 ? 5.613 -28.812 1.115 1 82.19 88 MET B CA 1
ATOM 3076 C C . MET B 1 88 ? 5.879 -27.656 0.156 1 82.19 88 MET B C 1
ATOM 3078 O O . MET B 1 88 ? 6.793 -26.859 0.376 1 82.19 88 MET B O 1
ATOM 3082 N N . ILE B 1 89 ? 5.133 -27.562 -0.825 1 79.19 89 ILE B N 1
ATOM 3083 C CA . ILE B 1 89 ? 5.293 -26.5 -1.8 1 79.19 89 ILE B CA 1
ATOM 3084 C C . ILE B 1 89 ? 5 -25.141 -1.141 1 79.19 89 ILE B C 1
ATOM 3086 O O . ILE B 1 89 ? 5.75 -24.188 -1.321 1 79.19 89 ILE B O 1
ATOM 3090 N N . SER B 1 90 ? 3.959 -25.094 -0.348 1 82.44 90 SER B N 1
ATOM 3091 C CA . SER B 1 90 ? 3.578 -23.859 0.326 1 82.44 90 SER B CA 1
ATOM 3092 C C . SER B 1 90 ? 4.684 -23.375 1.258 1 82.44 90 SER B C 1
ATOM 3094 O O . SER B 1 90 ? 4.914 -22.172 1.383 1 82.44 90 SER B O 1
ATOM 3096 N N . ARG B 1 91 ? 5.359 -24.312 1.791 1 83.06 91 ARG B N 1
ATOM 3097 C CA . ARG B 1 91 ? 6.383 -23.984 2.773 1 83.06 91 ARG B CA 1
ATOM 3098 C C . ARG B 1 91 ? 7.754 -23.859 2.113 1 83.06 91 ARG B C 1
ATOM 3100 O O . ARG B 1 91 ? 8.734 -23.484 2.768 1 83.06 91 ARG B O 1
ATOM 3107 N N . SER B 1 92 ? 7.801 -24.172 0.911 1 78.06 92 SER B N 1
ATOM 3108 C CA . SER B 1 92 ? 9.086 -24.172 0.221 1 78.06 92 SER B CA 1
ATOM 3109 C C . SER B 1 92 ? 9.68 -22.781 0.135 1 78.06 92 SER B C 1
ATOM 3111 O O . SER B 1 92 ? 8.945 -21.781 0.144 1 78.06 92 SER B O 1
ATOM 3113 N N . GLU B 1 93 ? 10.922 -22.75 0.053 1 75.94 93 GLU B N 1
ATOM 3114 C CA . GLU B 1 93 ? 11.617 -21.484 -0.122 1 75.94 93 GLU B CA 1
ATOM 3115 C C . GLU B 1 93 ? 11.172 -20.781 -1.4 1 75.94 93 GLU B C 1
ATOM 3117 O O . GLU B 1 93 ? 11.078 -19.547 -1.438 1 75.94 93 GLU B O 1
ATOM 3122 N N . LYS B 1 94 ? 10.898 -21.562 -2.396 1 70.12 94 LYS B N 1
ATOM 3123 C CA . LYS B 1 94 ? 10.477 -21 -3.676 1 70.12 94 LYS B CA 1
ATOM 3124 C C . LYS B 1 94 ? 9.164 -20.234 -3.529 1 70.12 94 LYS B C 1
ATOM 3126 O O . LYS B 1 94 ? 9.023 -19.141 -4.082 1 70.12 94 LYS B O 1
ATOM 3131 N N . VAL B 1 95 ? 8.328 -20.797 -2.736 1 76.44 95 VAL B N 1
ATOM 3132 C CA . VAL B 1 95 ? 7.023 -20.156 -2.619 1 76.44 95 VAL B CA 1
ATOM 3133 C C . VAL B 1 95 ? 7.016 -19.219 -1.415 1 76.44 95 VAL B C 1
ATOM 3135 O O . VAL B 1 95 ? 6.867 -18 -1.568 1 76.44 95 VAL B O 1
ATOM 3138 N N . ALA B 1 96 ? 7.285 -19.734 -0.245 1 78.38 96 ALA B N 1
ATOM 3139 C CA . ALA B 1 96 ? 7.242 -18.922 0.974 1 78.38 96 ALA B CA 1
ATOM 3140 C C . ALA B 1 96 ? 8.328 -17.859 0.965 1 78.38 96 ALA B C 1
ATOM 3142 O O . ALA B 1 96 ? 8.094 -16.719 1.379 1 78.38 96 ALA B O 1
ATOM 3143 N N . GLY B 1 97 ? 9.469 -18.281 0.566 1 71.56 97 GLY B N 1
ATOM 3144 C CA . GLY B 1 97 ? 10.555 -17.312 0.497 1 71.56 97 GLY B CA 1
ATOM 3145 C C . GLY B 1 97 ? 10.281 -16.172 -0.455 1 71.56 97 GLY B C 1
ATOM 3146 O O . GLY B 1 97 ? 10.555 -15.008 -0.136 1 71.56 97 GLY B O 1
ATOM 3147 N N . THR B 1 98 ? 9.711 -16.469 -1.597 1 68.88 98 THR B N 1
ATOM 3148 C CA . THR B 1 98 ? 9.344 -15.445 -2.566 1 68.88 98 THR B CA 1
ATOM 3149 C C . THR B 1 98 ? 8.266 -14.523 -2.002 1 68.88 98 THR B C 1
ATOM 3151 O O . THR B 1 98 ? 8.336 -13.305 -2.158 1 68.88 98 THR B O 1
ATOM 3154 N N . CYS B 1 99 ? 7.324 -15.102 -1.34 1 73.56 99 CYS B N 1
ATOM 3155 C CA . CYS B 1 99 ? 6.258 -14.312 -0.729 1 73.56 99 CYS B CA 1
ATOM 3156 C C . CYS B 1 99 ? 6.816 -13.375 0.333 1 73.56 99 CYS B C 1
ATOM 3158 O O . CYS B 1 99 ? 6.383 -12.227 0.439 1 73.56 99 CYS B O 1
ATOM 3160 N N . GLU B 1 100 ? 7.742 -13.859 1.065 1 71.44 100 GLU B N 1
ATOM 3161 C CA . GLU B 1 100 ? 8.375 -13.031 2.084 1 71.44 100 GLU B CA 1
ATOM 3162 C C . GLU B 1 100 ? 9.086 -11.836 1.459 1 71.44 100 GLU B C 1
ATOM 3164 O O . GLU B 1 100 ? 9 -10.719 1.975 1 71.44 100 GLU B O 1
ATOM 3169 N N . GLN B 1 101 ? 9.695 -12.094 0.426 1 64.25 101 GLN B N 1
ATOM 3170 C CA . GLN B 1 101 ? 10.406 -11.031 -0.268 1 64.25 101 GLN B CA 1
ATOM 3171 C C . GLN B 1 101 ? 9.438 -9.992 -0.832 1 64.25 101 GLN B C 1
ATOM 3173 O O . GLN B 1 101 ? 9.688 -8.789 -0.737 1 64.25 101 GLN B O 1
ATOM 3178 N N . LEU B 1 102 ? 8.422 -10.461 -1.361 1 65.75 102 LEU B N 1
ATOM 3179 C CA . LEU B 1 102 ? 7.465 -9.578 -2.018 1 65.75 102 LEU B CA 1
ATOM 3180 C C . LEU B 1 102 ? 6.691 -8.758 -0.99 1 65.75 102 LEU B C 1
ATOM 3182 O O . LEU B 1 102 ? 6.422 -7.574 -1.208 1 65.75 102 LEU B O 1
ATOM 3186 N N . LEU B 1 103 ? 6.406 -9.352 0.051 1 66.88 103 LEU B N 1
ATOM 3187 C CA . LEU B 1 103 ? 5.605 -8.68 1.066 1 66.88 103 LEU B CA 1
ATOM 3188 C C . LEU B 1 103 ? 6.492 -7.891 2.025 1 66.88 103 LEU B C 1
ATOM 3190 O O . LEU B 1 103 ? 6.012 -7.004 2.732 1 66.88 103 LEU B O 1
ATOM 3194 N N . GLY B 1 104 ? 7.75 -8.25 2.02 1 60.38 104 GLY B N 1
ATOM 3195 C CA . GLY B 1 104 ? 8.711 -7.527 2.838 1 60.38 104 GLY B CA 1
ATOM 3196 C C . GLY B 1 104 ? 8.625 -7.879 4.312 1 60.38 104 GLY B C 1
ATOM 3197 O O . GLY B 1 104 ? 8.969 -7.062 5.172 1 60.38 104 GLY B O 1
ATOM 3198 N N . ASP B 1 105 ? 8.008 -9 4.711 1 65.12 105 ASP B N 1
ATOM 3199 C CA . ASP B 1 105 ? 7.828 -9.469 6.082 1 65.12 105 ASP B CA 1
ATOM 3200 C C . ASP B 1 105 ? 7.707 -10.984 6.137 1 65.12 105 ASP B C 1
ATOM 3202 O O . ASP B 1 105 ? 7.629 -11.648 5.098 1 65.12 105 ASP B O 1
ATOM 3206 N N . GLU B 1 106 ? 7.836 -11.484 7.355 1 76.62 106 GLU B N 1
ATOM 3207 C CA . GLU B 1 106 ? 7.555 -12.914 7.516 1 76.62 106 GLU B CA 1
ATOM 3208 C C . GLU B 1 106 ? 6.141 -13.25 7.055 1 76.62 106 GLU B C 1
ATOM 3210 O O . GLU B 1 106 ? 5.215 -12.461 7.238 1 76.62 106 GLU B O 1
ATOM 3215 N N . VAL B 1 107 ? 6.062 -14.477 6.441 1 81.81 107 VAL B N 1
ATOM 3216 C CA . VAL B 1 107 ? 4.758 -14.805 5.879 1 81.81 107 VAL B CA 1
ATOM 3217 C C . VAL B 1 107 ? 4.188 -16.031 6.586 1 81.81 107 VAL B C 1
ATOM 3219 O O . VAL B 1 107 ? 4.938 -16.875 7.094 1 81.81 107 VAL B O 1
ATOM 3222 N N . TYR B 1 108 ? 2.879 -16.094 6.727 1 84 108 TYR B N 1
ATOM 3223 C CA . TYR B 1 108 ? 2.141 -17.25 7.23 1 84 108 TYR B CA 1
ATOM 3224 C C . TYR B 1 108 ? 1.161 -17.766 6.184 1 84 108 TYR B C 1
ATOM 3226 O O . TYR B 1 108 ? 0.663 -17 5.355 1 84 108 TYR B O 1
ATOM 3234 N N . HIS B 1 109 ? 1.021 -19.109 6.301 1 86.31 109 HIS B N 1
ATOM 3235 C CA . HIS B 1 109 ? 0.032 -19.719 5.418 1 86.31 109 HIS B CA 1
ATOM 3236 C C . HIS B 1 109 ? -1.382 -19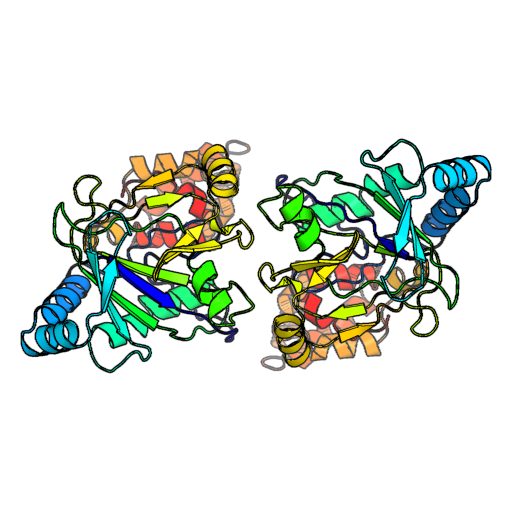.516 5.949 1 86.31 109 HIS B C 1
ATOM 3238 O O . HIS B 1 109 ? -1.674 -19.844 7.098 1 86.31 109 HIS B O 1
ATOM 3244 N N . TYR B 1 110 ? -2.174 -18.906 5.168 1 85.12 110 TYR B N 1
ATOM 3245 C CA . TYR B 1 110 ? -3.568 -18.719 5.555 1 85.12 110 TYR B CA 1
ATOM 3246 C C . TYR B 1 110 ? -4.414 -19.922 5.129 1 85.12 110 TYR B C 1
ATOM 3248 O O . TYR B 1 110 ? -4.941 -20.641 5.969 1 85.12 110 TYR B O 1
ATOM 3256 N N . HIS B 1 111 ? -4.422 -20.109 3.779 1 85.56 111 HIS B N 1
ATOM 3257 C CA . HIS B 1 111 ? -5.121 -21.297 3.326 1 85.56 111 HIS B CA 1
ATOM 3258 C C . HIS B 1 111 ? -4.691 -21.688 1.916 1 85.56 111 HIS B C 1
ATOM 3260 O O . HIS B 1 111 ? -4.102 -20.875 1.197 1 85.56 111 HIS B O 1
ATOM 3266 N N . GLY B 1 112 ? -4.898 -22.953 1.664 1 81.56 112 GLY B N 1
ATOM 3267 C CA . GLY B 1 112 ? -4.801 -23.469 0.308 1 81.56 112 GLY B CA 1
ATOM 3268 C C . GLY B 1 112 ? -6.141 -23.891 -0.267 1 81.56 112 GLY B C 1
ATOM 3269 O O . GLY B 1 112 ? -7.066 -24.219 0.477 1 81.56 112 GLY B O 1
ATOM 3270 N N . LYS B 1 113 ? -6.18 -23.75 -1.557 1 83.19 113 LYS B N 1
ATOM 3271 C CA . LYS B 1 113 ? -7.41 -24.203 -2.201 1 83.19 113 LYS B CA 1
ATOM 3272 C C . LYS B 1 113 ? -7.117 -24.906 -3.523 1 83.19 113 LYS B C 1
ATOM 3274 O O . LYS B 1 113 ? -6.164 -24.547 -4.219 1 83.19 113 LYS B O 1
ATOM 3279 N N . LEU B 1 114 ? -7.922 -25.922 -3.715 1 79.81 114 LEU B N 1
ATOM 3280 C CA . LEU B 1 114 ? -7.953 -26.594 -5.012 1 79.81 114 LEU B CA 1
ATOM 3281 C C . LEU B 1 114 ? -9.289 -26.359 -5.707 1 79.81 114 LEU B C 1
ATOM 3283 O O . LEU B 1 114 ? -10.344 -26.688 -5.156 1 79.81 114 LEU B O 1
ATOM 3287 N N . VAL B 1 115 ? -9.172 -25.688 -6.801 1 78.12 115 VAL B N 1
ATOM 3288 C CA . VAL B 1 115 ? -10.383 -25.438 -7.582 1 78.12 115 VAL B CA 1
ATOM 3289 C C . VAL B 1 115 ? -10.391 -26.328 -8.82 1 78.12 115 VAL B C 1
ATOM 3291 O O . VAL B 1 115 ? -9.422 -26.344 -9.586 1 78.12 115 VAL B O 1
ATOM 3294 N N . THR B 1 116 ? -11.398 -27.078 -8.922 1 73.81 116 THR B N 1
ATOM 3295 C CA . THR B 1 116 ? -11.578 -27.938 -10.094 1 73.81 116 THR B CA 1
ATOM 3296 C C . THR B 1 116 ? -12.836 -27.531 -10.867 1 73.81 116 THR B C 1
ATOM 3298 O O . THR B 1 116 ? -13.914 -27.391 -10.281 1 73.81 116 THR B O 1
ATOM 3301 N N . LYS B 1 117 ? -12.547 -27.156 -12.07 1 70.56 117 LYS B N 1
ATOM 3302 C CA . LYS B 1 117 ? -13.664 -26.781 -12.938 1 70.56 117 LYS B CA 1
ATOM 3303 C C . LYS B 1 117 ? -13.844 -27.797 -14.062 1 70.56 117 LYS B C 1
ATOM 3305 O O . LYS B 1 117 ? -12.859 -28.297 -14.625 1 70.56 117 LYS B O 1
ATOM 3310 N N . GLU B 1 118 ? -15.125 -28.172 -14.109 1 64.06 118 GLU B N 1
ATOM 3311 C CA . GLU B 1 118 ? -15.406 -29.031 -15.258 1 64.06 118 GLU B CA 1
ATOM 3312 C C . GLU B 1 118 ? -15.203 -28.281 -16.578 1 64.06 118 GLU B C 1
ATOM 3314 O O . GLU B 1 118 ? -15.508 -27.094 -16.672 1 64.06 118 GLU B O 1
ATOM 3319 N N . PRO B 1 119 ? -14.578 -29.016 -17.453 1 59.59 119 PRO B N 1
ATOM 3320 C CA . PRO B 1 119 ? -14.391 -28.359 -18.75 1 59.59 119 PRO B CA 1
ATOM 3321 C C . PRO B 1 119 ? -15.68 -27.781 -19.312 1 59.59 119 PRO B C 1
ATOM 3323 O O . PRO B 1 119 ? -16.75 -28.391 -19.188 1 59.59 119 PRO B O 1
ATOM 3326 N N . PHE B 1 120 ? -15.695 -26.594 -19.812 1 55.09 120 PHE B N 1
ATOM 3327 C CA . PHE B 1 120 ? -16.75 -25.922 -20.547 1 55.09 120 PHE B CA 1
ATOM 3328 C C . PHE B 1 120 ? -17.906 -25.562 -19.641 1 55.09 120 PHE B C 1
ATOM 3330 O O . PHE B 1 120 ? -18.672 -24.625 -19.922 1 55.09 120 PHE B O 1
ATOM 3337 N N . THR B 1 121 ? -18.047 -26.359 -18.625 1 48.47 121 THR B N 1
ATOM 3338 C CA . THR B 1 121 ? -19.219 -26.156 -17.797 1 48.47 121 THR B CA 1
ATOM 3339 C C . THR B 1 121 ? -18.828 -25.578 -16.438 1 48.47 121 THR B C 1
ATOM 3341 O O . THR B 1 121 ? -19.688 -25.266 -15.609 1 48.47 121 THR B O 1
ATOM 3344 N N . GLY B 1 122 ? -17.625 -25.422 -16.297 1 53.25 122 GLY B N 1
ATOM 3345 C CA . GLY B 1 122 ? -17.219 -24.984 -14.977 1 53.25 122 GLY B CA 1
ATOM 3346 C C . GLY B 1 122 ? -17.609 -23.547 -14.688 1 53.25 122 GLY B C 1
ATOM 3347 O O . GLY B 1 122 ? -17.672 -22.719 -15.602 1 53.25 122 GLY B O 1
ATOM 3348 N N . GLY B 1 123 ? -18.156 -23.266 -13.453 1 53.34 123 GLY B N 1
ATOM 3349 C CA . GLY B 1 123 ? -18.609 -21.969 -12.977 1 53.34 123 GLY B CA 1
ATOM 3350 C C . GLY B 1 123 ? -17.578 -20.875 -13.133 1 53.34 123 GLY B C 1
ATOM 3351 O O . GLY B 1 123 ? -16.375 -21.125 -13.031 1 53.34 123 GLY B O 1
ATOM 3352 N N . ALA B 1 124 ? -18.078 -19.703 -13.75 1 60.25 124 ALA B N 1
ATOM 3353 C CA . ALA B 1 124 ? -17.219 -18.531 -13.883 1 60.25 124 ALA B CA 1
ATOM 3354 C C . ALA B 1 124 ? -16.953 -17.891 -12.523 1 60.25 124 ALA B C 1
ATOM 3356 O O . ALA B 1 124 ? -17.844 -17.859 -11.664 1 60.25 124 ALA B O 1
ATOM 3357 N N . HIS B 1 125 ? -15.688 -17.719 -12.242 1 64.12 125 HIS B N 1
ATOM 3358 C CA . HIS B 1 125 ? -15.422 -16.828 -11.117 1 64.12 125 HIS B CA 1
ATOM 3359 C C . HIS B 1 125 ? -15.781 -15.383 -11.453 1 64.12 125 HIS B C 1
ATOM 3361 O O . HIS B 1 125 ? -15.539 -14.922 -12.57 1 64.12 125 HIS B O 1
ATOM 3367 N N . LEU B 1 126 ? -16.594 -14.875 -10.578 1 73.56 126 LEU B N 1
ATOM 3368 C CA . LEU B 1 126 ? -17 -13.484 -10.75 1 73.56 126 LEU B CA 1
ATOM 3369 C C . LEU B 1 126 ? -15.898 -12.539 -10.297 1 73.56 126 LEU B C 1
ATOM 3371 O O . LEU B 1 126 ? -15.07 -12.898 -9.469 1 73.56 126 LEU B O 1
ATOM 3375 N N . TRP B 1 127 ? -15.93 -11.422 -10.938 1 84.81 127 TRP B N 1
ATOM 3376 C CA . TRP B 1 127 ? -14.891 -10.445 -10.633 1 84.81 127 TRP B CA 1
ATOM 3377 C C . TRP B 1 127 ? -14.914 -10.062 -9.156 1 84.81 127 TRP B C 1
ATOM 3379 O O . TRP B 1 127 ? -15.961 -9.688 -8.625 1 84.81 127 TRP B O 1
ATOM 3389 N N . HIS B 1 128 ? -13.805 -10.25 -8.516 1 86.56 128 HIS B N 1
ATOM 3390 C CA . HIS B 1 128 ? -13.695 -9.914 -7.102 1 86.56 128 HIS B CA 1
ATOM 3391 C C . HIS B 1 128 ? -12.25 -9.602 -6.719 1 86.56 128 HIS B C 1
ATOM 3393 O O . HIS B 1 128 ? -11.32 -9.93 -7.461 1 86.56 128 HIS B O 1
ATOM 3399 N N . GLN B 1 129 ? -12.133 -8.883 -5.598 1 86.12 129 GLN B N 1
ATOM 3400 C CA . GLN B 1 129 ? -10.875 -8.844 -4.863 1 86.12 129 GLN B CA 1
ATOM 3401 C C . GLN B 1 129 ? -10.789 -9.984 -3.85 1 86.12 129 GLN B C 1
ATOM 3403 O O . GLN B 1 129 ? -11.75 -10.25 -3.127 1 86.12 129 GLN B O 1
ATOM 3408 N N . ASP B 1 130 ? -9.656 -10.719 -3.852 1 83.12 130 ASP B N 1
ATOM 3409 C CA . ASP B 1 130 ? -9.5 -11.727 -2.807 1 83.12 130 ASP B CA 1
ATOM 3410 C C . ASP B 1 130 ? -9.633 -11.102 -1.42 1 83.12 130 ASP B C 1
ATOM 3412 O O . ASP B 1 130 ? -10.18 -11.719 -0.505 1 83.12 130 ASP B O 1
ATOM 3416 N N . TYR B 1 131 ? -9.172 -9.859 -1.299 1 86 131 TYR B N 1
ATOM 3417 C CA . TYR B 1 131 ? -9.242 -9.172 -0.015 1 86 131 TYR B CA 1
ATOM 3418 C C . TYR B 1 131 ? -10.695 -8.93 0.393 1 86 131 TYR B C 1
ATOM 3420 O O . TYR B 1 131 ? -10.992 -8.773 1.579 1 86 131 TYR B O 1
ATOM 3428 N N . GLY B 1 132 ? -11.547 -8.859 -0.569 1 84.62 132 GLY B N 1
ATOM 3429 C CA . GLY B 1 132 ? -12.953 -8.758 -0.24 1 84.62 132 GLY B CA 1
ATOM 3430 C C . GLY B 1 132 ? -13.438 -9.875 0.675 1 84.62 132 GLY B C 1
ATOM 3431 O O . GLY B 1 132 ? -14.234 -9.633 1.582 1 84.62 132 GLY B O 1
ATOM 3432 N N . TYR B 1 133 ? -12.93 -11.109 0.465 1 84.5 133 TYR B N 1
ATOM 3433 C CA . TYR B 1 133 ? -13.227 -12.234 1.346 1 84.5 133 TYR B CA 1
ATOM 3434 C C . TYR B 1 133 ? -12.477 -12.109 2.666 1 84.5 133 TYR B C 1
ATOM 3436 O O . TYR B 1 133 ? -13.047 -12.328 3.736 1 84.5 133 TYR B O 1
ATOM 3444 N N . TRP B 1 134 ? -11.281 -11.719 2.527 1 86.44 134 TRP B N 1
ATOM 3445 C CA . TRP B 1 134 ? -10.414 -11.727 3.699 1 86.44 134 TRP B CA 1
ATOM 3446 C C . TRP B 1 134 ? -10.812 -10.617 4.672 1 86.44 134 TRP B C 1
ATOM 3448 O O . TRP B 1 134 ? -10.68 -10.781 5.887 1 86.44 134 TRP B O 1
ATOM 3458 N N . TYR B 1 135 ? -11.234 -9.516 4.152 1 88.69 135 TYR B N 1
ATOM 3459 C CA . TYR B 1 135 ? -11.734 -8.453 5.016 1 88.69 135 TYR B CA 1
ATOM 3460 C C . TYR B 1 135 ? -12.891 -8.961 5.879 1 88.69 135 TYR B C 1
ATOM 3462 O O . TYR B 1 135 ? -12.961 -8.664 7.074 1 88.69 135 TYR B O 1
ATOM 3470 N N . ILE B 1 136 ? -13.75 -9.75 5.23 1 87.88 136 ILE B N 1
ATOM 3471 C CA . ILE B 1 136 ? -14.875 -10.328 5.961 1 87.88 136 ILE B CA 1
ATOM 3472 C C . ILE B 1 136 ? -14.359 -11.258 7.059 1 87.88 136 ILE B C 1
ATOM 3474 O O . ILE B 1 136 ? -14.914 -11.297 8.156 1 87.88 136 ILE B O 1
ATOM 3478 N N . ASN B 1 137 ? -13.289 -11.922 6.758 1 86.56 137 ASN B N 1
ATOM 3479 C CA . ASN B 1 137 ? -12.68 -12.82 7.73 1 86.56 137 ASN B CA 1
ATOM 3480 C C . ASN B 1 137 ? -11.812 -12.062 8.734 1 86.56 137 ASN B C 1
ATOM 3482 O O . ASN B 1 137 ? -10.945 -12.648 9.391 1 86.56 137 ASN B O 1
ATOM 3486 N N . GLU B 1 138 ? -11.883 -10.695 8.766 1 88.31 138 GLU B N 1
ATOM 3487 C CA . GLU B 1 138 ? -11.375 -9.805 9.797 1 88.31 138 GLU B CA 1
ATOM 3488 C C . GLU B 1 138 ? -9.906 -9.484 9.578 1 88.31 138 GLU B C 1
ATOM 3490 O O . GLU B 1 138 ? -9.203 -9.078 10.508 1 88.31 138 GLU B O 1
ATOM 3495 N N . PHE B 1 139 ? -9.469 -9.75 8.383 1 87.31 139 PHE B N 1
ATOM 3496 C CA . PHE B 1 139 ? -8.148 -9.219 8.047 1 87.31 139 PHE B CA 1
ATOM 3497 C C . PHE B 1 139 ? -8.227 -7.715 7.801 1 87.31 139 PHE B C 1
ATOM 3499 O O . PHE B 1 139 ? -8.977 -7.254 6.941 1 87.31 139 PHE B O 1
ATOM 3506 N N . LEU B 1 140 ? -7.383 -7.012 8.516 1 86.12 140 LEU B N 1
ATOM 3507 C CA . LEU B 1 140 ? -7.473 -5.555 8.445 1 86.12 140 LEU B CA 1
ATOM 3508 C C . LEU B 1 140 ? -6.512 -5 7.398 1 86.12 140 LEU B C 1
ATOM 3510 O O . LEU B 1 140 ? -6.785 -3.967 6.785 1 86.12 140 LEU B O 1
ATOM 3514 N N . GLU B 1 141 ? -5.367 -5.648 7.207 1 82.88 141 GLU B N 1
ATOM 3515 C CA . GLU B 1 141 ? -4.34 -5.195 6.273 1 82.88 141 GLU B CA 1
ATOM 3516 C C . GLU B 1 141 ? -4.309 -6.066 5.02 1 82.88 141 GLU B C 1
ATOM 3518 O O . GLU B 1 141 ? -4.262 -7.297 5.117 1 82.88 141 GLU B O 1
ATOM 3523 N N . PRO B 1 142 ? -4.375 -5.418 3.879 1 82.25 142 PRO B N 1
ATOM 3524 C CA . PRO B 1 142 ? -4.324 -6.191 2.637 1 82.25 142 PRO B CA 1
ATOM 3525 C C . PRO B 1 142 ? -2.898 -6.562 2.232 1 82.25 142 PRO B C 1
ATOM 3527 O O . PRO B 1 142 ? -2.553 -6.504 1.049 1 82.25 142 PRO B O 1
ATOM 3530 N N . ASN B 1 143 ? -2.082 -6.805 3.115 1 77.5 143 ASN B N 1
ATOM 3531 C CA . ASN B 1 143 ? -0.73 -7.277 2.84 1 77.5 143 ASN B CA 1
ATOM 3532 C C . ASN B 1 143 ? -0.689 -8.789 2.672 1 77.5 143 ASN B C 1
ATOM 3534 O O . ASN B 1 143 ? -0.122 -9.5 3.508 1 77.5 143 ASN B O 1
ATOM 3538 N N . MET B 1 144 ? -1.254 -9.242 1.625 1 81.31 144 MET B N 1
ATOM 3539 C CA . MET B 1 144 ? -1.468 -10.664 1.364 1 81.31 144 MET B CA 1
ATOM 3540 C C . MET B 1 144 ? -1.163 -11 -0.091 1 81.31 144 MET B C 1
ATOM 3542 O O . MET B 1 144 ? -1.233 -10.133 -0.962 1 81.31 144 MET B O 1
ATOM 3546 N N . ILE B 1 145 ? -0.791 -12.258 -0.309 1 77.62 145 ILE B N 1
ATOM 3547 C CA . ILE B 1 145 ? -0.462 -12.727 -1.65 1 77.62 145 ILE B CA 1
ATOM 3548 C C . ILE B 1 145 ? -1.168 -14.055 -1.922 1 77.62 145 ILE B C 1
ATOM 3550 O O . ILE B 1 145 ? -1.237 -14.922 -1.045 1 77.62 145 ILE B O 1
ATOM 3554 N N . THR B 1 146 ? -1.771 -14.156 -3.037 1 80.06 146 THR B N 1
ATOM 3555 C CA . THR B 1 146 ? -2.266 -15.43 -3.543 1 80.06 146 THR B CA 1
ATOM 3556 C C . THR B 1 146 ? -1.333 -15.992 -4.613 1 80.06 146 THR B C 1
ATOM 3558 O O . THR B 1 146 ? -0.995 -15.297 -5.574 1 80.06 146 THR B O 1
ATOM 3561 N N . ALA B 1 147 ? -0.854 -17.172 -4.363 1 77.56 147 ALA B N 1
ATOM 3562 C CA . ALA B 1 147 ? -0.067 -17.875 -5.371 1 77.56 147 ALA B CA 1
ATOM 3563 C C . ALA B 1 147 ? -0.929 -18.875 -6.141 1 77.56 147 ALA B C 1
ATOM 3565 O O . ALA B 1 147 ? -1.516 -19.781 -5.547 1 77.56 147 ALA B O 1
ATOM 3566 N N . PHE B 1 148 ? -0.984 -18.672 -7.453 1 77.62 148 PHE B N 1
ATOM 3567 C CA . PHE B 1 148 ? -1.752 -19.547 -8.328 1 77.62 148 PHE B CA 1
ATOM 3568 C C . PHE B 1 148 ? -0.83 -20.484 -9.086 1 77.62 148 PHE B C 1
ATOM 3570 O O . PHE B 1 148 ? 0.087 -20.047 -9.781 1 77.62 148 PHE B O 1
ATOM 3577 N N . ILE B 1 149 ? -1.075 -21.766 -8.859 1 75.88 149 ILE B N 1
ATOM 3578 C CA . ILE B 1 149 ? -0.312 -22.781 -9.57 1 75.88 149 ILE B CA 1
ATOM 3579 C C . ILE B 1 149 ? -1.222 -23.516 -10.555 1 75.88 149 ILE B C 1
ATOM 3581 O O . ILE B 1 149 ? -2.17 -24.188 -10.148 1 75.88 149 ILE B O 1
ATOM 3585 N N . ALA B 1 150 ? -0.85 -23.344 -11.836 1 75.38 150 ALA B N 1
ATOM 3586 C CA . ALA B 1 150 ? -1.635 -24.031 -12.852 1 75.38 150 ALA B CA 1
ATOM 3587 C C . ALA B 1 150 ? -1.252 -25.516 -12.914 1 75.38 150 ALA B C 1
ATOM 3589 O O . ALA B 1 150 ? -0.077 -25.844 -13.086 1 75.38 150 ALA B O 1
ATOM 3590 N N . LEU B 1 151 ? -2.234 -26.359 -12.719 1 75.25 151 LEU B N 1
ATOM 3591 C CA . LEU B 1 151 ? -1.995 -27.797 -12.82 1 75.25 151 LEU B CA 1
ATOM 3592 C C . LEU B 1 151 ? -2.359 -28.312 -14.211 1 75.25 151 LEU B C 1
ATOM 3594 O O . LEU B 1 151 ? -1.958 -29.406 -14.594 1 75.25 151 LEU B O 1
ATOM 3598 N N . ASP B 1 152 ? -3.184 -27.547 -14.898 1 72.06 152 ASP B N 1
ATOM 3599 C CA . ASP B 1 152 ? -3.525 -27.75 -16.297 1 72.06 152 ASP B CA 1
ATOM 3600 C C . ASP B 1 152 ? -3.215 -26.516 -17.141 1 72.06 152 ASP B C 1
ATOM 3602 O O . ASP B 1 152 ? -3.035 -25.422 -16.594 1 72.06 152 ASP B O 1
ATOM 3606 N N . LYS B 1 153 ? -3.133 -26.812 -18.438 1 70.81 153 LYS B N 1
ATOM 3607 C CA . LYS B 1 153 ? -2.961 -25.672 -19.328 1 70.81 153 LYS B CA 1
ATOM 3608 C C . LYS B 1 153 ? -4.117 -24.688 -19.188 1 70.81 153 LYS B C 1
ATOM 3610 O O . LYS B 1 153 ? -5.285 -25.094 -19.219 1 70.81 153 LYS B O 1
ATOM 3615 N N . CYS B 1 154 ? -3.752 -23.484 -18.875 1 73.75 154 CYS B N 1
ATOM 3616 C CA . CYS B 1 154 ? -4.754 -22.438 -18.734 1 73.75 154 CYS B CA 1
ATOM 3617 C C . CYS B 1 154 ? -4.836 -21.594 -20.016 1 73.75 154 CYS B C 1
ATOM 3619 O O . CYS B 1 154 ? -3.875 -20.922 -20.391 1 73.75 154 CYS B O 1
ATOM 3621 N N . GLU B 1 155 ? -5.938 -21.703 -20.641 1 67.81 155 GLU B N 1
ATOM 3622 C CA . GLU B 1 155 ? -6.207 -21 -21.891 1 67.81 155 GLU B CA 1
ATOM 3623 C C . GLU B 1 155 ? -7.539 -20.25 -21.828 1 67.81 155 GLU B C 1
ATOM 3625 O O . GLU B 1 155 ? -8.367 -20.516 -20.953 1 67.81 155 GLU B O 1
ATOM 3630 N N . LYS B 1 156 ? -7.723 -19.344 -22.781 1 71.44 156 LYS B N 1
ATOM 3631 C CA . LYS B 1 156 ? -8.977 -18.594 -22.812 1 71.44 156 LYS B CA 1
ATOM 3632 C C . LYS B 1 156 ? -10.172 -19.531 -22.953 1 71.44 156 LYS B C 1
ATOM 3634 O O . LYS B 1 156 ? -11.18 -19.375 -22.25 1 71.44 156 LYS B O 1
ATOM 3639 N N . ARG B 1 157 ? -10.07 -20.531 -23.766 1 69.19 157 ARG B N 1
ATOM 3640 C CA . ARG B 1 157 ? -11.172 -21.422 -24.109 1 69.19 157 ARG B CA 1
ATOM 3641 C C . ARG B 1 157 ? -11.578 -22.281 -22.922 1 69.19 157 ARG B C 1
ATOM 3643 O O . ARG B 1 157 ? -12.711 -22.766 -22.859 1 69.19 157 ARG B O 1
ATOM 3650 N N . ASN B 1 158 ? -10.664 -22.453 -21.953 1 69.88 158 ASN B N 1
ATOM 3651 C CA . ASN B 1 158 ? -11.039 -23.297 -20.812 1 69.88 158 ASN B 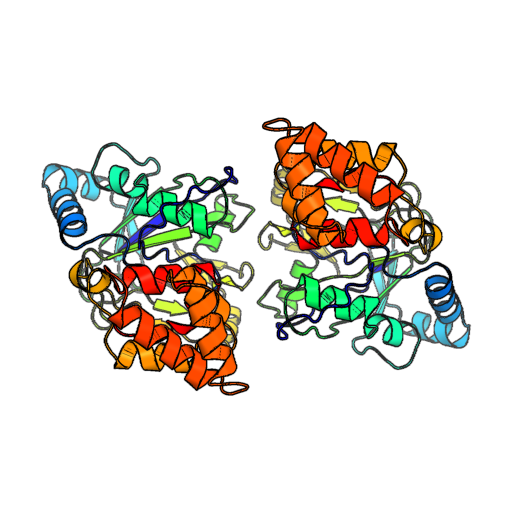CA 1
ATOM 3652 C C . ASN B 1 158 ? -11.25 -22.484 -19.547 1 69.88 158 ASN B C 1
ATOM 3654 O O . ASN B 1 158 ? -11.234 -23.031 -18.438 1 69.88 158 ASN B O 1
ATOM 3658 N N . GLY B 1 159 ? -11.375 -21.172 -19.703 1 70.06 159 GLY B N 1
ATOM 3659 C CA . GLY B 1 159 ? -11.766 -20.359 -18.562 1 70.06 159 GLY B CA 1
ATOM 3660 C C . GLY B 1 159 ? -10.602 -19.984 -17.656 1 70.06 159 GLY B C 1
ATOM 3661 O O . GLY B 1 159 ? -10.727 -20.016 -16.438 1 70.06 159 GLY B O 1
ATOM 3662 N N . CYS B 1 160 ? -9.516 -19.641 -18.203 1 72.75 160 CYS B N 1
ATOM 3663 C CA . CYS B 1 160 ? -8.344 -19.25 -17.438 1 72.75 160 CYS B CA 1
ATOM 3664 C C . CYS B 1 160 ? -8.641 -18.031 -16.562 1 72.75 160 CYS B C 1
ATOM 3666 O O . CYS B 1 160 ? -9.617 -17.312 -16.812 1 72.75 160 CYS B O 1
ATOM 3668 N N . LEU B 1 161 ? -7.863 -17.891 -15.57 1 75.75 161 LEU B N 1
ATOM 3669 C CA . LEU B 1 161 ? -7.973 -16.75 -14.672 1 75.75 161 LEU B CA 1
ATOM 3670 C C . LEU B 1 161 ? -7.805 -15.438 -15.438 1 75.75 161 LEU B C 1
ATOM 3672 O O . LEU B 1 161 ? -6.934 -15.328 -16.297 1 75.75 161 LEU B O 1
ATOM 3676 N N . GLN B 1 162 ? -8.703 -14.586 -15.18 1 76.69 162 GLN B N 1
ATOM 3677 C CA . GLN B 1 162 ? -8.602 -13.219 -15.688 1 76.69 162 GLN B CA 1
ATOM 3678 C C . GLN B 1 162 ? -8.242 -12.25 -14.562 1 76.69 162 GLN B C 1
ATOM 3680 O O . GLN B 1 162 ? -8.758 -12.359 -13.453 1 76.69 162 GLN B O 1
ATOM 3685 N N . ILE B 1 163 ? -7.281 -11.344 -14.883 1 78.31 163 ILE B N 1
ATOM 3686 C CA . ILE B 1 163 ? -6.871 -10.359 -13.891 1 78.31 163 ILE B CA 1
ATOM 3687 C C . ILE B 1 163 ? -6.914 -8.961 -14.5 1 78.31 163 ILE B C 1
ATOM 3689 O O . ILE B 1 163 ? -6.855 -8.812 -15.727 1 78.31 163 ILE B O 1
ATOM 3693 N N . ILE B 1 164 ? -7.176 -8.008 -13.742 1 78.88 164 ILE B N 1
ATOM 3694 C CA . ILE B 1 164 ? -7.035 -6.617 -14.148 1 78.88 164 ILE B CA 1
ATOM 3695 C C . ILE B 1 164 ? -5.695 -6.07 -13.664 1 78.88 164 ILE B C 1
ATOM 3697 O O . ILE B 1 164 ? -5.465 -5.965 -12.453 1 78.88 164 ILE B O 1
ATOM 3701 N N . GLU B 1 165 ? -4.91 -5.707 -14.578 1 72.06 165 GLU B N 1
ATOM 3702 C CA . GLU B 1 165 ? -3.555 -5.262 -14.258 1 72.06 165 GLU B CA 1
ATOM 3703 C C . GLU B 1 165 ? -3.576 -4.023 -13.367 1 72.06 165 GLU B C 1
ATOM 3705 O O . GLU B 1 165 ? -4.395 -3.125 -13.562 1 72.06 165 GLU B O 1
ATOM 3710 N N . SER B 1 166 ? -2.744 -3.984 -12.352 1 72.88 166 SER B N 1
ATOM 3711 C CA . SER B 1 166 ? -2.51 -2.855 -11.453 1 72.88 166 SER B CA 1
ATOM 3712 C C . SER B 1 166 ? -3.691 -2.641 -10.516 1 72.88 166 SER B C 1
ATOM 3714 O O . SER B 1 166 ? -3.709 -1.684 -9.734 1 72.88 166 SER B O 1
ATOM 3716 N N . SER B 1 167 ? -4.656 -3.592 -10.602 1 79.88 167 SER B N 1
ATOM 3717 C CA . SER B 1 167 ? -5.832 -3.416 -9.758 1 79.88 167 SER B CA 1
ATOM 3718 C C . SER B 1 167 ? -5.48 -3.564 -8.281 1 79.88 167 SER B C 1
ATOM 3720 O O . SER B 1 167 ? -6.25 -3.158 -7.406 1 79.88 167 SER B O 1
ATOM 3722 N N . HIS B 1 168 ? -4.324 -4.137 -7.969 1 75.44 168 HIS B N 1
ATOM 3723 C CA . HIS B 1 168 ? -3.883 -4.266 -6.582 1 75.44 168 HIS B CA 1
ATOM 3724 C C . HIS B 1 168 ? -3.637 -2.9 -5.953 1 75.44 168 HIS B C 1
ATOM 3726 O O . HIS B 1 168 ? -3.547 -2.785 -4.727 1 75.44 168 HIS B O 1
ATOM 3732 N N . LYS B 1 169 ? -3.541 -1.889 -6.758 1 76.06 169 LYS B N 1
ATOM 3733 C CA . LYS B 1 169 ? -3.322 -0.534 -6.254 1 76.06 169 LYS B CA 1
ATOM 3734 C C . LYS B 1 169 ? -4.613 0.065 -5.711 1 76.06 169 LYS B C 1
ATOM 3736 O O . LYS B 1 169 ? -4.582 1.058 -4.977 1 76.06 169 LYS B O 1
ATOM 3741 N N . CYS B 1 170 ? -5.652 -0.515 -6.145 1 84 170 CYS B N 1
ATOM 3742 C CA . CYS B 1 170 ? -6.945 -0.023 -5.68 1 84 170 CYS B CA 1
ATOM 3743 C C . CYS B 1 170 ? -7.164 -0.365 -4.211 1 84 170 CYS B C 1
ATOM 3745 O O . CYS B 1 170 ? -6.664 -1.382 -3.727 1 84 170 CYS B O 1
ATOM 3747 N N . GLY B 1 171 ? -7.777 0.533 -3.453 1 85.62 171 GLY B N 1
ATOM 3748 C CA . GLY B 1 171 ? -8.273 0.141 -2.143 1 85.62 171 GLY B CA 1
ATOM 3749 C C . GLY B 1 171 ? -9.352 -0.925 -2.205 1 85.62 171 GLY B C 1
ATOM 3750 O O . GLY B 1 171 ? -9.742 -1.359 -3.291 1 85.62 171 GLY B O 1
ATOM 3751 N N . ARG B 1 172 ? -9.789 -1.258 -1.045 1 88.62 172 ARG B N 1
ATOM 3752 C CA . ARG B 1 172 ? -10.867 -2.242 -1.029 1 88.62 172 ARG B CA 1
ATOM 3753 C C . ARG B 1 172 ? -12.133 -1.679 -1.666 1 88.62 172 ARG B C 1
ATOM 3755 O O . ARG B 1 172 ? -12.586 -0.594 -1.299 1 88.62 172 ARG B O 1
ATOM 3762 N N . LEU B 1 173 ? -12.602 -2.432 -2.58 1 90.12 173 LEU B N 1
ATOM 3763 C CA . LEU B 1 173 ? -13.836 -2.055 -3.258 1 90.12 173 LEU B CA 1
ATOM 3764 C C . LEU B 1 173 ? -15.055 -2.631 -2.537 1 90.12 173 LEU B C 1
ATOM 3766 O O . LEU B 1 173 ? -14.93 -3.605 -1.791 1 90.12 173 LEU B O 1
ATOM 3770 N N . ASP B 1 174 ? -16.125 -1.986 -2.727 1 91.19 174 ASP B N 1
ATOM 3771 C CA . ASP B 1 174 ? -17.375 -2.561 -2.217 1 91.19 174 ASP B CA 1
ATOM 3772 C C . ASP B 1 174 ? -17.672 -3.902 -2.883 1 91.19 174 ASP B C 1
ATOM 3774 O O . ASP B 1 174 ? -17.5 -4.051 -4.094 1 91.19 174 ASP B O 1
ATOM 3778 N N . HIS B 1 175 ? -17.984 -4.852 -2.066 1 89.69 175 HIS B N 1
ATOM 3779 C CA . HIS B 1 175 ? -18.375 -6.184 -2.521 1 89.69 175 HIS B CA 1
ATOM 3780 C C . HIS B 1 175 ? -19.781 -6.543 -2.051 1 89.69 175 HIS B C 1
ATOM 3782 O O . HIS B 1 175 ? -20.25 -6.031 -1.028 1 89.69 175 HIS B O 1
ATOM 3788 N N . LYS B 1 176 ? -20.391 -7.246 -2.834 1 84.88 176 LYS B N 1
ATOM 3789 C CA . LYS B 1 176 ? -21.656 -7.859 -2.436 1 84.88 176 LYS B CA 1
ATOM 3790 C C . LYS B 1 176 ? -21.531 -9.383 -2.396 1 84.88 176 LYS B C 1
ATOM 3792 O O . LYS B 1 176 ? -20.734 -9.961 -3.127 1 84.88 176 LYS B O 1
ATOM 3797 N N . LEU B 1 177 ? -22.266 -9.93 -1.481 1 80.69 177 LEU B N 1
ATOM 3798 C CA . LEU B 1 177 ? -22.297 -11.383 -1.419 1 80.69 177 LEU B CA 1
ATOM 3799 C C . LEU B 1 177 ? -23.375 -11.938 -2.354 1 80.69 177 LEU B C 1
ATOM 3801 O O . LEU B 1 177 ? -24.531 -11.516 -2.291 1 80.69 177 LEU B O 1
ATOM 3805 N N . GLU B 1 178 ? -23.047 -12.617 -3.27 1 77.44 178 GLU B N 1
ATOM 3806 C CA . GLU B 1 178 ? -23.938 -13.383 -4.137 1 77.44 178 GLU B CA 1
ATOM 3807 C C . GLU B 1 178 ? -23.766 -14.883 -3.91 1 77.44 178 GLU B C 1
ATOM 3809 O O . GLU B 1 178 ? -22.891 -15.508 -4.496 1 77.44 178 GLU B O 1
ATOM 3814 N N . GLY B 1 179 ? -24.672 -15.453 -3.125 1 74.81 179 GLY B N 1
ATOM 3815 C CA . GLY B 1 179 ? -24.438 -16.812 -2.668 1 74.81 179 GLY B CA 1
ATOM 3816 C C . GLY B 1 179 ? -23.219 -16.938 -1.784 1 74.81 179 GLY B C 1
ATOM 3817 O O . GLY B 1 179 ? -23.125 -16.281 -0.739 1 74.81 179 GLY B O 1
ATOM 3818 N N . GLN B 1 180 ? -22.234 -17.719 -2.209 1 73.81 180 GLN B N 1
ATOM 3819 C CA . GLN B 1 180 ? -21 -17.906 -1.451 1 73.81 180 GLN B CA 1
ATOM 3820 C C . GLN B 1 180 ? -19.859 -17.094 -2.047 1 73.81 180 GLN B C 1
ATOM 3822 O O . GLN B 1 180 ? -18.719 -17.141 -1.557 1 73.81 180 GLN B O 1
ATOM 3827 N N . LEU B 1 181 ? -20.344 -16.234 -3.002 1 76.31 181 LEU B N 1
ATOM 3828 C CA . LEU B 1 181 ? -19.297 -15.516 -3.707 1 76.31 181 LEU B CA 1
ATOM 3829 C C . LEU B 1 181 ? -19.344 -14.023 -3.387 1 76.31 181 LEU B C 1
ATOM 3831 O O . LEU B 1 181 ? -20.438 -13.453 -3.266 1 76.31 181 LEU B O 1
ATOM 3835 N N . THR B 1 182 ? -18.188 -13.469 -3.135 1 79.44 182 THR B N 1
ATOM 3836 C CA . THR B 1 182 ? -18.078 -12.016 -3.086 1 79.44 182 THR B CA 1
ATOM 3837 C C . THR B 1 182 ? -17.875 -11.438 -4.484 1 79.44 182 THR B C 1
ATOM 3839 O O . THR B 1 182 ? -17.016 -11.914 -5.238 1 79.44 182 THR B O 1
ATOM 3842 N N . VAL B 1 183 ? -18.781 -10.531 -4.805 1 83.19 183 VAL B N 1
ATOM 3843 C CA . VAL B 1 183 ? -18.719 -9.922 -6.125 1 83.19 183 VAL B CA 1
ATOM 3844 C C . VAL B 1 183 ? -18.484 -8.414 -5.988 1 83.19 183 VAL B C 1
ATOM 3846 O O . VAL B 1 183 ? -19.141 -7.75 -5.184 1 83.19 183 VAL B O 1
ATOM 3849 N N . THR B 1 184 ? -17.531 -7.938 -6.754 1 87.88 184 THR B N 1
ATOM 3850 C CA . THR B 1 184 ? -17.203 -6.512 -6.727 1 87.88 184 THR B CA 1
ATOM 3851 C C . THR B 1 184 ? -18.391 -5.684 -7.238 1 87.88 184 THR B C 1
ATOM 3853 O O . THR B 1 184 ? -19.047 -6.066 -8.211 1 87.88 184 THR B O 1
ATOM 3856 N N . ASP B 1 185 ? -18.656 -4.555 -6.605 1 89.94 185 ASP B N 1
ATOM 3857 C CA . ASP B 1 185 ? -19.656 -3.609 -7.09 1 89.94 185 ASP B CA 1
ATOM 3858 C C . ASP B 1 185 ? -19.453 -3.307 -8.57 1 89.94 185 ASP B C 1
ATOM 3860 O O . ASP B 1 185 ? -18.375 -2.887 -8.984 1 89.94 185 ASP B O 1
ATOM 3864 N N . PRO B 1 186 ? -20.5 -3.547 -9.383 1 87.31 186 PRO B N 1
ATOM 3865 C CA . PRO B 1 186 ? -20.344 -3.42 -10.836 1 87.31 186 PRO B CA 1
ATOM 3866 C C . PRO B 1 186 ? -19.969 -2.004 -11.266 1 87.31 186 PRO B C 1
ATOM 3868 O O . PRO B 1 186 ? -19.234 -1.826 -12.25 1 87.31 186 PRO B O 1
ATOM 3871 N N . THR B 1 187 ? -20.469 -1.004 -10.594 1 90.56 187 THR B N 1
ATOM 3872 C CA . THR B 1 187 ? -20.141 0.373 -10.961 1 90.56 187 THR B CA 1
ATOM 3873 C C . THR B 1 187 ? -18.656 0.648 -10.773 1 90.56 187 THR B C 1
ATOM 3875 O O . THR B 1 187 ? -18.031 1.297 -11.609 1 90.56 187 THR B O 1
ATOM 3878 N N . ARG B 1 188 ? -18.125 0.175 -9.68 1 91 188 ARG B N 1
ATOM 3879 C CA . ARG B 1 188 ? -16.703 0.356 -9.438 1 91 188 ARG B CA 1
ATOM 3880 C C . ARG B 1 188 ? -15.867 -0.498 -10.383 1 91 188 ARG B C 1
ATOM 3882 O O . ARG B 1 188 ? -14.805 -0.068 -10.852 1 91 188 ARG B O 1
ATOM 3889 N N . LEU B 1 189 ? -16.391 -1.699 -10.664 1 87.56 189 LEU B N 1
ATOM 3890 C CA . LEU B 1 189 ? -15.695 -2.574 -11.602 1 87.56 189 LEU B CA 1
ATOM 3891 C C . LEU B 1 189 ? -15.578 -1.914 -12.977 1 87.56 189 LEU B C 1
ATOM 3893 O O . LEU B 1 189 ? -14.516 -1.959 -13.594 1 87.56 189 LEU B O 1
ATOM 3897 N N . ASP B 1 190 ? -16.625 -1.277 -13.383 1 88.5 190 ASP B N 1
ATOM 3898 C CA . ASP B 1 190 ? -16.609 -0.588 -14.664 1 88.5 190 ASP B CA 1
ATOM 3899 C C . ASP B 1 190 ? -15.531 0.494 -14.695 1 88.5 190 ASP B C 1
ATOM 3901 O O . ASP B 1 190 ? -14.812 0.632 -15.688 1 88.5 190 ASP B O 1
ATOM 3905 N N . LYS B 1 191 ? -15.438 1.227 -13.656 1 90.31 191 LYS B N 1
ATOM 3906 C CA . LYS B 1 191 ? -14.43 2.285 -13.578 1 90.31 191 LYS B CA 1
ATOM 3907 C C . LYS B 1 191 ? -13.023 1.706 -13.609 1 90.31 191 LYS B C 1
ATOM 3909 O O . LYS B 1 191 ? -12.125 2.277 -14.234 1 90.31 191 LYS B O 1
ATOM 3914 N N . ILE B 1 192 ? -12.828 0.62 -12.938 1 86.75 192 ILE B N 1
ATOM 3915 C CA . ILE B 1 192 ? -11.523 -0.032 -12.906 1 86.75 192 ILE B CA 1
ATOM 3916 C C . ILE B 1 192 ? -11.172 -0.567 -14.297 1 86.75 192 ILE B C 1
ATOM 3918 O O . ILE B 1 192 ? -10.047 -0.402 -14.766 1 86.75 192 ILE B O 1
ATOM 3922 N N . MET B 1 193 ? -12.133 -1.171 -14.922 1 83.5 193 MET B N 1
ATOM 3923 C CA . MET B 1 193 ? -11.906 -1.764 -16.234 1 83.5 193 MET B CA 1
ATOM 3924 C C . MET B 1 193 ? -11.641 -0.684 -17.281 1 83.5 193 MET B C 1
ATOM 3926 O O . MET B 1 193 ? -10.977 -0.938 -18.281 1 83.5 193 MET B O 1
ATOM 3930 N N . ASP B 1 194 ? -12.172 0.471 -17.031 1 86.19 194 ASP B N 1
ATOM 3931 C CA . ASP B 1 194 ? -11.906 1.609 -17.906 1 86.19 194 ASP B CA 1
ATOM 3932 C C . ASP B 1 194 ? -10.469 2.102 -17.75 1 86.19 194 ASP B C 1
ATOM 3934 O O . ASP B 1 194 ? -9.883 2.627 -18.688 1 86.19 194 ASP B O 1
ATOM 3938 N N . ARG B 1 195 ? -9.961 1.877 -16.609 1 83.19 195 ARG B N 1
ATOM 3939 C CA . ARG B 1 195 ? -8.672 2.482 -16.281 1 83.19 195 ARG B CA 1
ATOM 3940 C C . ARG B 1 195 ? -7.535 1.486 -16.453 1 83.19 195 ARG B C 1
ATOM 3942 O O . ARG B 1 195 ? -6.414 1.871 -16.797 1 83.19 195 ARG B O 1
ATOM 3949 N N . PHE B 1 196 ? -7.863 0.25 -16.156 1 76.81 196 PHE B N 1
ATOM 3950 C CA . PHE B 1 196 ? -6.824 -0.773 -16.172 1 76.81 196 PHE B CA 1
ATOM 3951 C C . PHE B 1 196 ? -7.137 -1.841 -17.219 1 76.81 196 PHE B C 1
ATOM 3953 O O . PHE B 1 196 ? -8.305 -2.092 -17.516 1 76.81 196 PHE B O 1
ATOM 3960 N N . SER B 1 197 ? -6.121 -2.48 -17.672 1 75.56 197 SER B N 1
ATOM 3961 C CA . SER B 1 197 ? -6.297 -3.496 -18.703 1 75.56 197 SER B CA 1
ATOM 3962 C C . SER B 1 197 ? -6.555 -4.867 -18.094 1 75.56 197 SER B C 1
ATOM 3964 O O . SER B 1 197 ? -5.926 -5.238 -17.094 1 75.56 197 SER B O 1
ATOM 3966 N N . MET B 1 198 ? -7.516 -5.523 -18.719 1 76.56 198 MET B N 1
ATOM 3967 C CA . MET B 1 198 ? -7.773 -6.91 -18.344 1 76.56 198 MET B CA 1
ATOM 3968 C C . MET B 1 198 ? -6.852 -7.859 -19.094 1 76.56 198 MET B C 1
ATOM 3970 O O . MET B 1 198 ? -6.613 -7.68 -20.281 1 76.56 198 MET B O 1
ATOM 3974 N N . LYS B 1 199 ? -6.328 -8.867 -18.391 1 71.56 199 LYS B N 1
ATOM 3975 C CA . LYS B 1 199 ? -5.43 -9.844 -19 1 71.56 199 LYS B CA 1
ATOM 3976 C C . LYS B 1 199 ? -5.867 -11.266 -18.672 1 71.56 199 LYS B C 1
ATOM 3978 O O . LYS B 1 199 ? -6.328 -11.547 -17.562 1 71.56 199 LYS B O 1
ATOM 3983 N N . TYR B 1 200 ? -5.695 -12.117 -19.656 1 71.56 200 TYR B N 1
ATOM 3984 C CA . TYR B 1 200 ? -5.859 -13.547 -19.438 1 71.56 200 TYR B CA 1
ATOM 3985 C C . TYR B 1 200 ? -4.574 -14.164 -18.906 1 71.56 200 TYR B C 1
ATOM 3987 O O . TYR B 1 200 ? -3.484 -13.891 -19.406 1 71.56 200 TYR B O 1
ATOM 3995 N N . CYS B 1 201 ? -4.73 -14.828 -17.844 1 72 201 CYS B N 1
ATOM 3996 C CA . CYS B 1 201 ? -3.576 -15.539 -17.312 1 72 201 CYS B CA 1
ATOM 3997 C C . CYS B 1 201 ? -3.367 -16.859 -18.031 1 72 201 CYS B C 1
ATOM 3999 O O . CYS B 1 201 ? -3.848 -17.906 -17.578 1 72 201 CYS B O 1
ATOM 4001 N N . LEU B 1 202 ? -2.672 -16.781 -19.172 1 69.19 202 LEU B N 1
ATOM 4002 C CA . LEU B 1 202 ? -2.344 -17.969 -19.938 1 69.19 202 LEU B CA 1
ATOM 4003 C C . LEU B 1 202 ? -1.132 -18.688 -19.344 1 69.19 202 LEU B C 1
ATOM 4005 O O . LEU B 1 202 ? -0.029 -18.125 -19.328 1 69.19 202 LEU B O 1
ATOM 4009 N N . LEU B 1 203 ? -1.447 -19.812 -18.703 1 67.81 203 LEU B N 1
ATOM 4010 C CA . LEU B 1 203 ? -0.397 -20.516 -17.969 1 67.81 203 LEU B CA 1
ATOM 4011 C C . LEU B 1 203 ? -0.264 -21.953 -18.453 1 67.81 203 LEU B C 1
ATOM 4013 O O . LEU B 1 203 ? -1.262 -22.594 -18.797 1 67.81 203 LEU B O 1
ATOM 4017 N N . ASN B 1 204 ? 0.997 -22.328 -18.578 1 62.59 204 ASN B N 1
ATOM 4018 C CA . ASN B 1 204 ? 1.309 -23.75 -18.734 1 62.59 204 ASN B CA 1
ATOM 4019 C C . ASN B 1 204 ? 1.823 -24.359 -17.438 1 62.59 204 ASN B C 1
ATOM 4021 O O . ASN B 1 204 ? 2.561 -23.719 -16.688 1 62.59 204 ASN B O 1
ATOM 4025 N N . PRO B 1 205 ? 1.12 -25.469 -17.156 1 58.12 205 PRO B N 1
ATOM 4026 C CA . PRO B 1 205 ? 1.689 -26.109 -15.961 1 58.12 205 PRO B CA 1
ATOM 4027 C C . PRO B 1 205 ? 3.205 -26.266 -16.047 1 58.12 205 PRO B C 1
ATOM 4029 O O . PRO B 1 205 ? 3.717 -26.859 -17 1 58.12 205 PRO B O 1
ATOM 4032 N N . GLY B 1 206 ? 3.877 -25.719 -15.086 1 47.53 206 GLY B N 1
ATOM 4033 C CA . GLY B 1 206 ? 5.328 -25.828 -15.039 1 47.53 206 GLY B CA 1
ATOM 4034 C C . GLY B 1 206 ? 6.008 -25.219 -16.266 1 47.53 206 GLY B C 1
ATOM 4035 O O . GLY B 1 206 ? 5.395 -25.109 -17.328 1 47.53 206 GLY B O 1
ATOM 4036 N N . LEU B 1 207 ? 6.531 -24.047 -16.25 1 47.22 207 LEU B N 1
ATOM 4037 C CA . LEU B 1 207 ? 7.359 -23.641 -17.391 1 47.22 207 LEU B CA 1
ATOM 4038 C C . LEU B 1 207 ? 8.664 -24.422 -17.406 1 47.22 207 LEU B C 1
ATOM 4040 O O . LEU B 1 207 ? 9.234 -24.719 -16.359 1 47.22 207 LEU B O 1
ATOM 4044 N N . PRO B 1 208 ? 8.844 -24.891 -18.594 1 40.88 208 PRO B N 1
ATOM 4045 C CA . PRO B 1 208 ? 10.086 -25.672 -18.656 1 40.88 208 PRO B CA 1
ATOM 4046 C C . PRO B 1 208 ? 11.266 -24.938 -18.031 1 40.88 208 PRO B C 1
ATOM 4048 O O . PRO B 1 208 ? 11.391 -23.719 -18.188 1 40.88 208 PRO B O 1
ATOM 4051 N N . ARG B 1 209 ? 11.766 -25.453 -16.828 1 41.81 209 ARG B N 1
ATOM 4052 C CA . ARG B 1 209 ? 13.055 -25.031 -16.297 1 41.81 209 ARG B CA 1
ATOM 4053 C C . ARG B 1 209 ? 13.945 -24.5 -17.422 1 41.81 209 ARG B C 1
ATOM 4055 O O . ARG B 1 209 ? 14.805 -23.641 -17.188 1 41.81 209 ARG B O 1
ATOM 4062 N N . ASP B 1 210 ? 13.57 -24.906 -18.469 1 47.97 210 ASP B N 1
ATOM 4063 C CA . ASP B 1 210 ? 14.492 -24.688 -19.578 1 47.97 210 ASP B CA 1
ATOM 4064 C C . ASP B 1 210 ? 14.531 -23.219 -19.969 1 47.97 210 ASP B C 1
ATOM 4066 O O . ASP B 1 210 ? 15.594 -22.703 -20.344 1 47.97 210 ASP B O 1
ATOM 4070 N N . CYS B 1 211 ? 13.445 -22.547 -19.562 1 50.66 211 CYS B N 1
ATOM 4071 C CA . CYS B 1 211 ? 13.5 -21.156 -20.031 1 50.66 211 CYS B CA 1
ATOM 4072 C C . CYS B 1 211 ? 14.375 -20.312 -19.109 1 50.66 211 CYS B C 1
ATOM 4074 O O . CYS B 1 211 ? 15.102 -19.438 -19.578 1 50.66 211 CYS B O 1
ATOM 4076 N N . LEU B 1 212 ? 14.25 -20.531 -17.859 1 57.88 212 LEU B N 1
ATOM 4077 C CA . LEU B 1 212 ? 15.023 -19.734 -16.922 1 57.88 212 LEU B CA 1
ATOM 4078 C C . LEU B 1 212 ? 16.516 -20.078 -17.016 1 57.88 212 LEU B C 1
ATOM 4080 O O . LEU B 1 212 ? 17.359 -19.219 -16.75 1 57.88 212 LEU B O 1
ATOM 4084 N N . GLU B 1 213 ? 16.672 -21.312 -17.406 1 60.69 213 GLU B N 1
ATOM 4085 C CA . GLU B 1 213 ? 18.062 -21.734 -17.5 1 60.69 213 GLU B CA 1
ATOM 4086 C C . GLU B 1 213 ? 18.641 -21.375 -18.859 1 60.69 213 GLU B C 1
ATOM 4088 O O . GLU B 1 213 ? 19.859 -21.406 -19.047 1 60.69 213 GLU B O 1
ATOM 4093 N N . LYS B 1 214 ? 17.766 -20.828 -19.703 1 68 214 LYS B N 1
ATOM 4094 C CA . LYS B 1 214 ? 18.25 -20.469 -21.031 1 68 214 LYS B CA 1
ATOM 4095 C C . LYS B 1 214 ? 18.859 -19.078 -21.047 1 68 214 LYS B C 1
ATOM 4097 O O . LYS B 1 214 ? 18.562 -18.25 -20.172 1 68 214 LYS B O 1
ATOM 4102 N N . THR B 1 215 ? 19.719 -18.969 -21.969 1 80.19 215 THR B N 1
ATOM 4103 C CA . THR B 1 215 ? 20.234 -17.641 -22.266 1 80.19 215 THR B CA 1
ATOM 4104 C C . THR B 1 215 ? 19.188 -16.812 -23 1 80.19 215 THR B C 1
ATOM 4106 O O . THR B 1 215 ? 18.578 -17.281 -23.969 1 80.19 215 THR B O 1
ATOM 4109 N N . PRO B 1 216 ? 18.922 -15.672 -22.422 1 80.44 216 PRO B N 1
ATOM 4110 C CA . PRO B 1 216 ? 17.938 -14.836 -23.109 1 80.44 216 PRO B CA 1
ATOM 4111 C C . PRO B 1 216 ? 18.312 -14.531 -24.547 1 80.44 216 PRO B C 1
ATOM 4113 O O . PRO B 1 216 ? 19.5 -14.336 -24.844 1 80.44 216 PRO B O 1
ATOM 4116 N N . SER B 1 217 ? 17.344 -14.539 -25.359 1 78.81 217 SER B N 1
ATOM 4117 C CA . SER B 1 217 ? 17.578 -14.188 -26.766 1 78.81 217 SER B CA 1
ATOM 4118 C C . SER B 1 217 ? 17.922 -12.711 -26.906 1 78.81 217 SER B C 1
ATOM 4120 O O . SER 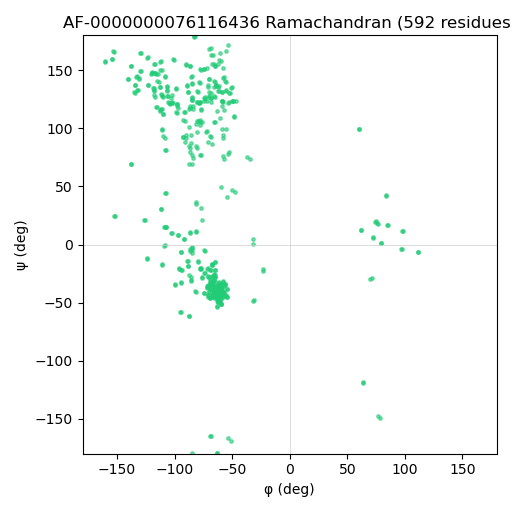B 1 217 ? 17.719 -11.922 -25.984 1 78.81 217 SER B O 1
ATOM 4122 N N . MET B 1 218 ? 18.5 -12.445 -28.125 1 82.38 218 MET B N 1
ATOM 4123 C CA . MET B 1 218 ? 18.844 -11.055 -28.406 1 82.38 218 MET B CA 1
ATOM 4124 C C . MET B 1 218 ? 17.594 -10.188 -28.484 1 82.38 218 MET B C 1
ATOM 4126 O O . MET B 1 218 ? 17.625 -9.008 -28.125 1 82.38 218 MET B O 1
ATOM 4130 N N . SER B 1 219 ? 16.5 -10.805 -28.859 1 78.75 219 SER B N 1
ATOM 4131 C CA . SER B 1 219 ? 15.25 -10.055 -28.922 1 78.75 219 SER B CA 1
ATOM 4132 C C . SER B 1 219 ? 14.773 -9.664 -27.531 1 78.75 219 SER B C 1
ATOM 4134 O O . SER B 1 219 ? 14.273 -8.555 -27.328 1 78.75 219 SER B O 1
ATOM 4136 N N . VAL B 1 220 ? 14.945 -10.523 -26.625 1 78.06 220 VAL B N 1
ATOM 4137 C CA . VAL B 1 220 ? 14.578 -10.25 -25.234 1 78.06 220 VAL B CA 1
ATOM 4138 C C . VAL B 1 220 ? 15.453 -9.133 -24.672 1 78.06 220 VAL B C 1
ATOM 4140 O O . VAL B 1 220 ? 14.945 -8.195 -24.062 1 78.06 220 VAL B O 1
ATOM 4143 N N . LEU B 1 221 ? 16.766 -9.234 -24.969 1 86.5 221 LEU B N 1
ATOM 4144 C CA . LEU B 1 221 ? 17.688 -8.227 -24.469 1 86.5 221 LEU B CA 1
ATOM 4145 C C . LEU B 1 221 ? 17.391 -6.863 -25.078 1 86.5 221 LEU B C 1
ATOM 4147 O O . LEU B 1 221 ? 17.453 -5.844 -24.375 1 86.5 221 LEU B O 1
ATOM 4151 N N . ARG B 1 222 ? 17.031 -6.875 -26.297 1 83.75 222 ARG B N 1
ATOM 4152 C CA . ARG B 1 222 ? 16.672 -5.637 -26.969 1 83.75 222 ARG B CA 1
ATOM 4153 C C . ARG B 1 222 ? 15.414 -5.023 -26.359 1 83.75 222 ARG B C 1
ATOM 4155 O O . ARG B 1 222 ? 15.352 -3.809 -26.156 1 83.75 222 ARG B O 1
ATOM 4162 N N . TYR B 1 223 ? 14.492 -5.84 -26.109 1 81.06 223 TYR B N 1
ATOM 4163 C CA . TYR B 1 223 ? 13.258 -5.359 -25.5 1 81.06 223 TYR B CA 1
ATOM 4164 C C . TYR B 1 223 ? 13.531 -4.711 -24.156 1 81.06 223 TYR B C 1
ATOM 4166 O O . TYR B 1 223 ? 13.062 -3.605 -23.875 1 81.06 223 TYR B O 1
ATOM 4174 N N . ILE B 1 224 ? 14.312 -5.355 -23.391 1 82.69 224 ILE B N 1
ATOM 4175 C CA . ILE B 1 224 ? 14.633 -4.859 -22.062 1 82.69 224 ILE B CA 1
ATOM 4176 C C . ILE B 1 224 ? 15.383 -3.531 -22.172 1 82.69 224 ILE B C 1
ATOM 4178 O O . ILE B 1 224 ? 15.078 -2.582 -21.453 1 82.69 224 ILE B O 1
ATOM 4182 N N . SER B 1 225 ? 16.297 -3.494 -23.047 1 88.56 225 SER B N 1
ATOM 4183 C CA . SER B 1 225 ? 17.078 -2.271 -23.25 1 88.56 225 SER B CA 1
ATOM 4184 C C . SER B 1 225 ? 16.172 -1.099 -23.609 1 88.56 225 SER B C 1
ATOM 4186 O O . SER B 1 225 ? 16.406 0.028 -23.172 1 88.56 225 SER B O 1
ATOM 4188 N N . ASN B 1 226 ? 15.141 -1.402 -24.266 1 83.75 226 ASN B N 1
ATOM 4189 C CA . ASN B 1 226 ? 14.227 -0.362 -24.734 1 83.75 226 ASN B CA 1
ATOM 4190 C C . ASN B 1 226 ? 13.305 0.114 -23.625 1 83.75 226 ASN B C 1
ATOM 4192 O O . ASN B 1 226 ? 12.742 1.208 -23.703 1 83.75 226 ASN B O 1
ATOM 4196 N N . HIS B 1 227 ? 13.25 -0.654 -22.547 1 77.5 227 HIS B N 1
ATOM 4197 C CA . HIS B 1 227 ? 12.18 -0.359 -21.609 1 77.5 227 HIS B CA 1
ATOM 4198 C C . HIS B 1 227 ? 12.734 -0.091 -20.203 1 77.5 227 HIS B C 1
ATOM 4200 O O . HIS B 1 227 ? 12.008 0.378 -19.328 1 77.5 227 HIS B O 1
ATOM 4206 N N . ILE B 1 228 ? 14.008 -0.403 -20.031 1 82.19 228 ILE B N 1
ATOM 4207 C CA . ILE B 1 228 ? 14.562 -0.371 -18.672 1 82.19 228 ILE B CA 1
ATOM 4208 C C . ILE B 1 228 ? 14.805 1.075 -18.25 1 82.19 228 ILE B C 1
ATOM 4210 O O . ILE B 1 228 ? 14.781 1.394 -17.062 1 82.19 228 ILE B O 1
ATOM 4214 N N . GLY B 1 229 ? 15.047 1.966 -19.156 1 76.69 229 GLY B N 1
ATOM 4215 C CA . GLY B 1 229 ? 15.352 3.35 -18.844 1 76.69 229 GLY B CA 1
ATOM 4216 C C . GLY B 1 229 ? 16.781 3.549 -18.344 1 76.69 229 GLY B C 1
ATOM 4217 O O . GLY B 1 229 ? 17.703 2.889 -18.828 1 76.69 229 GLY B O 1
ATOM 4218 N N . ASP B 1 230 ? 16.875 4.629 -17.391 1 74.06 230 ASP B N 1
ATOM 4219 C CA . ASP B 1 230 ? 18.219 5.016 -16.938 1 74.06 230 ASP B CA 1
ATOM 4220 C C . ASP B 1 230 ? 18.641 4.172 -15.734 1 74.06 230 ASP B C 1
ATOM 4222 O O . ASP B 1 230 ? 18.484 4.586 -14.586 1 74.06 230 ASP B O 1
ATOM 4226 N N . SER B 1 231 ? 19.188 2.988 -16.031 1 77.06 231 SER B N 1
ATOM 4227 C CA . SER B 1 231 ? 19.641 2.121 -14.953 1 77.06 231 SER B CA 1
ATOM 4228 C C . SER B 1 231 ? 20.766 1.208 -15.414 1 77.06 231 SER B C 1
ATOM 4230 O O . SER B 1 231 ? 20.969 0.127 -14.852 1 77.06 231 SER B O 1
ATOM 4232 N N . SER B 1 232 ? 21.406 1.682 -16.406 1 77.12 232 SER B N 1
ATOM 4233 C CA . SER B 1 232 ? 22.406 0.823 -17.016 1 77.12 232 SER B CA 1
ATOM 4234 C C . SER B 1 232 ? 23.516 0.458 -16.031 1 77.12 232 SER B C 1
ATOM 4236 O O . SER B 1 232 ? 23.922 -0.701 -15.953 1 77.12 232 SER B O 1
ATOM 4238 N N . LEU B 1 233 ? 23.891 1.415 -15.305 1 77.56 233 LEU B N 1
ATOM 4239 C CA . LEU B 1 233 ? 24.969 1.178 -14.359 1 77.56 233 LEU B CA 1
ATOM 4240 C C . LEU B 1 233 ? 24.578 0.14 -13.32 1 77.56 233 LEU B C 1
ATOM 4242 O O . LEU B 1 233 ? 25.297 -0.831 -13.086 1 77.56 233 LEU B O 1
ATOM 4246 N N . GLN B 1 234 ? 23.516 0.367 -12.719 1 80.25 234 GLN B N 1
ATOM 4247 C CA . GLN B 1 234 ? 23.047 -0.539 -11.68 1 80.25 234 GLN B CA 1
ATOM 4248 C C . GLN B 1 234 ? 22.828 -1.945 -12.234 1 80.25 234 GLN B C 1
ATOM 4250 O O . GLN B 1 234 ? 23.156 -2.934 -11.578 1 80.25 234 GLN B O 1
ATOM 4255 N N . LEU B 1 235 ? 22.328 -1.945 -13.43 1 88.38 235 LEU B N 1
ATOM 4256 C CA . LEU B 1 235 ? 22.094 -3.242 -14.047 1 88.38 235 LEU B CA 1
ATOM 4257 C C . LEU B 1 235 ? 23.406 -3.99 -14.281 1 88.38 235 LEU B C 1
ATOM 4259 O O . LEU B 1 235 ? 23.5 -5.176 -13.961 1 88.38 235 LEU B O 1
ATOM 4263 N N . GLY B 1 236 ? 24.406 -3.35 -14.773 1 89.19 236 GLY B N 1
ATOM 4264 C CA . GLY B 1 236 ? 25.688 -3.984 -15.023 1 89.19 236 GLY B CA 1
ATOM 4265 C C . GLY B 1 236 ? 26.328 -4.562 -13.773 1 89.19 236 GLY B C 1
ATOM 4266 O O . GLY B 1 236 ? 26.797 -5.699 -13.781 1 89.19 236 GLY B O 1
ATOM 4267 N N . ILE B 1 237 ? 26.141 -3.812 -12.797 1 80.62 237 ILE B N 1
ATOM 4268 C CA . ILE B 1 237 ? 26.734 -4.238 -11.531 1 80.62 237 ILE B CA 1
ATOM 4269 C C . ILE B 1 237 ? 25.969 -5.453 -11 1 80.62 237 ILE B C 1
ATOM 4271 O O . ILE B 1 237 ? 26.578 -6.445 -10.594 1 80.62 237 ILE B O 1
ATOM 4275 N N . GLU B 1 238 ? 24.734 -5.379 -11.047 1 81.75 238 GLU B N 1
ATOM 4276 C CA . GLU B 1 238 ? 23.906 -6.465 -10.523 1 81.75 238 GLU B CA 1
ATOM 4277 C C . GLU B 1 238 ? 24.094 -7.742 -11.336 1 81.75 238 GLU B C 1
ATOM 4279 O O . GLU B 1 238 ? 23.984 -8.844 -10.805 1 81.75 238 GLU B O 1
ATOM 4284 N N . LEU B 1 239 ? 24.469 -7.555 -12.555 1 89.31 239 LEU B N 1
ATOM 4285 C CA . LEU B 1 239 ? 24.656 -8.703 -13.43 1 89.31 239 LEU B CA 1
ATOM 4286 C C . LEU B 1 239 ? 26.062 -9.273 -13.289 1 89.31 239 LEU B C 1
ATOM 4288 O O . LEU B 1 239 ? 26.375 -10.297 -13.906 1 89.31 239 LEU B O 1
ATOM 4292 N N . GLY B 1 240 ? 26.875 -8.602 -12.539 1 85.25 240 GLY B N 1
ATOM 4293 C CA . GLY B 1 240 ? 28.188 -9.156 -12.211 1 85.25 240 GLY B CA 1
ATOM 4294 C C . GLY B 1 240 ? 29.297 -8.625 -13.094 1 85.25 240 GLY B C 1
ATOM 4295 O O . GLY B 1 240 ? 30.406 -9.164 -13.094 1 85.25 240 GLY B O 1
ATOM 4296 N N . LEU B 1 241 ? 29.031 -7.617 -13.844 1 87.75 241 LEU B N 1
ATOM 4297 C CA . LEU B 1 241 ? 30.109 -7.023 -14.633 1 87.75 241 LEU B CA 1
ATOM 4298 C C . LEU B 1 241 ? 31.047 -6.215 -13.75 1 87.75 241 LEU B C 1
ATOM 4300 O O . LEU B 1 241 ? 30.641 -5.68 -12.719 1 87.75 241 LEU B O 1
ATOM 4304 N N . ASP B 1 242 ? 32.312 -6.168 -14.211 1 85.62 242 ASP B N 1
ATOM 4305 C CA . ASP B 1 242 ? 33.281 -5.359 -13.5 1 85.62 242 ASP B CA 1
ATOM 4306 C C . ASP B 1 242 ? 32.938 -3.875 -13.57 1 85.62 242 ASP B C 1
ATOM 4308 O O . ASP B 1 242 ? 32.531 -3.375 -14.625 1 85.62 242 ASP B O 1
ATOM 4312 N N . ILE B 1 243 ? 33.062 -3.289 -12.445 1 83.06 243 ILE B N 1
ATOM 4313 C CA . ILE B 1 243 ? 32.719 -1.882 -12.336 1 83.06 243 ILE B CA 1
ATOM 4314 C C . ILE B 1 243 ? 33.5 -1.062 -13.352 1 83.06 243 ILE B C 1
ATOM 4316 O O . ILE B 1 243 ? 32.969 -0.131 -13.953 1 83.06 243 ILE B O 1
ATOM 4320 N N . SER B 1 244 ? 34.656 -1.342 -13.453 1 84.38 244 SER B N 1
ATOM 4321 C CA . SER B 1 244 ? 35.5 -0.634 -14.414 1 84.38 244 SER B CA 1
ATOM 4322 C C . SER B 1 244 ? 34.969 -0.793 -15.836 1 84.38 244 SER B C 1
ATOM 4324 O O . SER B 1 244 ? 35 0.155 -16.625 1 84.38 244 SER B O 1
ATOM 4326 N N . GLU B 1 245 ? 34.531 -1.98 -16.125 1 86.81 245 GLU B N 1
ATOM 4327 C CA . GLU B 1 245 ? 33.969 -2.246 -17.453 1 86.81 245 GLU B CA 1
ATOM 4328 C C . GLU B 1 245 ? 32.688 -1.445 -17.672 1 86.81 245 GLU B C 1
ATOM 4330 O O . GLU B 1 245 ? 32.469 -0.878 -18.75 1 86.81 245 GLU B O 1
ATOM 4335 N N . VAL B 1 246 ? 31.891 -1.411 -16.703 1 89.44 246 VAL B N 1
ATOM 4336 C CA . VAL B 1 246 ? 30.625 -0.691 -16.797 1 89.44 246 VAL B CA 1
ATOM 4337 C C . VAL B 1 246 ? 30.891 0.802 -16.969 1 89.44 246 VAL B C 1
ATOM 4339 O O . VAL B 1 246 ? 30.25 1.461 -17.797 1 89.44 246 VAL B O 1
ATOM 4342 N N . GLN B 1 247 ? 31.797 1.305 -16.25 1 82.94 247 GLN B N 1
ATOM 4343 C CA . GLN B 1 247 ? 32.188 2.709 -16.375 1 82.94 247 GLN B CA 1
ATOM 4344 C C . GLN B 1 247 ? 32.719 3.012 -17.766 1 82.94 247 GLN B C 1
ATOM 4346 O O . GLN B 1 247 ? 32.438 4.07 -18.328 1 82.94 247 GLN B O 1
ATOM 4351 N N . HIS B 1 248 ? 33.531 2.18 -18.203 1 90.31 248 HIS B N 1
ATOM 4352 C CA . HIS B 1 248 ? 34.062 2.332 -19.562 1 90.31 248 HIS B CA 1
ATOM 4353 C C . HIS B 1 248 ? 32.906 2.43 -20.578 1 90.31 248 HIS B C 1
ATOM 4355 O O . HIS B 1 248 ? 32.938 3.275 -21.469 1 90.31 248 HIS B O 1
ATOM 4361 N N . ILE B 1 249 ? 31.953 1.594 -20.438 1 90.81 249 ILE B N 1
ATOM 4362 C CA . ILE B 1 249 ? 30.812 1.592 -21.328 1 90.81 249 ILE B CA 1
ATOM 4363 C C . ILE B 1 249 ? 30.062 2.924 -21.234 1 90.81 249 ILE B C 1
ATOM 4365 O O . ILE B 1 249 ? 29.672 3.506 -22.234 1 90.81 249 ILE B O 1
ATOM 4369 N N . GLN B 1 250 ? 29.922 3.367 -20.031 1 86.69 250 GLN B N 1
ATOM 4370 C CA . GLN B 1 250 ? 29.234 4.641 -19.797 1 86.69 250 GLN B CA 1
ATOM 4371 C C . GLN B 1 250 ? 29.984 5.789 -20.469 1 86.69 250 GLN B C 1
ATOM 4373 O O . GLN B 1 250 ? 29.375 6.699 -21.031 1 86.69 250 GLN B O 1
ATOM 4378 N N . HIS B 1 251 ? 31.25 5.711 -20.406 1 88.06 251 HIS B N 1
ATOM 4379 C CA . HIS B 1 251 ? 32.094 6.727 -21.062 1 88.06 251 HIS B CA 1
ATOM 4380 C C . HIS B 1 251 ? 32 6.617 -22.578 1 88.06 251 HIS B C 1
ATOM 4382 O O . HIS B 1 251 ? 31.891 7.629 -23.266 1 88.06 251 HIS B O 1
ATOM 4388 N N . GLN B 1 252 ? 32.094 5.418 -23.031 1 90.19 252 GLN B N 1
ATOM 4389 C CA . GLN B 1 252 ? 32.062 5.152 -24.453 1 90.19 252 GLN B CA 1
ATOM 4390 C C . GLN B 1 252 ? 30.734 5.613 -25.062 1 90.19 252 GLN B C 1
ATOM 4392 O O . GLN B 1 252 ? 30.703 6.137 -26.188 1 90.19 252 GLN B O 1
ATOM 4397 N N . PHE B 1 253 ? 29.672 5.34 -24.406 1 90.38 253 PHE B N 1
ATOM 4398 C CA . PHE B 1 253 ? 28.344 5.711 -24.891 1 90.38 253 PHE B CA 1
ATOM 4399 C C . PHE B 1 253 ? 27.781 6.863 -24.078 1 90.38 253 PHE B C 1
ATOM 4401 O O . PHE B 1 253 ? 26.609 6.832 -23.67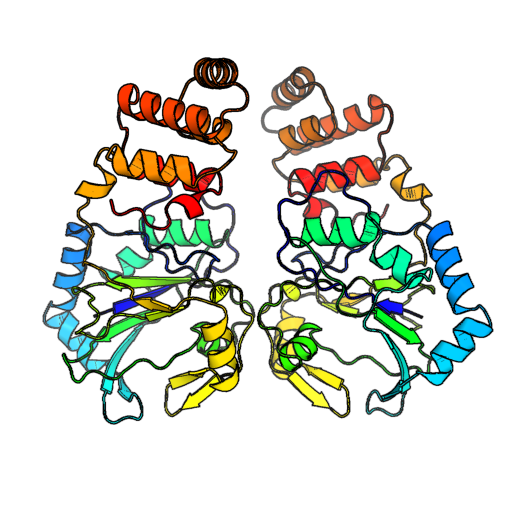2 1 90.38 253 PHE B O 1
ATOM 4408 N N . LYS B 1 254 ? 28.547 7.777 -23.844 1 84.5 254 LYS B N 1
ATOM 4409 C CA . LYS B 1 254 ? 28.156 8.93 -23.031 1 84.5 254 LYS B CA 1
ATOM 4410 C C . LYS B 1 254 ? 26.859 9.547 -23.562 1 84.5 254 LYS B C 1
ATOM 4412 O O . LYS B 1 254 ? 26.719 9.773 -24.766 1 84.5 254 LYS B O 1
ATOM 4417 N N . ASP B 1 255 ? 25.781 9.68 -22.828 1 80.44 255 ASP B N 1
ATOM 4418 C CA . ASP B 1 255 ? 24.5 10.305 -23.109 1 80.44 255 ASP B CA 1
ATOM 4419 C C . ASP B 1 255 ? 23.609 9.391 -23.953 1 80.44 255 ASP B C 1
ATOM 4421 O O . ASP B 1 255 ? 22.609 9.836 -24.516 1 80.44 255 ASP B O 1
ATOM 4425 N N . LYS B 1 256 ? 23.984 8.211 -24.312 1 88.69 256 LYS B N 1
ATOM 4426 C CA . LYS B 1 256 ? 23.188 7.219 -25.031 1 88.69 256 LYS B CA 1
ATOM 4427 C C . LYS B 1 256 ? 22.797 6.055 -24.125 1 88.69 256 LYS B C 1
ATOM 4429 O O . LYS B 1 256 ? 23.406 4.98 -24.203 1 88.69 256 LYS B O 1
ATOM 4434 N N . LEU B 1 257 ? 21.844 6.25 -23.422 1 86 257 LEU B N 1
ATOM 4435 C CA . LEU B 1 257 ? 21.438 5.316 -22.375 1 86 257 LEU B CA 1
ATOM 4436 C C . LEU B 1 257 ? 21.078 3.961 -22.969 1 86 257 LEU B C 1
ATOM 4438 O O . LEU B 1 257 ? 21.422 2.918 -22.406 1 86 257 LEU B O 1
ATOM 4442 N N . LEU B 1 258 ? 20.391 4.09 -24.094 1 88.81 258 LEU B N 1
ATOM 4443 C CA . LEU B 1 258 ? 19.984 2.852 -24.766 1 88.81 258 LEU B CA 1
ATOM 4444 C C . LEU B 1 258 ? 21.203 2.035 -25.172 1 88.81 258 LEU B C 1
ATOM 4446 O O . LEU B 1 258 ? 21.266 0.828 -24.922 1 88.81 258 LEU B O 1
ATOM 4450 N N . ASP B 1 259 ? 22.141 2.703 -25.734 1 91.88 259 ASP B N 1
ATOM 4451 C CA . ASP B 1 259 ? 23.344 2.023 -26.188 1 91.88 259 ASP B CA 1
ATOM 4452 C C . ASP B 1 259 ? 24.156 1.486 -25.016 1 91.88 259 ASP B C 1
ATOM 4454 O O . ASP B 1 259 ? 24.766 0.418 -25.094 1 91.88 259 ASP B O 1
ATOM 4458 N N . GLN B 1 260 ? 24.125 2.227 -23.969 1 92.19 260 GLN B N 1
ATOM 4459 C CA . GLN B 1 260 ? 24.797 1.748 -22.75 1 92.19 260 GLN B CA 1
ATOM 4460 C C . GLN B 1 260 ? 24.203 0.424 -22.281 1 92.19 260 GLN B C 1
ATOM 4462 O O . GLN B 1 260 ? 24.922 -0.544 -22.062 1 92.19 260 GLN B O 1
ATOM 4467 N N . THR B 1 261 ? 22.875 0.441 -22.172 1 92.38 261 THR B N 1
ATOM 4468 C CA . THR B 1 261 ? 22.203 -0.75 -21.688 1 92.38 261 THR B CA 1
ATOM 4469 C C . THR B 1 261 ? 22.406 -1.925 -22.641 1 92.38 261 THR B C 1
ATOM 4471 O O . THR B 1 261 ? 22.656 -3.049 -22.188 1 92.38 261 THR B O 1
ATOM 4474 N N . ARG B 1 262 ? 22.328 -1.66 -23.875 1 92.56 262 ARG B N 1
ATOM 4475 C CA . ARG B 1 262 ? 22.516 -2.715 -24.859 1 92.56 262 ARG B CA 1
ATOM 4476 C C . ARG B 1 262 ? 23.922 -3.316 -24.75 1 92.56 262 ARG B C 1
ATOM 4478 O O . ARG B 1 262 ? 24.078 -4.535 -24.797 1 92.56 262 ARG B O 1
ATOM 4485 N N . GLU B 1 263 ? 24.844 -2.449 -24.641 1 92.75 263 GLU B N 1
ATOM 4486 C CA . GLU B 1 263 ? 26.219 -2.926 -24.531 1 92.75 263 GLU B CA 1
ATOM 4487 C C . GLU B 1 263 ? 26.438 -3.707 -23.234 1 92.75 263 GLU B C 1
ATOM 4489 O O . GLU B 1 263 ? 27.125 -4.734 -23.234 1 92.75 263 GLU B O 1
ATOM 4494 N N . ILE B 1 264 ? 25.875 -3.283 -22.234 1 92.88 264 ILE B N 1
ATOM 4495 C CA . ILE B 1 264 ? 25.984 -3.961 -20.938 1 92.88 264 ILE B CA 1
ATOM 4496 C C . ILE B 1 264 ? 25.391 -5.359 -21.047 1 92.88 264 ILE B C 1
ATOM 4498 O O . ILE B 1 264 ? 26.016 -6.344 -20.641 1 92.88 264 ILE B O 1
ATOM 4502 N N . LEU B 1 265 ? 24.234 -5.449 -21.609 1 93.31 265 LEU B N 1
ATOM 4503 C CA . LEU B 1 265 ? 23.562 -6.738 -21.734 1 93.31 265 LEU B CA 1
ATOM 4504 C C . LEU B 1 265 ? 24.312 -7.652 -22.688 1 93.31 265 LEU B C 1
ATOM 4506 O O . LEU B 1 265 ? 24.406 -8.859 -22.469 1 93.31 265 LEU B O 1
ATOM 4510 N N . ARG B 1 266 ? 24.844 -7.055 -23.703 1 91.44 266 ARG B N 1
ATOM 4511 C CA . ARG B 1 266 ? 25.641 -7.824 -24.656 1 91.44 266 ARG B CA 1
ATOM 4512 C C . ARG B 1 266 ? 26.875 -8.406 -23.969 1 91.44 266 ARG B C 1
ATOM 4514 O O . ARG B 1 266 ? 27.172 -9.594 -24.125 1 91.44 266 ARG B O 1
ATOM 4521 N N . ARG B 1 267 ? 27.531 -7.648 -23.25 1 91.75 267 ARG B N 1
ATOM 4522 C CA . ARG B 1 267 ? 28.734 -8.102 -22.547 1 91.75 267 ARG B CA 1
ATOM 4523 C C . ARG B 1 267 ? 28.406 -9.156 -21.5 1 91.75 267 ARG B C 1
ATOM 4525 O O . ARG B 1 267 ? 29.141 -10.133 -21.344 1 91.75 267 ARG B O 1
ATOM 4532 N N . TRP B 1 268 ? 27.359 -8.922 -20.859 1 92.81 268 TRP B N 1
ATOM 4533 C CA . TRP B 1 268 ? 26.906 -9.891 -19.875 1 92.81 268 TRP B CA 1
ATOM 4534 C C . TRP B 1 268 ? 26.625 -11.242 -20.516 1 92.81 268 TRP B C 1
ATOM 4536 O O . TRP B 1 268 ? 27.109 -12.273 -20.047 1 92.81 268 TRP B O 1
ATOM 4546 N N . LYS B 1 269 ? 25.891 -11.188 -21.547 1 92.12 269 LYS B N 1
ATOM 4547 C CA . LYS B 1 269 ? 25.547 -12.422 -22.25 1 92.12 269 LYS B CA 1
ATOM 4548 C C . LYS B 1 269 ? 26.812 -13.133 -22.75 1 92.12 269 LYS B C 1
ATOM 4550 O O . LYS B 1 269 ? 26.891 -14.359 -22.688 1 92.12 269 LYS B O 1
ATOM 4555 N N . GLN B 1 270 ? 27.781 -12.367 -23.109 1 88 270 GLN B N 1
ATOM 4556 C CA . GLN B 1 270 ? 28.969 -12.914 -23.734 1 88 270 GLN B CA 1
ATOM 4557 C C . GLN B 1 270 ? 29.984 -13.375 -22.688 1 88 270 GLN B C 1
ATOM 4559 O O . GLN B 1 270 ? 30.672 -14.375 -22.891 1 88 270 GLN B O 1
ATOM 4564 N N . ASN B 1 271 ? 29.984 -12.711 -21.562 1 82.69 271 ASN B N 1
ATOM 4565 C CA . ASN B 1 271 ? 31.141 -12.906 -20.688 1 82.69 271 ASN B CA 1
ATOM 4566 C C . ASN B 1 271 ? 30.766 -13.664 -19.422 1 82.69 271 ASN B C 1
ATOM 4568 O O . ASN B 1 271 ? 31.625 -14.195 -18.719 1 82.69 271 ASN B O 1
ATOM 4572 N N . GLN B 1 272 ? 29.516 -13.719 -19.141 1 81.69 272 GLN B N 1
ATOM 4573 C CA . GLN B 1 272 ? 29.125 -14.359 -17.875 1 81.69 272 GLN B CA 1
ATOM 4574 C C . GLN B 1 272 ? 28.984 -15.867 -18.047 1 81.69 272 GLN B C 1
ATOM 4576 O O . GLN B 1 272 ? 28.609 -16.344 -19.125 1 81.69 272 GLN B O 1
ATOM 4581 N N . SER B 1 273 ? 29.344 -16.547 -17.047 1 79.56 273 SER B N 1
ATOM 4582 C CA . SER B 1 273 ? 29.312 -18 -17.078 1 79.56 273 SER B CA 1
ATOM 4583 C C . SER B 1 273 ? 27.875 -18.531 -17.172 1 79.56 273 SER B C 1
ATOM 4585 O O . SER B 1 273 ? 27.625 -19.516 -17.859 1 79.56 273 SER B O 1
ATOM 4587 N N . GLN B 1 274 ? 26.953 -17.844 -16.625 1 81.31 274 GLN B N 1
ATOM 4588 C CA . GLN B 1 274 ? 25.562 -18.281 -16.625 1 81.31 274 GLN B CA 1
ATOM 4589 C C . GLN B 1 274 ? 24.609 -17.125 -16.922 1 81.31 274 GLN B C 1
ATOM 4591 O O . GLN B 1 274 ? 23.891 -16.656 -16.031 1 81.31 274 GLN B O 1
ATOM 4596 N N . PRO B 1 275 ? 24.688 -16.672 -18.188 1 87.25 275 PRO B N 1
ATOM 4597 C CA . PRO B 1 275 ? 23.766 -15.602 -18.562 1 87.25 275 PRO B CA 1
ATOM 4598 C C . PRO B 1 275 ? 22.359 -16.109 -18.828 1 87.25 275 PRO B C 1
ATOM 4600 O O . PRO B 1 275 ? 21.938 -16.219 -19.984 1 87.25 275 PRO B O 1
ATOM 4603 N N . THR B 1 276 ? 21.656 -16.375 -17.766 1 76.88 276 THR B N 1
ATOM 4604 C CA . THR B 1 276 ? 20.344 -17.016 -17.859 1 76.88 276 THR B CA 1
ATOM 4605 C C . THR B 1 276 ? 19.234 -15.969 -17.703 1 76.88 276 THR B C 1
ATOM 4607 O O . THR B 1 276 ? 19.469 -14.883 -17.172 1 76.88 276 THR B O 1
ATOM 4610 N N . VAL B 1 277 ? 18.156 -16.406 -18.188 1 72.38 277 VAL B N 1
ATOM 4611 C CA . VAL B 1 277 ? 16.953 -15.586 -17.984 1 72.38 277 VAL B CA 1
ATOM 4612 C C . VAL B 1 277 ? 16.734 -15.367 -16.5 1 72.38 277 VAL B C 1
ATOM 4614 O O . VAL B 1 277 ? 16.391 -14.258 -16.062 1 72.38 277 VAL B O 1
ATOM 4617 N N . GLU B 1 278 ? 17.062 -16.359 -15.836 1 67 278 GLU B N 1
ATOM 4618 C CA . GLU B 1 278 ? 16.906 -16.266 -14.391 1 67 278 GLU B CA 1
ATOM 4619 C C . GLU B 1 278 ? 17.75 -15.125 -13.812 1 67 278 GLU B C 1
ATOM 4621 O O . GLU B 1 278 ? 17.25 -14.297 -13.055 1 67 278 GLU B O 1
ATOM 4626 N N . ASN B 1 279 ? 19 -15.141 -14.219 1 73.88 279 ASN B N 1
ATOM 4627 C CA . ASN B 1 279 ? 19.922 -14.141 -13.688 1 73.88 279 ASN B CA 1
ATOM 4628 C C . ASN B 1 279 ? 19.547 -12.727 -14.141 1 73.88 279 ASN B C 1
ATOM 4630 O O . ASN B 1 279 ? 19.688 -11.766 -13.383 1 73.88 279 ASN B O 1
ATOM 4634 N N . LEU B 1 280 ? 19.062 -12.688 -15.297 1 80.44 280 LEU B N 1
ATOM 4635 C CA . LEU B 1 280 ? 18.625 -11.398 -15.82 1 80.44 280 LEU B CA 1
ATOM 4636 C C . LEU B 1 280 ? 17.406 -10.891 -15.047 1 80.44 280 LEU B C 1
ATOM 4638 O O . LEU B 1 280 ? 17.391 -9.727 -14.617 1 80.44 280 LEU B O 1
ATOM 4642 N N . VAL B 1 281 ? 16.5 -11.727 -14.828 1 71.06 281 VAL B N 1
ATOM 4643 C CA . VAL B 1 281 ? 15.266 -11.367 -14.148 1 71.06 281 VAL B CA 1
ATOM 4644 C C . VAL B 1 281 ? 15.57 -10.969 -12.703 1 71.06 281 VAL B C 1
ATOM 4646 O O . VAL B 1 281 ? 15.086 -9.945 -12.219 1 71.06 281 VAL B O 1
ATOM 4649 N N . LYS B 1 282 ? 16.406 -11.656 -12.156 1 66.56 282 LYS B N 1
ATOM 4650 C CA . LYS B 1 282 ? 16.812 -11.336 -10.789 1 66.56 282 LYS B CA 1
ATOM 4651 C C . LYS B 1 282 ? 17.453 -9.953 -10.719 1 66.56 282 LYS B C 1
ATOM 4653 O O . LYS B 1 282 ? 17.141 -9.164 -9.82 1 66.56 282 LYS B O 1
ATOM 4658 N N . ALA B 1 283 ? 18.359 -9.773 -11.609 1 75.69 283 ALA B N 1
ATOM 4659 C CA . ALA B 1 283 ? 19.047 -8.477 -11.633 1 75.69 283 ALA B CA 1
ATOM 4660 C C . ALA B 1 283 ? 18.047 -7.336 -11.812 1 75.69 283 ALA B C 1
ATOM 4662 O O . ALA B 1 283 ? 18.141 -6.32 -11.117 1 75.69 283 ALA B O 1
ATOM 4663 N N . LEU B 1 284 ? 17.125 -7.504 -12.602 1 74.69 284 LEU B N 1
ATOM 4664 C CA . LEU B 1 284 ? 16.141 -6.461 -12.898 1 74.69 284 LEU B CA 1
ATOM 4665 C C . LEU B 1 284 ? 15.242 -6.207 -11.695 1 74.69 284 LEU B C 1
ATOM 4667 O O . LEU B 1 284 ? 14.898 -5.059 -11.398 1 74.69 284 LEU B O 1
ATOM 4671 N N . PHE B 1 285 ? 15 -7.172 -10.992 1 61.72 285 PHE B N 1
ATOM 4672 C CA . PHE B 1 285 ? 14.188 -7.031 -9.781 1 61.72 285 PHE B CA 1
ATOM 4673 C C . PHE B 1 285 ? 14.953 -6.27 -8.703 1 61.72 285 PHE B C 1
ATOM 4675 O O . PHE B 1 285 ? 14.398 -5.387 -8.055 1 61.72 285 PHE B O 1
ATOM 4682 N N . ARG B 1 286 ? 16.172 -6.645 -8.68 1 62.19 286 ARG B N 1
ATOM 4683 C CA . ARG B 1 286 ? 16.984 -6.055 -7.625 1 62.19 286 ARG B CA 1
ATOM 4684 C C . ARG B 1 286 ? 17.141 -4.551 -7.828 1 62.19 286 ARG B C 1
ATOM 4686 O O . ARG B 1 286 ? 17.203 -3.791 -6.859 1 62.19 286 ARG B O 1
ATOM 4693 N N . ILE B 1 287 ? 17.125 -4.188 -9.055 1 70.12 287 ILE B N 1
ATOM 4694 C CA . ILE B 1 287 ? 17.328 -2.764 -9.305 1 70.12 287 ILE B CA 1
ATOM 4695 C C . ILE B 1 287 ? 15.984 -2.066 -9.484 1 70.12 287 ILE B C 1
ATOM 4697 O O . ILE B 1 287 ? 15.922 -0.914 -9.914 1 70.12 287 ILE B O 1
ATOM 4701 N N . GLY B 1 288 ? 14.914 -2.816 -9.211 1 59.44 288 GLY B N 1
ATOM 4702 C CA . GLY B 1 288 ? 13.586 -2.236 -9.242 1 59.44 288 GLY B CA 1
ATOM 4703 C C . GLY B 1 288 ? 13.078 -1.986 -10.656 1 59.44 288 GLY B C 1
ATOM 4704 O O . GLY B 1 288 ? 12.281 -1.073 -10.875 1 59.44 288 GLY B O 1
ATOM 4705 N N . LYS B 1 289 ? 13.625 -2.627 -11.633 1 66.88 289 LYS B N 1
ATOM 4706 C CA . LYS B 1 289 ? 13.25 -2.416 -13.023 1 66.88 289 LYS B CA 1
ATOM 4707 C C . LYS B 1 289 ? 12.539 -3.641 -13.594 1 66.88 289 LYS B C 1
ATOM 4709 O O . LYS B 1 289 ? 12.609 -3.904 -14.797 1 66.88 289 LYS B O 1
ATOM 4714 N N . ALA B 1 290 ? 11.875 -4.293 -12.75 1 60.88 290 ALA B N 1
ATOM 4715 C CA . ALA B 1 290 ? 11.195 -5.508 -13.195 1 60.88 290 ALA B CA 1
ATOM 4716 C C . ALA B 1 290 ? 10.055 -5.184 -14.156 1 60.88 290 ALA B C 1
ATOM 4718 O O . ALA B 1 290 ? 9.633 -6.039 -14.938 1 60.88 290 ALA B O 1
ATOM 4719 N N . SER B 1 291 ? 9.664 -3.943 -14.117 1 59.97 291 SER B N 1
ATOM 4720 C CA . SER B 1 291 ? 8.562 -3.543 -14.984 1 59.97 291 SER B CA 1
ATOM 4721 C C . SER B 1 291 ? 8.945 -3.654 -16.453 1 59.97 291 SER B C 1
ATOM 4723 O O . SER B 1 291 ? 8.078 -3.811 -17.312 1 59.97 291 SER B O 1
ATOM 4725 N N . CYS B 1 292 ? 10.266 -3.631 -16.75 1 68.19 292 CYS B N 1
ATOM 4726 C CA . CYS B 1 292 ? 10.695 -3.701 -18.141 1 68.19 292 CYS B CA 1
ATOM 4727 C C . CYS B 1 292 ? 10.531 -5.113 -18.703 1 68.19 292 CYS B C 1
ATOM 4729 O O . CYS B 1 292 ? 10.734 -5.344 -19.891 1 68.19 292 CYS B O 1
ATOM 4731 N N . LEU B 1 293 ? 10.164 -5.977 -17.891 1 62.72 293 LEU B N 1
ATOM 4732 C CA . LEU B 1 293 ? 9.93 -7.348 -18.328 1 62.72 293 LEU B CA 1
ATOM 4733 C C . LEU B 1 293 ? 8.523 -7.508 -18.891 1 62.72 293 LEU B C 1
ATOM 4735 O O . LEU B 1 293 ? 8.195 -8.547 -19.469 1 62.72 293 LEU B O 1
ATOM 4739 N N . LYS B 1 294 ? 7.898 -6.316 -18.75 1 55.75 294 LYS B N 1
ATOM 4740 C CA . LYS B 1 294 ? 6.523 -6.344 -19.234 1 55.75 294 LYS B CA 1
ATOM 4741 C C . LYS B 1 294 ? 6.488 -6.578 -20.75 1 55.75 294 LYS B C 1
ATOM 4743 O O . LYS B 1 294 ? 7.105 -5.836 -21.516 1 55.75 294 LYS B O 1
ATOM 4748 N N . GLY B 1 295 ? 6.125 -7.773 -21.141 1 49.56 295 GLY B N 1
ATOM 4749 C CA . GLY B 1 295 ? 6.008 -8.047 -22.562 1 49.56 295 GLY B CA 1
ATOM 4750 C C . GLY B 1 295 ? 7.062 -9.008 -23.078 1 49.56 295 GLY B C 1
ATOM 4751 O O . GLY B 1 295 ? 7.09 -9.328 -24.266 1 49.56 295 GLY B O 1
ATOM 4752 N N . VAL B 1 296 ? 7.938 -9.305 -22.188 1 57.31 296 VAL B N 1
ATOM 4753 C CA . VAL B 1 296 ? 8.992 -10.219 -22.609 1 57.31 296 VAL B CA 1
ATOM 4754 C C . VAL B 1 296 ? 8.453 -11.648 -22.641 1 57.31 296 VAL B C 1
ATOM 4756 O O . VAL B 1 296 ? 7.75 -12.07 -21.719 1 57.31 296 VAL B O 1
ATOM 4759 N N . GLN B 1 297 ? 8.43 -12.211 -23.734 1 52.09 297 GLN B N 1
ATOM 4760 C CA . GLN B 1 297 ? 8.188 -13.648 -23.859 1 52.09 297 GLN B CA 1
ATOM 4761 C C . GLN B 1 297 ? 9.5 -14.43 -23.875 1 52.09 297 GLN B C 1
ATOM 4763 O O . GLN B 1 297 ? 10.328 -14.25 -24.781 1 52.09 297 GLN B O 1
ATOM 4768 N N . PHE B 1 298 ? 9.766 -15.102 -22.781 1 51.97 298 PHE B N 1
ATOM 4769 C CA . PHE B 1 298 ? 11 -15.867 -22.75 1 51.97 298 PHE B CA 1
ATOM 4770 C C . PHE B 1 298 ? 10.836 -17.188 -23.5 1 51.97 298 PHE B C 1
ATOM 4772 O O . PHE B 1 298 ? 9.734 -17.734 -23.578 1 51.97 298 PHE B O 1
#

InterPro domains:
  IPR000488 Death domain [PF00531] (221-294)
  IPR000488 Death domain [PS50017] (217-298)
  IPR008775 Phytanoyl-CoA dioxygenase-like [PF05721] (36-175)
  IPR011029 Death-like domain superfamily [G3DSA:1.10.533.10] (206-296)
  IPR011029 Death-like domain superfamily [SSF47986] (213-294)

Secondary structure (DSSP, 8-state):
-EEEEEEE----S---S-------EESSSS------SBHHHHHHHHHHHHSHHHHHHHHHT-EEEE-SSS-EEEEEEESS--SSHHHHHHHSIIIIIHHHHHHTS--EEEEEEEEEE-TTTBPPPPS--HHHHHHHTT-----EEEEEEESS-B-GGGT--EEETTGGGS-PPPEEEETTEEEE-HHHHHHHHHHS-EEE--B-SSB-HHHHHSPPPHHHHHHHHHHH-S-HHHHHHHTT--HHHHHHHHHHTTT-HHHHHHHHHHHHHHH-S---HHHHHHHHHHTT-GGGGTT---/-EEEEEEE----S---S-------EESSSS------S-HHHHHHHHHHHHSHHHHHHHHHT-EEEE-SSS-EEEEEEESS--SSHHHHHHHSIIIIIHHHHHHTS--EEEEEEEEEE-TTTBPPPPS--HHHHHHHTT------EEEEEESS-B-GGGT--EEETTGGGS-PPPEEEETTEEEE-HHHHHHHHHHS-EEE--B-SS--HHHHHSPPPHHHHHHHHHHS-S-HHHHHHHTT--HHHHHHHHHHTTT-HHHHHHHHHHHHHHH-S---HHHHHHHHHHTT-GGGGTT---

Foldseek 3Di:
DKKWFKWAFDAADAQDDDAAFFQFCFLPQFSRNGLLFAQVLLVQVLVQCVPPVNVVVQVVQWDWDALVPQATKIKHKDAALDPDSSSCVCPDCSNQSNLCVRLVGGIGGGMIMDIDADFPRHRAAADADPVLVVVVVVDDDPSMIIGIADSAFADPNRRADKDWRSCSVDDHADWDDDDPHTHGDVVVVVVSCVVTPMDGPGDHHGDHPDQQQDADDLVLLLLLLVQQPQCLLLLLVLLPHDNVVLVVLCVVCPPPSSSSSSVSLVCSSVPPPRNGNNSNCVSCVVSPRNVSCVPRDD/DKWWQWWFFDAAAAQDDDAAQFQFCFLPQFSRHGLLFAQVLLVQVLVQCVPPVNVVVQVVQWDWDALVPQATKIKHKDAALDPDSSSCVCPDCSNQSNLCVRLVRGTGRGMTMDIDADFPRHRAAADADPVVVVVVVVDDDPSIIIGIADSAFADPNRRADKDWRSCSVDDHADWDDDDPHTHGDVVVVVVSCVVTPMDGDGDHHGDHPDQQQDADDLVLQLLLLVQQPQCLLLLLVLLPHDNVVLVVLCVVCPPPSSSSSSVSLVCSSVPPPRNGNNSNCVSCVVSPRNCSCVPRDD

Radius of gyration: 27.09 Å; Cα contacts (8 Å, |Δi|>4): 1109; chains: 2; bounding box: 64×83×55 Å